Protein 3EZS (pdb70)

InterPro domains:
  IPR004839 Aminotransferase, class I/classII, large domain [PF00155] (24-338)
  IPR015421 Pyridoxal phosphate-dependent transferase, major domain [G3DSA:3.40.640.10] (36-276)
  IPR015422 Pyridoxal phosphate-dependent transferase, small domain [G3DSA:3.90.1150.10] (11-360)
  IPR015424 Pyridoxal phosphate-dependent transferase [SSF53383] (25-370)
  IPR050881 LL-diaminopimelate aminotransferase [PTHR42832] (3-371)

Radius of gyration: 27.5 Å; Cα contacts (8 Å, |Δi|>4): 1611; chains: 2; bounding box: 57×62×86 Å

Structure (mmCIF, N/CA/C/O backbone):
data_3EZS
#
_entry.id   3EZS
#
_cell.length_a   92.648
_cell.length_b   106.249
_cell.length_c   80.201
_cell.angle_alpha   90.000
_cell.angle_beta   90.000
_cell.angle_gamma   90.000
#
_symmetry.space_group_name_H-M   'P 21 21 2'
#
loop_
_entity.id
_entity.type
_entity.pdbx_description
1 polymer 'aminotransferase AspB'
2 non-polymer 'PHOSPHATE ION'
3 non-polymer 1,2-ETHANEDIOL
4 water water
#
loop_
_atom_site.group_PDB
_atom_site.id
_atom_site.type_symbol
_atom_site.label_atom_id
_atom_site.label_alt_id
_atom_site.label_comp_id
_atom_site.label_asym_id
_atom_site.label_entity_id
_atom_site.label_seq_id
_atom_site.pdbx_PDB_ins_code
_atom_site.Cartn_x
_atom_site.Cartn_y
_atom_site.Cartn_z
_atom_site.occupancy
_atom_site.B_iso_or_equiv
_atom_site.auth_seq_id
_atom_site.auth_comp_id
_atom_site.auth_asym_id
_atom_site.auth_atom_id
_atom_site.pdbx_PDB_model_num
ATOM 1 N N . GLY A 1 1 ? 52.668 19.764 48.406 1.00 67.13 0 GLY A N 1
ATOM 2 C CA . GLY A 1 1 ? 51.472 20.634 48.504 1.00 66.73 0 GLY A CA 1
ATOM 3 C C . GLY A 1 1 ? 50.687 20.724 47.207 1.00 66.60 0 GLY A C 1
ATOM 4 O O . GLY A 1 1 ? 51.119 20.228 46.163 1.00 67.81 0 GLY A O 1
ATOM 18 N N . THR A 1 3 ? 48.679 23.065 44.237 1.00 67.22 2 THR A N 1
ATOM 19 C CA . THR A 1 3 ? 48.944 24.317 43.514 1.00 67.70 2 THR A CA 1
ATOM 20 C C . THR A 1 3 ? 47.689 25.174 43.570 1.00 67.51 2 THR A C 1
ATOM 21 O O . THR A 1 3 ? 46.587 24.658 43.409 1.00 67.63 2 THR A O 1
ATOM 25 N N . PHE A 1 4 ? 47.855 26.472 43.810 1.00 66.61 3 PHE A N 1
ATOM 26 C CA . PHE A 1 4 ? 46.720 27.393 43.887 1.00 65.90 3 PHE A CA 1
ATOM 27 C C . PHE A 1 4 ? 46.740 28.357 42.708 1.00 64.78 3 PHE A C 1
ATOM 28 O O . PHE A 1 4 ? 47.370 29.412 42.766 1.00 65.22 3 PHE A O 1
ATOM 36 N N . GLU A 1 5 ? 46.050 27.980 41.638 1.00 63.02 4 GLU A N 1
ATOM 37 C CA . GLU A 1 5 ? 45.982 28.798 40.437 1.00 62.50 4 GLU A CA 1
ATOM 38 C C . GLU A 1 5 ? 45.058 29.987 40.725 1.00 60.06 4 GLU A C 1
ATOM 39 O O . GLU A 1 5 ? 44.123 29.854 41.514 1.00 57.98 4 GLU A O 1
ATOM 45 N N . PRO A 1 6 ? 45.313 31.150 40.095 1.00 57.38 5 PRO A N 1
ATOM 46 C CA . PRO A 1 6 ? 44.423 32.281 40.328 1.00 55.52 5 PRO A CA 1
ATOM 47 C C . PRO A 1 6 ? 43.025 32.030 39.770 1.00 53.92 5 PRO A C 1
ATOM 48 O O . PRO A 1 6 ? 42.863 31.294 38.788 1.00 53.96 5 PRO A O 1
ATOM 52 N N . TYR A 1 7 ? 42.031 32.644 40.391 1.00 52.30 6 TYR A N 1
ATOM 53 C CA A TYR A 1 7 ? 40.655 32.457 39.945 0.50 51.93 6 TYR A CA 1
ATOM 54 C CA B TYR A 1 7 ? 40.642 32.487 39.984 0.50 52.02 6 TYR A CA 1
ATOM 55 C C . TYR A 1 7 ? 40.346 33.391 38.779 1.00 51.39 6 TYR A C 1
ATOM 56 O O . TYR A 1 7 ? 41.055 34.380 38.561 1.00 49.70 6 TYR A O 1
ATOM 73 N N . PRO A 1 8 ? 39.302 33.061 37.988 1.00 49.95 7 PRO A N 1
ATOM 74 C CA . PRO A 1 8 ? 38.965 33.926 36.864 1.00 48.87 7 PRO A CA 1
ATOM 75 C C . PRO A 1 8 ? 38.837 35.410 37.210 1.00 48.42 7 PRO A C 1
ATOM 76 O O . PRO A 1 8 ? 39.342 36.249 36.467 1.00 48.34 7 PRO A O 1
ATOM 80 N N . PHE A 1 9 ? 38.199 35.742 38.329 1.00 49.71 8 PHE A N 1
ATOM 81 C CA . PHE A 1 9 ? 38.047 37.164 38.704 1.00 50.93 8 PHE A CA 1
ATOM 82 C C . PHE A 1 9 ? 39.385 37.856 38.986 1.00 49.17 8 PHE A C 1
ATOM 83 O O . PHE A 1 9 ? 39.510 39.057 38.751 1.00 49.36 8 PHE A O 1
ATOM 91 N N . GLU A 1 10 ? 40.387 37.108 39.462 1.00 49.07 9 GLU A N 1
ATOM 92 C CA . GLU A 1 10 ? 41.735 37.675 39.707 1.00 48.77 9 GLU A CA 1
ATOM 93 C C . GLU A 1 10 ? 42.456 37.944 38.396 1.00 46.17 9 GLU A C 1
ATOM 94 O O . GLU A 1 10 ? 43.178 38.945 38.253 1.00 43.23 9 GLU A O 1
ATOM 100 N N . ARG A 1 11 ? 42.283 37.040 37.438 1.00 44.26 10 ARG A N 1
ATOM 101 C CA . ARG A 1 11 ? 42.887 37.224 36.131 1.00 45.78 10 ARG A CA 1
ATOM 102 C C . ARG A 1 11 ? 42.268 38.462 35.446 1.00 44.08 10 ARG A C 1
ATOM 103 O O . ARG A 1 11 ? 42.964 39.212 34.761 1.00 43.46 10 ARG A O 1
ATOM 111 N N . LEU A 1 12 ? 40.969 38.669 35.661 1.00 43.69 11 LEU A N 1
ATOM 112 C CA . LEU A 1 12 ? 40.232 39.793 35.097 1.00 43.77 11 LEU A CA 1
ATOM 113 C C . LEU A 1 12 ? 40.651 41.100 35.772 1.00 45.93 11 LEU A C 1
ATOM 114 O O . LEU A 1 12 ? 40.907 42.113 35.107 1.00 44.97 11 LEU A O 1
ATOM 119 N N . ARG A 1 13 ? 40.723 41.077 37.097 1.00 47.79 12 ARG A N 1
ATOM 120 C CA . ARG A 1 13 ? 41.196 42.236 37.854 1.00 50.81 12 ARG A CA 1
ATOM 121 C C . ARG A 1 13 ? 42.578 42.637 37.353 1.00 48.17 12 ARG A C 1
ATOM 122 O O . ARG A 1 13 ? 42.828 43.828 37.125 1.00 50.83 12 ARG A O 1
ATOM 130 N N . ALA A 1 14 ? 43.457 41.656 37.143 1.00 44.90 13 ALA A N 1
ATOM 131 C CA . ALA A 1 14 ? 44.822 41.916 36.651 1.00 44.44 13 ALA A CA 1
ATOM 132 C C . ALA A 1 14 ? 44.825 42.522 35.261 1.00 43.38 13 ALA A C 1
ATOM 133 O O . ALA A 1 14 ? 45.597 43.436 34.989 1.00 43.20 13 ALA A O 1
ATOM 135 N N . LEU A 1 15 ? 43.971 41.998 34.380 1.00 43.58 14 LEU A N 1
ATOM 136 C CA . LEU A 1 15 ? 43.854 42.504 33.009 1.00 41.93 14 LEU A CA 1
ATOM 137 C C . LEU A 1 15 ? 43.422 43.988 32.941 1.00 42.10 14 LEU A C 1
ATOM 138 O O . LEU A 1 15 ? 43.921 44.751 32.120 1.00 42.17 14 LEU A O 1
ATOM 143 N N . LEU A 1 16 ? 42.492 44.377 33.801 1.00 42.76 15 LEU A N 1
ATOM 144 C CA . LEU A 1 16 ? 41.925 45.728 33.782 1.00 44.86 15 LEU A CA 1
ATOM 145 C C . LEU A 1 16 ? 42.565 46.742 34.750 1.00 46.07 15 LEU A C 1
ATOM 146 O O . LEU A 1 16 ? 42.214 47.918 34.718 1.00 46.08 15 LEU A O 1
ATOM 151 N N . LYS A 1 17 ? 43.511 46.285 35.571 1.00 48.98 16 LYS A N 1
ATOM 152 C CA . LYS A 1 17 ? 44.180 47.098 36.606 1.00 50.34 16 LYS A CA 1
ATOM 153 C C . LYS A 1 17 ? 44.776 48.420 36.108 1.00 49.10 16 LYS A C 1
ATOM 154 O O . LYS A 1 17 ? 44.666 49.437 36.773 1.00 47.77 16 LYS A O 1
ATOM 158 N N . GLU A 1 18 ? 45.371 48.416 34.924 1.00 49.55 17 GLU A N 1
ATOM 159 C CA . GLU A 1 18 ? 45.964 49.630 34.380 1.00 51.57 17 GLU A CA 1
ATOM 160 C C . GLU A 1 18 ? 44.971 50.540 33.635 1.00 50.40 17 GLU A C 1
ATOM 161 O O . GLU A 1 18 ? 45.396 51.547 33.052 1.00 47.87 17 GLU A O 1
ATOM 167 N N . ILE A 1 19 ? 43.669 50.208 33.656 1.00 49.10 18 ILE A N 1
ATOM 168 C CA . ILE A 1 19 ? 42.658 50.984 32.931 1.00 47.60 18 ILE A CA 1
ATOM 169 C C . ILE A 1 19 ? 41.700 51.777 33.834 1.00 46.51 18 ILE A C 1
ATOM 170 O O . ILE A 1 19 ? 41.194 51.263 34.836 1.00 45.74 18 ILE A O 1
ATOM 175 N N . THR A 1 20 ? 41.463 53.032 33.444 1.00 45.37 19 THR A N 1
ATOM 176 C CA . THR A 1 20 ? 40.522 53.928 34.097 1.00 44.38 19 THR A CA 1
ATOM 177 C C . THR A 1 20 ? 39.379 54.120 33.082 1.00 43.24 19 THR A C 1
ATOM 178 O O . THR A 1 20 ? 39.592 54.702 32.030 1.00 43.11 19 THR A O 1
ATOM 182 N N . PRO A 1 21 ? 38.174 53.597 33.365 1.00 41.53 20 PRO A N 1
ATOM 183 C CA . PRO A 1 21 ? 37.079 53.717 32.390 1.00 41.77 20 PRO A CA 1
ATOM 184 C C . PRO A 1 21 ? 36.659 55.148 32.112 1.00 40.50 20 PRO A C 1
ATOM 185 O O . PRO A 1 21 ? 36.562 55.949 33.043 1.00 38.33 20 PRO A O 1
ATOM 189 N N . LYS A 1 22 ? 36.416 55.458 30.844 1.00 39.79 21 LYS A N 1
ATOM 190 C CA . LYS A 1 22 ? 35.992 56.801 30.453 1.00 40.81 21 LYS A CA 1
ATOM 191 C C . LYS A 1 22 ? 34.489 56.987 30.719 1.00 40.24 21 LYS A C 1
ATOM 192 O O . LYS A 1 22 ? 34.025 58.115 30.793 1.00 40.12 21 LYS A O 1
ATOM 198 N N . LYS A 1 23 ? 33.765 55.873 30.859 1.00 38.34 22 LYS A N 1
ATOM 199 C CA . LYS A 1 23 ? 32.325 55.846 31.155 1.00 40.05 22 LYS A CA 1
ATOM 200 C C . LYS A 1 23 ? 32.015 54.819 32.238 1.00 40.11 22 LYS A C 1
ATOM 201 O O . LYS A 1 23 ? 32.834 53.945 32.526 1.00 39.99 22 LYS A O 1
ATOM 207 N N . ARG A 1 24 ? 30.843 54.964 32.856 1.00 39.84 23 ARG A N 1
ATOM 208 C CA . ARG A 1 24 ? 30.304 53.985 33.817 1.00 39.54 23 ARG A CA 1
ATOM 209 C C . ARG A 1 24 ? 29.405 53.009 33.034 1.00 39.02 23 ARG A C 1
ATOM 210 O O . ARG A 1 24 ? 28.551 53.454 32.272 1.00 35.92 23 ARG A O 1
ATOM 218 N N . GLY A 1 25 ? 29.598 51.704 33.223 1.00 38.87 24 GLY A N 1
ATOM 219 C CA . GLY A 1 25 ? 28.794 50.675 32.575 1.00 40.64 24 GLY A CA 1
ATOM 220 C C . GLY A 1 25 ? 28.576 49.456 33.456 1.00 42.53 24 GLY A C 1
ATOM 221 O O . GLY A 1 25 ? 29.153 49.363 34.532 1.00 42.71 24 GLY A O 1
ATOM 222 N N . LEU A 1 26 ? 27.749 48.515 32.989 1.00 44.09 25 LEU A N 1
ATOM 223 C CA . LEU A 1 26 ? 27.399 47.305 33.759 1.00 43.81 25 LEU A CA 1
ATOM 224 C C . LEU A 1 26 ? 28.473 46.246 33.886 1.00 42.67 25 LEU A C 1
ATOM 225 O O . LEU A 1 26 ? 29.269 46.029 32.987 1.00 41.47 25 LEU A O 1
ATOM 230 N N . ASP A 1 27 ? 28.435 45.547 35.009 1.00 41.14 26 ASP A N 1
ATOM 231 C CA . ASP A 1 27 ? 29.342 44.465 35.268 1.00 41.19 26 ASP A CA 1
ATOM 232 C C . ASP A 1 27 ? 28.684 43.198 34.788 1.00 40.56 26 ASP A C 1
ATOM 233 O O . ASP A 1 27 ? 27.776 42.705 35.446 1.00 40.93 26 ASP A O 1
ATOM 238 N N . LEU A 1 28 ? 29.110 42.697 33.627 1.00 39.56 27 LEU A N 1
ATOM 239 C CA . LEU A 1 28 ? 28.567 41.465 33.064 1.00 39.96 27 LEU A CA 1
ATOM 240 C C . LEU A 1 28 ? 29.578 40.311 33.198 1.00 42.74 27 LEU A C 1
ATOM 241 O O . LEU A 1 28 ? 29.480 39.303 32.484 1.00 42.30 27 LEU A O 1
ATOM 246 N N . GLY A 1 29 ? 30.531 40.452 34.124 1.00 45.95 28 GLY A N 1
ATOM 247 C CA . GLY A 1 29 ? 31.557 39.435 34.372 1.00 49.34 28 GLY A CA 1
ATOM 248 C C . GLY A 1 29 ? 31.061 38.338 35.293 1.00 52.33 28 GLY A C 1
ATOM 249 O O . GLY A 1 29 ? 30.891 37.220 34.860 1.00 53.14 28 GLY A O 1
ATOM 250 N N . ILE A 1 30 ? 30.780 38.673 36.550 1.00 57.49 29 ILE A N 1
ATOM 251 C CA . ILE A 1 30 ? 30.345 37.689 37.569 1.00 60.20 29 ILE A CA 1
ATOM 252 C C . ILE A 1 30 ? 28.930 37.063 37.388 1.00 62.11 29 ILE A C 1
ATOM 253 O O . ILE A 1 30 ? 27.921 37.779 37.379 1.00 63.33 29 ILE A O 1
ATOM 258 N N . GLY A 1 31 ? 28.862 35.723 37.308 1.00 62.04 30 GLY A N 1
ATOM 259 C CA . GLY A 1 31 ? 27.595 35.007 37.129 1.00 61.72 30 GLY A CA 1
ATOM 260 C C . GLY A 1 31 ? 26.792 34.807 38.412 1.00 62.82 30 GLY A C 1
ATOM 261 O O . GLY A 1 31 ? 26.486 33.669 38.773 1.00 61.23 30 GLY A O 1
ATOM 262 N N . GLU A 1 32 ? 26.422 35.910 39.075 1.00 62.87 31 GLU A N 1
ATOM 263 C CA . GLU A 1 32 ? 25.686 35.870 40.350 1.00 65.30 31 GLU A CA 1
ATOM 264 C C . GLU A 1 32 ? 24.503 36.870 40.353 1.00 64.63 31 GLU A C 1
ATOM 265 O O . GLU A 1 32 ? 24.710 38.090 40.429 1.00 62.74 31 GLU A O 1
ATOM 271 N N . PRO A 1 33 ? 23.261 36.345 40.294 1.00 65.03 32 PRO A N 1
ATOM 272 C CA . PRO A 1 33 ? 21.955 37.052 40.235 1.00 66.05 32 PRO A CA 1
ATOM 273 C C . PRO A 1 33 ? 21.849 38.304 41.107 1.00 64.95 32 PRO A C 1
ATOM 274 O O . PRO A 1 33 ? 22.322 38.323 42.243 1.00 64.86 32 PRO A O 1
ATOM 276 N N . GLN A 1 34 ? 21.223 39.338 40.563 1.00 64.19 33 GLN A N 1
ATOM 277 C CA . GLN A 1 34 ? 21.111 40.631 41.244 1.00 63.31 33 GLN A CA 1
ATOM 278 C C . GLN A 1 34 ? 19.664 40.949 41.654 1.00 61.40 33 GLN A C 1
ATOM 279 O O . GLN A 1 34 ? 19.151 42.028 41.342 1.00 63.68 33 GLN A O 1
ATOM 285 N N . PHE A 1 35 ? 19.018 40.010 42.344 1.00 55.85 34 PHE A N 1
ATOM 286 C CA . PHE A 1 35 ? 17.621 40.159 42.739 1.00 51.73 34 PHE A CA 1
ATOM 287 C C . PHE A 1 35 ? 17.474 39.893 44.224 1.00 49.08 34 PHE A C 1
ATOM 288 O O . PHE A 1 35 ? 18.312 39.242 44.829 1.00 49.13 34 PHE A O 1
ATOM 296 N N . GLU A 1 36 ? 16.401 40.401 44.803 1.00 46.50 35 GLU A N 1
ATOM 297 C CA . GLU A 1 36 ? 16.125 40.199 46.210 1.00 45.44 35 GLU A CA 1
ATOM 298 C C . GLU A 1 36 ? 15.622 38.784 46.438 1.00 44.12 35 GLU A C 1
ATOM 299 O O . GLU A 1 36 ? 15.044 38.151 45.548 1.00 44.85 35 GLU A O 1
ATOM 305 N N . THR A 1 37 ? 15.889 38.260 47.621 1.00 43.86 36 THR A N 1
ATOM 306 C CA . THR A 1 37 ? 15.388 36.940 47.983 1.00 41.86 36 THR A CA 1
ATOM 307 C C . THR A 1 37 ? 13.886 37.086 48.269 1.00 39.83 36 THR A C 1
ATOM 308 O O . THR A 1 37 ? 13.490 38.032 48.948 1.00 39.59 36 THR A O 1
ATOM 312 N N . PRO A 1 38 ? 13.044 36.204 47.704 1.00 39.64 37 PRO A N 1
ATOM 313 C CA . PRO A 1 38 ? 11.603 36.322 47.952 1.00 40.74 37 PRO A CA 1
ATOM 314 C C . PRO A 1 38 ? 11.237 36.395 49.429 1.00 42.01 37 PRO A C 1
ATOM 315 O O . PRO A 1 38 ? 11.786 35.648 50.249 1.00 41.76 37 PRO A O 1
ATOM 319 N N . LYS A 1 39 ? 10.315 37.300 49.747 1.00 43.23 38 LYS A N 1
ATOM 320 C CA . LYS A 1 39 ? 9.867 37.537 51.122 1.00 43.80 38 LYS A CA 1
ATOM 321 C C . LYS A 1 39 ? 9.484 36.274 51.893 1.00 42.88 38 LYS A C 1
ATOM 322 O O . LYS A 1 39 ? 9.884 36.128 53.062 1.00 41.33 38 LYS A O 1
ATOM 328 N N . PHE A 1 40 ? 8.719 35.372 51.265 1.00 40.73 39 PHE A N 1
ATOM 329 C CA . PHE A 1 40 ? 8.257 34.168 51.977 1.00 40.76 39 PHE A CA 1
ATOM 330 C C . PHE A 1 40 ? 9.418 33.286 52.476 1.00 40.63 39 PHE A C 1
ATOM 331 O O . PHE A 1 40 ? 9.296 32.624 53.507 1.00 39.36 39 PHE A O 1
ATOM 339 N N . ILE A 1 41 ? 10.522 33.288 51.731 1.00 40.22 40 ILE A N 1
ATOM 340 C CA . ILE A 1 41 ? 11.737 32.548 52.088 1.00 39.09 40 ILE A CA 1
ATOM 341 C C . ILE A 1 41 ? 12.376 33.209 53.317 1.00 40.09 40 ILE A C 1
ATOM 342 O O . ILE A 1 41 ? 12.718 32.535 54.285 1.00 39.98 40 ILE A O 1
ATOM 347 N N . GLN A 1 42 ? 12.486 34.536 53.283 1.00 39.27 41 GLN A N 1
ATOM 348 C CA . GLN A 1 42 ? 13.010 35.297 54.394 1.00 37.73 41 GLN A CA 1
ATOM 349 C C . GLN A 1 42 ? 12.154 35.132 55.645 1.00 37.52 41 GLN A C 1
ATOM 350 O O . GLN A 1 42 ? 12.699 35.006 56.726 1.00 36.40 41 GLN A O 1
ATOM 356 N N . ASP A 1 43 ? 10.824 35.163 55.497 1.00 37.17 42 ASP A N 1
ATOM 357 C CA . ASP A 1 43 ? 9.903 34.970 56.615 1.00 37.95 42 ASP A CA 1
ATOM 358 C C . ASP A 1 43 ? 10.012 33.568 57.237 1.00 38.91 42 ASP A C 1
ATOM 359 O O . ASP A 1 43 ? 9.849 33.406 58.449 1.00 38.82 42 ASP A O 1
ATOM 364 N N . ALA A 1 44 ? 10.265 32.555 56.415 1.00 38.11 43 ALA A N 1
ATOM 365 C CA . ALA A 1 44 ? 10.454 31.189 56.921 1.00 38.62 43 ALA A CA 1
ATOM 366 C C . ALA A 1 44 ? 11.678 31.169 57.845 1.00 39.61 43 ALA A C 1
ATOM 367 O O . ALA A 1 44 ? 11.644 30.570 58.910 1.00 38.47 43 ALA A O 1
ATOM 369 N N . LEU A 1 45 ? 12.756 31.849 57.432 1.00 41.26 44 LEU A N 1
ATOM 370 C CA . LEU A 1 45 ? 13.969 31.949 58.249 1.00 39.27 44 LEU A CA 1
ATOM 371 C C . LEU A 1 45 ? 13.662 32.660 59.561 1.00 38.84 44 LEU A C 1
ATOM 372 O O . LEU A 1 45 ? 14.007 32.151 60.625 1.00 38.59 44 LEU A O 1
ATOM 377 N N . LYS A 1 46 ? 12.997 33.816 59.479 1.00 40.16 45 LYS A N 1
ATOM 378 C CA . LYS A 1 46 ? 12.651 34.597 60.670 1.00 41.27 45 LYS A CA 1
ATOM 379 C C . LYS A 1 46 ? 11.833 33.805 61.644 1.00 39.88 45 LYS A C 1
ATOM 380 O O . LYS A 1 46 ? 12.094 33.856 62.839 1.00 41.40 45 LYS A O 1
ATOM 386 N N . ASN A 1 47 ? 10.866 33.047 61.142 1.00 39.57 46 ASN A N 1
ATOM 387 C CA . ASN A 1 47 ? 9.946 32.316 62.021 1.00 40.89 46 ASN A CA 1
ATOM 388 C C . ASN A 1 47 ? 10.493 31.053 62.682 1.00 40.55 46 ASN A C 1
ATOM 389 O O . ASN A 1 47 ? 9.798 30.467 63.516 1.00 38.77 46 ASN A O 1
ATOM 394 N N . HIS A 1 48 ? 11.731 30.654 62.358 1.00 40.03 47 HIS A N 1
ATOM 395 C CA . HIS A 1 48 ? 12.327 29.450 62.953 1.00 40.44 47 HIS A CA 1
ATOM 396 C C . HIS A 1 48 ? 13.670 29.654 63.680 1.00 38.20 47 HIS A C 1
ATOM 397 O O . HIS A 1 48 ? 14.382 28.697 63.950 1.00 36.20 47 HIS A O 1
ATOM 404 N N . THR A 1 49 ? 13.972 30.890 64.072 1.00 37.29 48 THR A N 1
ATOM 405 C CA . THR A 1 49 ? 15.257 31.204 64.722 1.00 35.69 48 THR A CA 1
ATOM 406 C C . THR A 1 49 ? 15.480 30.470 66.042 1.00 37.34 48 THR A C 1
ATOM 407 O O . THR A 1 49 ? 16.624 30.255 66.442 1.00 38.05 48 THR A O 1
ATOM 411 N N . HIS A 1 50 ? 14.391 30.098 66.711 1.00 37.22 49 HIS A N 1
ATOM 412 C CA . HIS A 1 50 ? 14.436 29.329 67.953 1.00 38.23 49 HIS A CA 1
ATOM 413 C C . HIS A 1 50 ? 15.215 28.011 67.830 1.00 35.62 49 HIS A C 1
ATOM 414 O O . HIS A 1 50 ? 15.757 27.529 68.816 1.00 33.51 49 HIS A O 1
ATOM 421 N N . SER A 1 51 ? 15.294 27.437 66.633 1.00 35.05 50 SER A N 1
ATOM 422 C CA . SER A 1 51 ? 16.024 26.160 66.443 1.00 35.30 50 SER A CA 1
ATOM 423 C C . SER A 1 51 ? 17.574 26.278 66.394 1.00 34.94 50 SER A C 1
ATOM 424 O O . SER A 1 51 ? 18.261 25.288 66.088 1.00 32.73 50 SER A O 1
ATOM 427 N N . LEU A 1 52 ? 18.106 27.475 66.666 1.00 34.38 51 LEU A N 1
ATOM 428 C CA . LEU A 1 52 ? 19.555 27.726 66.674 1.00 34.03 51 LEU A CA 1
ATOM 429 C C . LEU A 1 52 ? 20.294 26.943 67.751 1.00 32.95 51 LEU A C 1
ATOM 430 O O . LEU A 1 52 ? 21.505 26.727 67.641 1.00 33.54 51 LEU A O 1
ATOM 435 N N . ASN A 1 53 ? 19.568 26.511 68.772 1.00 32.58 52 ASN A N 1
ATOM 436 C CA . ASN A 1 53 ? 20.147 25.715 69.849 1.00 33.65 52 ASN A CA 1
ATOM 437 C C . ASN A 1 53 ? 20.254 24.221 69.543 1.00 33.70 52 ASN A C 1
ATOM 438 O O . ASN A 1 53 ? 20.737 23.472 70.366 1.00 34.73 52 ASN A O 1
ATOM 443 N N . ILE A 1 54 ? 19.822 23.797 68.359 1.00 36.52 53 ILE A N 1
ATOM 444 C CA . ILE A 1 54 ? 19.854 22.387 67.965 1.00 35.85 53 ILE A CA 1
ATOM 445 C C . ILE A 1 54 ? 21.055 22.140 67.041 1.00 37.14 53 ILE A C 1
ATOM 446 O O . ILE A 1 54 ? 21.264 22.875 66.074 1.00 36.19 53 ILE A O 1
ATOM 451 N N . TYR A 1 55 ? 21.840 21.112 67.349 1.00 38.44 54 TYR A N 1
ATOM 452 C CA . TYR A 1 55 ? 23.001 20.769 66.539 1.00 41.23 54 TYR A CA 1
ATOM 453 C C . TYR A 1 55 ? 22.460 20.137 65.248 1.00 40.37 54 TYR A C 1
ATOM 454 O O . TYR A 1 55 ? 21.828 19.085 65.292 1.00 41.94 54 TYR A O 1
ATOM 463 N N . PRO A 1 56 ? 22.684 20.775 64.099 1.00 40.16 55 PRO A N 1
ATOM 464 C CA . PRO A 1 56 ? 22.087 20.183 62.882 1.00 42.30 55 PRO A CA 1
ATOM 465 C C . PRO A 1 56 ? 22.687 18.840 62.432 1.00 43.16 55 PRO A C 1
ATOM 466 O O . PRO A 1 56 ? 23.871 18.590 62.642 1.00 42.07 55 PRO A O 1
ATOM 470 N N . LYS A 1 57 ? 21.857 18.011 61.793 1.00 43.98 56 LYS A N 1
ATOM 471 C CA . LYS A 1 57 ? 22.249 16.674 61.328 1.00 44.12 56 LYS A CA 1
ATOM 472 C C . LYS A 1 57 ? 23.022 16.762 60.005 1.00 41.75 56 LYS A C 1
ATOM 473 O O . LYS A 1 57 ? 22.674 17.571 59.132 1.00 38.92 56 LYS A O 1
ATOM 478 N N . SER A 1 58 ? 24.020 15.897 59.817 1.00 39.73 57 SER A N 1
ATOM 479 C CA . SER A 1 58 ? 24.792 15.907 58.571 1.00 42.54 57 SER A CA 1
ATOM 480 C C . SER A 1 58 ? 23.927 15.555 57.352 1.00 42.43 57 SER A C 1
ATOM 481 O O . SER A 1 58 ? 24.202 16.020 56.243 1.00 42.19 57 SER A O 1
ATOM 484 N N . ALA A 1 59 ? 22.879 14.752 57.582 1.00 42.41 58 ALA A N 1
ATOM 485 C CA . ALA A 1 59 ? 21.923 14.348 56.547 1.00 40.74 58 ALA A CA 1
ATOM 486 C C . ALA A 1 59 ? 20.863 15.416 56.261 1.00 40.85 58 ALA A C 1
ATOM 487 O O . ALA A 1 59 ? 20.076 15.263 55.320 1.00 41.05 58 ALA A O 1
ATOM 489 N N . PHE A 1 60 ? 20.837 16.482 57.066 1.00 41.51 59 PHE A N 1
ATOM 490 C CA . PHE A 1 60 ? 19.818 17.530 56.987 1.00 39.49 59 PHE A CA 1
ATOM 491 C C . PHE A 1 60 ? 18.470 16.927 57.401 1.00 39.54 59 PHE A C 1
ATOM 492 O O . PHE A 1 60 ? 18.319 15.718 57.479 1.00 38.37 59 PHE A O 1
ATOM 500 N N . GLU A 1 61 ? 17.496 17.784 57.658 1.00 39.57 60 GLU A N 1
ATOM 501 C CA . GLU A 1 61 ? 16.192 17.351 58.117 1.00 39.88 60 GLU A CA 1
ATOM 502 C C . GLU A 1 61 ? 15.430 16.557 57.069 1.00 40.18 60 GLU A C 1
ATOM 503 O O . GLU A 1 61 ? 15.495 16.860 55.885 1.00 38.48 60 GLU A O 1
ATOM 509 N N . GLU A 1 62 ? 14.698 15.547 57.533 1.00 41.28 61 GLU A N 1
ATOM 510 C CA . GLU A 1 62 ? 13.860 14.719 56.674 1.00 44.35 61 GLU A CA 1
ATOM 511 C C . GLU A 1 62 ? 12.895 15.537 55.841 1.00 41.48 61 GLU A C 1
ATOM 512 O O . GLU A 1 62 ? 12.624 15.187 54.700 1.00 40.22 61 GLU A O 1
ATOM 518 N N . SER A 1 63 ? 12.370 16.616 56.429 1.00 40.55 62 SER A N 1
ATOM 519 C CA . SER A 1 63 ? 11.417 17.468 55.744 1.00 40.23 62 SER A CA 1
ATOM 520 C C . SER A 1 63 ? 12.067 18.161 54.550 1.00 38.17 62 SER A C 1
ATOM 521 O O . SER A 1 63 ? 11.446 18.324 53.534 1.00 39.96 62 SER A O 1
ATOM 524 N N . LEU A 1 64 ? 13.320 18.554 54.674 1.00 40.41 63 LEU A N 1
ATOM 525 C CA . LEU A 1 64 ? 14.049 19.173 53.553 1.00 40.31 63 LEU A CA 1
ATOM 526 C C . LEU A 1 64 ? 14.301 18.157 52.425 1.00 38.57 63 LEU A C 1
ATOM 527 O O . LEU A 1 64 ? 14.068 18.465 51.268 1.00 37.35 63 LEU A O 1
ATOM 532 N N . ARG A 1 65 ? 14.743 16.947 52.774 1.00 39.07 64 ARG A N 1
ATOM 533 C CA A ARG A 1 65 ? 14.991 15.899 51.767 0.50 39.37 64 ARG A CA 1
ATOM 534 C CA B ARG A 1 65 ? 14.992 15.870 51.790 0.50 38.97 64 ARG A CA 1
ATOM 535 C C . ARG A 1 65 ? 13.719 15.599 50.975 1.00 38.52 64 ARG A C 1
ATOM 536 O O . ARG A 1 65 ? 13.758 15.499 49.733 1.00 36.65 64 ARG A O 1
ATOM 551 N N . ALA A 1 66 ? 12.596 15.468 51.687 1.00 36.87 65 ALA A N 1
ATOM 552 C CA . ALA A 1 66 ? 11.289 15.239 51.055 1.00 36.68 65 ALA A CA 1
ATOM 553 C C . ALA A 1 66 ? 10.899 16.398 50.127 1.00 36.86 65 ALA A C 1
ATOM 554 O O . ALA A 1 66 ? 10.410 16.163 49.033 1.00 37.85 65 ALA A O 1
ATOM 556 N N . ALA A 1 67 ? 11.117 17.644 50.555 1.00 38.86 66 ALA A N 1
ATOM 557 C CA . ALA A 1 67 ? 10.831 18.808 49.695 1.00 39.47 66 ALA A CA 1
ATOM 558 C C . ALA A 1 67 ? 11.704 18.771 48.443 1.00 40.80 66 ALA A C 1
ATOM 559 O O . ALA A 1 67 ? 11.251 19.135 47.349 1.00 43.28 66 ALA A O 1
ATOM 561 N N . GLN A 1 68 ? 12.958 18.342 48.590 1.00 40.25 67 GLN A N 1
ATOM 562 C CA . GLN A 1 68 ? 13.855 18.261 47.439 1.00 39.28 67 GLN A CA 1
ATOM 563 C C . GLN A 1 68 ? 13.418 17.151 46.474 1.00 40.33 67 GLN A C 1
ATOM 564 O O . GLN A 1 68 ? 13.480 17.313 45.245 1.00 37.44 67 GLN A O 1
ATOM 570 N N . ARG A 1 69 ? 12.986 16.017 47.031 1.00 40.80 68 ARG A N 1
ATOM 571 C CA . ARG A 1 69 ? 12.471 14.933 46.208 1.00 40.26 68 ARG A CA 1
ATOM 572 C C . ARG A 1 69 ? 11.195 15.383 45.477 1.00 39.33 68 ARG A C 1
ATOM 573 O O . ARG A 1 69 ? 11.014 15.082 44.298 1.00 39.49 68 ARG A O 1
ATOM 581 N N . GLY A 1 70 ? 10.317 16.096 46.175 1.00 37.73 69 GLY A N 1
ATOM 582 C CA . GLY A 1 70 ? 9.077 16.600 45.567 1.00 38.87 69 GLY A CA 1
ATOM 583 C C . GLY A 1 70 ? 9.378 17.486 44.367 1.00 39.46 69 GLY A C 1
ATOM 584 O O . GLY A 1 70 ? 8.739 17.369 43.319 1.00 38.75 69 GLY A O 1
ATOM 585 N N . PHE A 1 71 ? 10.369 18.360 44.534 1.00 39.26 70 PHE A N 1
ATOM 586 C CA . PHE A 1 71 ? 10.866 19.198 43.440 1.00 40.14 70 PHE A CA 1
ATOM 587 C C . PHE A 1 71 ? 11.279 18.359 42.224 1.00 39.93 70 PHE A C 1
ATOM 588 O O . PHE A 1 71 ? 10.875 18.652 41.089 1.00 41.32 70 PHE A O 1
ATOM 596 N N . PHE A 1 72 ? 12.068 17.314 42.458 1.00 41.21 71 PHE A N 1
ATOM 597 C CA . PHE A 1 72 ? 12.562 16.465 41.367 1.00 41.59 71 PHE A CA 1
ATOM 598 C C . PHE A 1 72 ? 11.405 15.774 40.628 1.00 42.36 71 PHE A C 1
ATOM 599 O O . PHE A 1 72 ? 11.431 15.655 39.396 1.00 40.04 71 PHE A O 1
ATOM 607 N N . LYS A 1 73 ? 10.388 15.358 41.381 1.00 40.89 72 LYS A N 1
ATOM 608 C CA . LYS A 1 73 ? 9.193 14.754 40.810 1.00 41.68 72 LYS A CA 1
ATOM 609 C C . LYS A 1 73 ? 8.421 15.731 39.934 1.00 40.89 72 LYS A C 1
ATOM 610 O O . LYS A 1 73 ? 8.147 15.427 38.790 1.00 43.26 72 LYS A O 1
ATOM 614 N N . ARG A 1 74 ? 8.076 16.899 40.459 1.00 39.77 73 ARG A N 1
ATOM 615 C CA . ARG A 1 74 ? 7.363 17.894 39.676 1.00 40.13 73 ARG A CA 1
ATOM 616 C C . ARG A 1 74 ? 8.134 18.330 38.447 1.00 39.96 73 ARG A C 1
ATOM 617 O O . ARG A 1 74 ? 7.561 18.483 37.369 1.00 37.81 73 ARG A O 1
ATOM 625 N N . ARG A 1 75 ? 9.442 18.506 38.609 1.00 40.66 74 ARG A N 1
ATOM 626 C CA . ARG A 1 75 ? 10.274 19.045 37.543 1.00 41.33 74 ARG A CA 1
ATOM 627 C C . ARG A 1 75 ? 10.698 18.042 36.485 1.00 41.24 74 ARG A C 1
ATOM 628 O O . ARG A 1 75 ? 10.691 18.379 35.307 1.00 39.50 74 ARG A O 1
ATOM 636 N N . PHE A 1 76 ? 11.083 16.840 36.897 1.00 41.51 75 PHE A N 1
ATOM 637 C CA . PHE A 1 76 ? 11.576 15.829 35.954 1.00 42.01 75 PHE A CA 1
ATOM 638 C C . PHE A 1 76 ? 10.693 14.601 35.791 1.00 40.95 75 PHE A C 1
ATOM 639 O O . PHE A 1 76 ? 11.059 13.689 35.046 1.00 40.14 75 PHE A O 1
ATOM 647 N N . LYS A 1 77 ? 9.553 14.574 36.482 1.00 41.42 76 LYS A N 1
ATOM 648 C CA . LYS A 1 77 ? 8.597 13.444 36.431 1.00 41.21 76 LYS A CA 1
ATOM 649 C C . LYS A 1 77 ? 9.198 12.116 36.890 1.00 41.44 76 LYS A C 1
ATOM 650 O O . LYS A 1 77 ? 8.804 11.047 36.424 1.00 41.29 76 LYS A O 1
ATOM 654 N N . ILE A 1 78 ? 10.169 12.190 37.789 1.00 41.31 77 ILE A N 1
ATOM 655 C CA . ILE A 1 78 ? 10.829 11.014 38.333 1.00 39.84 77 ILE A CA 1
ATOM 656 C C . ILE A 1 78 ? 10.587 11.032 39.836 1.00 40.55 77 ILE A C 1
ATOM 657 O O . ILE A 1 78 ? 10.721 12.074 40.474 1.00 40.84 77 ILE A O 1
ATOM 662 N N . GLU A 1 79 ? 10.226 9.882 40.398 1.00 41.42 78 GLU A N 1
ATOM 663 C CA . GLU A 1 79 ? 9.990 9.774 41.826 1.00 41.92 78 GLU A CA 1
ATOM 664 C C . GLU A 1 79 ? 11.190 9.107 42.432 1.00 41.86 78 GLU A C 1
ATOM 665 O O . GLU A 1 79 ? 11.338 7.892 42.370 1.00 43.92 78 GLU A O 1
ATOM 671 N N . LEU A 1 80 ? 12.072 9.915 42.993 1.00 41.70 79 LEU A N 1
ATOM 672 C CA . LEU A 1 80 ? 13.263 9.409 43.622 1.00 40.23 79 LEU A CA 1
ATOM 673 C C . LEU A 1 80 ? 12.920 8.722 44.927 1.00 42.12 79 LEU A C 1
ATOM 674 O O . LEU A 1 80 ? 12.081 9.197 45.698 1.00 42.26 79 LEU A O 1
ATOM 679 N N . LYS A 1 81 ? 13.578 7.584 45.155 1.00 41.90 80 LYS A N 1
ATOM 680 C CA A LYS A 1 81 ? 13.432 6.824 46.377 0.50 41.40 80 LYS A CA 1
ATOM 681 C CA B LYS A 1 81 ? 13.395 6.857 46.388 0.50 41.46 80 LYS A CA 1
ATOM 682 C C . LYS A 1 81 ? 14.227 7.540 47.477 1.00 41.96 80 LYS A C 1
ATOM 683 O O . LYS A 1 81 ? 15.082 8.378 47.187 1.00 40.40 80 LYS A O 1
ATOM 694 N N . GLU A 1 82 ? 13.940 7.212 48.727 1.00 42.27 81 GLU A N 1
ATOM 695 C CA . GLU A 1 82 ? 14.584 7.863 49.855 1.00 43.65 81 GLU A CA 1
ATOM 696 C C . GLU A 1 82 ? 16.101 7.768 49.919 1.00 41.51 81 GLU A C 1
ATOM 697 O O . GLU A 1 82 ? 16.734 8.685 50.410 1.00 40.39 81 GLU A O 1
ATOM 703 N N . ASN A 1 83 ? 16.674 6.669 49.439 1.00 39.25 82 ASN A N 1
ATOM 704 C CA . ASN A 1 83 ? 18.131 6.509 49.427 1.00 40.25 82 ASN A CA 1
ATOM 705 C C . ASN A 1 83 ? 18.760 6.967 48.089 1.00 41.16 82 ASN A C 1
ATOM 706 O O . ASN A 1 83 ? 19.956 6.747 47.846 1.00 42.39 82 ASN A O 1
ATOM 711 N N . GLU A 1 84 ? 17.967 7.633 47.246 1.00 40.31 83 GLU A N 1
ATOM 712 C CA . GLU A 1 84 ? 18.435 8.132 45.946 1.00 41.38 83 GLU A CA 1
ATOM 713 C C . GLU A 1 84 ? 18.655 9.654 45.893 1.00 41.31 83 GLU A C 1
ATOM 714 O O . GLU A 1 84 ? 18.870 10.218 44.820 1.00 40.93 83 GLU A O 1
ATOM 720 N N . LEU A 1 85 ? 18.619 10.313 47.044 1.00 40.97 84 LEU A N 1
ATOM 721 C CA . LEU A 1 85 ? 18.866 11.757 47.101 1.00 40.09 84 LEU A CA 1
ATOM 722 C C . LEU A 1 85 ? 19.505 12.104 48.429 1.00 39.75 84 LEU A C 1
ATOM 723 O O . LEU A 1 85 ? 19.042 11.653 49.478 1.00 41.24 84 LEU A O 1
ATOM 728 N N . ILE A 1 86 ? 20.611 12.837 48.369 1.00 40.50 85 ILE A N 1
ATOM 729 C CA . ILE A 1 86 ? 21.299 13.328 49.562 1.00 40.48 85 ILE A CA 1
ATOM 730 C C . ILE A 1 86 ? 21.276 14.857 49.535 1.00 40.58 85 ILE A C 1
ATOM 731 O O . ILE A 1 86 ? 21.565 15.446 48.499 1.00 40.38 85 ILE A O 1
ATOM 736 N N . SER A 1 87 ? 20.908 15.477 50.664 1.00 40.49 86 SER A N 1
ATOM 737 C CA A SER A 1 87 ? 20.871 16.940 50.819 0.50 39.11 86 SER A CA 1
ATOM 738 C CA B SER A 1 87 ? 20.874 16.935 50.759 0.50 38.89 86 SER A CA 1
ATOM 739 C C . SER A 1 87 ? 22.289 17.439 51.062 1.00 39.32 86 SER A C 1
ATOM 740 O O . SER A 1 87 ? 23.027 16.840 51.871 1.00 39.84 86 SER A O 1
ATOM 745 N N . THR A 1 88 ? 22.672 18.531 50.397 1.00 39.44 87 THR A N 1
ATOM 746 C CA . THR A 1 88 ? 24.028 19.080 50.515 1.00 38.68 87 THR A CA 1
ATOM 747 C C . THR A 1 88 ? 24.041 20.603 50.761 1.00 39.62 87 THR A C 1
ATOM 748 O O . THR A 1 88 ? 23.022 21.277 50.629 1.00 36.56 87 THR A O 1
ATOM 752 N N . LEU A 1 89 ? 25.216 21.121 51.110 1.00 39.17 88 LEU A N 1
ATOM 753 C CA . LEU A 1 89 ? 25.395 22.524 51.437 1.00 41.28 88 LEU A CA 1
ATOM 754 C C . LEU A 1 89 ? 25.738 23.298 50.164 1.00 42.71 88 LEU A C 1
ATOM 755 O O . LEU A 1 89 ? 26.815 23.865 50.040 1.00 44.96 88 LEU A O 1
ATOM 760 N N . GLY A 1 90 ? 24.792 23.351 49.232 1.00 42.38 89 GLY A N 1
ATOM 761 C CA . GLY A 1 90 ? 25.036 23.939 47.919 1.00 43.88 89 GLY A CA 1
ATOM 762 C C . GLY A 1 90 ? 25.668 22.876 47.032 1.00 43.99 89 GLY A C 1
ATOM 763 O O . GLY A 1 90 ? 25.791 21.721 47.436 1.00 46.67 89 GLY A O 1
ATOM 764 N N . SER A 1 91 ? 26.055 23.246 45.821 1.00 43.05 90 SER A N 1
ATOM 765 C CA . SER A 1 91 ? 26.687 22.294 44.903 1.00 43.03 90 SER A CA 1
ATOM 766 C C . SER A 1 91 ? 28.228 22.336 44.925 1.00 41.46 90 SER A C 1
ATOM 767 O O . SER A 1 91 ? 28.891 21.348 44.595 1.00 40.42 90 SER A O 1
ATOM 770 N N . ARG A 1 92 ? 28.793 23.472 45.308 1.00 40.93 91 ARG A N 1
ATOM 771 C CA . ARG A 1 92 ? 30.239 23.652 45.234 1.00 43.11 91 ARG A CA 1
ATOM 772 C C . ARG A 1 92 ? 31.016 22.573 45.985 1.00 40.82 91 ARG A C 1
ATOM 773 O O . ARG A 1 92 ? 31.952 21.977 45.465 1.00 42.38 91 ARG A O 1
ATOM 781 N N . GLU A 1 93 ? 30.639 22.362 47.227 1.00 39.85 92 GLU A N 1
ATOM 782 C CA . GLU A 1 93 ? 31.308 21.370 48.055 1.00 40.14 92 GLU A CA 1
ATOM 783 C C . GLU A 1 93 ? 31.159 19.944 47.532 1.00 40.00 92 GLU A C 1
ATOM 784 O O . GLU A 1 93 ? 32.108 19.175 47.579 1.00 38.91 92 GLU A O 1
ATOM 790 N N . VAL A 1 94 ? 29.974 19.616 47.009 1.00 41.68 93 VAL A N 1
ATOM 791 C CA . VAL A 1 94 ? 29.705 18.282 46.490 1.00 41.50 93 VAL A CA 1
ATOM 792 C C . VAL A 1 94 ? 30.593 18.037 45.278 1.00 41.88 93 VAL A C 1
ATOM 793 O O . VAL A 1 94 ? 31.186 16.963 45.170 1.00 42.72 93 VAL A O 1
ATOM 797 N N . LEU A 1 95 ? 30.667 19.019 44.372 1.00 40.53 94 LEU A N 1
ATOM 798 C CA . LEU A 1 95 ? 31.503 18.923 43.154 1.00 41.50 94 LEU A CA 1
ATOM 799 C C . LEU A 1 95 ? 32.981 18.791 43.507 1.00 41.90 94 LEU A C 1
ATOM 800 O O . LEU A 1 95 ? 33.763 18.151 42.791 1.00 42.57 94 LEU A O 1
ATOM 805 N N . PHE A 1 96 ? 33.370 19.378 44.633 1.00 42.63 95 PHE A N 1
ATOM 806 C CA . PHE A 1 96 ? 34.748 19.308 45.047 1.00 40.66 95 PHE A CA 1
ATOM 807 C C . PHE A 1 96 ? 35.095 17.999 45.743 1.00 41.47 95 PHE A C 1
ATOM 808 O O . PHE A 1 96 ? 36.146 17.416 45.470 1.00 42.67 95 PHE A O 1
ATOM 816 N N . ASN A 1 97 ? 34.239 17.545 46.656 1.00 42.07 96 ASN A N 1
ATOM 817 C CA . ASN A 1 97 ? 34.584 16.357 47.456 1.00 40.93 96 ASN A CA 1
ATOM 818 C C . ASN A 1 97 ? 34.047 15.034 46.975 1.00 39.62 96 ASN A C 1
ATOM 819 O O . ASN A 1 97 ? 34.572 13.997 47.378 1.00 41.72 96 ASN A O 1
ATOM 824 N N . PHE A 1 98 ? 33.030 15.019 46.131 1.00 40.06 97 PHE A N 1
ATOM 825 C CA . PHE A 1 98 ? 32.498 13.722 45.698 1.00 42.20 97 PHE A CA 1
ATOM 826 C C . PHE A 1 98 ? 33.573 12.891 44.971 1.00 41.91 97 PHE A C 1
ATOM 827 O O . PHE A 1 98 ? 33.714 11.704 45.235 1.00 39.59 97 PHE A O 1
ATOM 835 N N . PRO A 1 99 ? 34.332 13.514 44.053 1.00 41.84 98 PRO A N 1
ATOM 836 C CA . PRO A 1 99 ? 35.383 12.709 43.397 1.00 41.88 98 PRO A CA 1
ATOM 837 C C . PRO A 1 99 ? 36.420 12.100 44.362 1.00 42.78 98 PRO A C 1
ATOM 838 O O . PRO A 1 99 ? 36.841 10.971 44.134 1.00 42.60 98 PRO A O 1
ATOM 842 N N . SER A 1 100 ? 36.827 12.821 45.418 1.00 42.53 99 SER A N 1
ATOM 843 C CA . SER A 1 100 ? 37.772 12.247 46.387 1.00 44.49 99 SER A CA 1
ATOM 844 C C . SER A 1 100 ? 37.106 11.094 47.145 1.00 44.06 99 SER A C 1
ATOM 845 O O . SER A 1 100 ? 37.769 10.146 47.549 1.00 45.13 99 SER A O 1
ATOM 848 N N . PHE A 1 101 ? 35.800 11.178 47.352 1.00 42.57 100 PHE A N 1
ATOM 849 C CA . PHE A 1 101 ? 35.086 10.072 47.954 1.00 42.78 100 PHE A CA 1
ATOM 850 C C . PHE A 1 101 ? 35.073 8.844 47.024 1.00 42.51 100 PHE A C 1
ATOM 851 O O . PHE A 1 101 ? 35.554 7.789 47.412 1.00 40.57 100 PHE A O 1
ATOM 859 N N . VAL A 1 102 ? 34.549 8.998 45.803 1.00 43.65 101 VAL A N 1
ATOM 860 C CA . VAL A 1 102 ? 34.399 7.860 44.883 1.00 44.75 101 VAL A CA 1
ATOM 861 C C . VAL A 1 102 ? 35.696 7.269 44.389 1.00 43.44 101 VAL A C 1
ATOM 862 O O . VAL A 1 102 ? 35.771 6.059 44.200 1.00 45.05 101 VAL A O 1
ATOM 866 N N . LEU A 1 103 ? 36.715 8.104 44.212 1.00 41.43 102 LEU A N 1
ATOM 867 C CA . LEU A 1 103 ? 38.009 7.629 43.712 1.00 41.17 102 LEU A CA 1
ATOM 868 C C . LEU A 1 103 ? 39.023 7.437 44.839 1.00 40.81 102 LEU A C 1
ATOM 869 O O . LEU A 1 103 ? 40.201 7.266 44.583 1.00 39.63 102 LEU A O 1
ATOM 874 N N . PHE A 1 104 ? 38.537 7.384 46.077 1.00 42.94 103 PHE A N 1
ATOM 875 C CA . PHE A 1 104 ? 39.391 7.354 47.260 1.00 45.48 103 PHE A CA 1
ATOM 876 C C . PHE A 1 104 ? 40.530 6.349 47.247 1.00 47.90 103 PHE A C 1
ATOM 877 O O . PHE A 1 104 ? 41.657 6.677 47.654 1.00 50.11 103 PHE A O 1
ATOM 885 N N . ASP A 1 105 ? 40.241 5.125 46.820 1.00 48.37 104 ASP A N 1
ATOM 886 C CA . ASP A 1 105 ? 41.272 4.088 46.803 1.00 49.30 104 ASP A CA 1
ATOM 887 C C . ASP A 1 105 ? 41.849 3.786 45.411 1.00 47.54 104 ASP A C 1
ATOM 888 O O . ASP A 1 105 ? 42.554 2.788 45.239 1.00 45.89 104 ASP A O 1
ATOM 893 N N . TYR A 1 106 ? 41.584 4.649 44.424 1.00 44.94 105 TYR A N 1
ATOM 894 C CA . TYR A 1 106 ? 42.074 4.392 43.075 1.00 43.39 105 TYR A CA 1
ATOM 895 C C . TYR A 1 106 ? 43.510 4.802 42.917 1.00 45.12 105 TYR A C 1
ATOM 896 O O . TYR A 1 106 ? 43.924 5.845 43.418 1.00 45.33 105 TYR A O 1
ATOM 905 N N . GLN A 1 107 ? 44.254 3.971 42.194 1.00 46.60 106 GLN A N 1
ATOM 906 C CA . GLN A 1 107 ? 45.621 4.258 41.842 1.00 48.27 106 GLN A CA 1
ATOM 907 C C . GLN A 1 107 ? 45.567 5.018 40.520 1.00 48.04 106 GLN A C 1
ATOM 908 O O . GLN A 1 107 ? 44.905 4.578 39.575 1.00 46.38 106 GLN A O 1
ATOM 911 N N . ASN A 1 108 ? 46.244 6.162 40.467 1.00 48.73 107 ASN A N 1
ATOM 912 C CA . ASN A 1 108 ? 46.320 6.969 39.252 1.00 48.92 107 ASN A CA 1
ATOM 913 C C . ASN A 1 108 ? 44.946 7.218 38.614 1.00 47.80 107 ASN A C 1
ATOM 914 O O . ASN A 1 108 ? 44.700 6.819 37.471 1.00 49.16 107 ASN A O 1
ATOM 919 N N . PRO A 1 109 ? 44.032 7.862 39.359 1.00 44.88 108 PRO A N 1
ATOM 920 C CA . PRO A 1 109 ? 42.700 8.068 38.820 1.00 42.41 108 PRO A CA 1
ATOM 921 C C . PRO A 1 109 ? 42.685 9.093 37.693 1.00 41.00 108 PRO A C 1
ATOM 922 O O . PRO A 1 109 ? 43.558 9.949 37.637 1.00 40.09 108 PRO A O 1
ATOM 926 N N . THR A 1 110 ? 41.714 8.961 36.791 1.00 41.30 109 THR A N 1
ATOM 927 C CA . THR A 1 110 ? 41.560 9.851 35.642 1.00 40.89 109 THR A CA 1
ATOM 928 C C . THR A 1 110 ? 40.153 10.424 35.597 1.00 39.87 109 THR A C 1
ATOM 929 O O . THR A 1 110 ? 39.179 9.672 35.591 1.00 40.71 109 THR A O 1
ATOM 933 N N . ILE A 1 111 ? 40.048 11.752 35.567 1.00 38.23 110 ILE A N 1
ATOM 934 C CA . ILE A 1 111 ? 38.769 12.421 35.537 1.00 38.84 110 ILE A CA 1
ATOM 935 C C . ILE A 1 111 ? 38.625 13.166 34.207 1.00 40.39 110 ILE A C 1
ATOM 936 O O . ILE A 1 111 ? 39.598 13.734 33.704 1.00 38.83 110 ILE A O 1
ATOM 941 N N . ALA A 1 112 ? 37.425 13.135 33.626 1.00 40.59 111 ALA A N 1
ATOM 942 C CA . ALA A 1 112 ? 37.158 13.863 32.377 1.00 41.09 111 ALA A CA 1
ATOM 943 C C . ALA A 1 112 ? 36.151 14.959 32.651 1.00 38.37 111 ALA A C 1
ATOM 944 O O . ALA A 1 112 ? 35.220 14.768 33.425 1.00 39.64 111 ALA A O 1
ATOM 946 N N . TYR A 1 113 ? 36.377 16.124 32.059 1.00 39.65 112 TYR A N 1
ATOM 947 C CA . TYR A 1 113 ? 35.426 17.239 32.152 1.00 40.08 112 TYR A CA 1
ATOM 948 C C . TYR A 1 113 ? 35.612 18.162 30.949 1.00 39.73 112 TYR A C 1
ATOM 949 O O . TYR A 1 113 ? 36.666 18.135 30.312 1.00 38.64 112 TYR A O 1
ATOM 958 N N . PRO A 1 114 ? 34.594 18.990 30.630 1.00 41.86 113 PRO A N 1
ATOM 959 C CA . PRO A 1 114 ? 34.758 19.837 29.441 1.00 41.75 113 PRO A CA 1
ATOM 960 C C . PRO A 1 114 ? 35.749 20.998 29.615 1.00 42.56 113 PRO A C 1
ATOM 961 O O . PRO A 1 114 ? 36.215 21.275 30.730 1.00 43.00 113 PRO A O 1
ATOM 965 N N . ASN A 1 115 ? 36.076 21.634 28.492 1.00 41.30 114 ASN A N 1
ATOM 966 C CA . ASN A 1 115 ? 36.982 22.784 28.444 1.00 41.26 114 ASN A CA 1
ATOM 967 C C . ASN A 1 115 ? 36.355 23.774 27.440 1.00 40.42 114 ASN A C 1
ATOM 968 O O . ASN A 1 115 ? 36.226 23.462 26.262 1.00 42.73 114 ASN A O 1
ATOM 973 N N . PRO A 1 116 ? 35.976 24.976 27.888 1.00 39.61 115 PRO A N 1
ATOM 974 C CA . PRO A 1 116 ? 36.118 25.604 29.206 1.00 39.58 115 PRO A CA 1
ATOM 975 C C . PRO A 1 116 ? 35.220 25.025 30.292 1.00 40.42 115 PRO A C 1
ATOM 976 O O . PRO A 1 116 ? 34.300 24.247 29.991 1.00 37.83 115 PRO A O 1
ATOM 980 N N . PHE A 1 117 ? 35.511 25.396 31.543 1.00 39.61 116 PHE A N 1
ATOM 981 C CA . PHE A 1 117 ? 34.830 24.849 32.699 1.00 41.50 116 PHE A CA 1
ATOM 982 C C . PHE A 1 117 ? 34.834 25.726 33.953 1.00 41.79 116 PHE A C 1
ATOM 983 O O . PHE A 1 117 ? 35.673 26.594 34.110 1.00 42.06 116 PHE A O 1
ATOM 991 N N . TYR A 1 118 ? 33.862 25.458 34.824 1.00 42.62 117 TYR A N 1
ATOM 992 C CA . TYR A 1 118 ? 33.765 26.018 36.171 1.00 43.16 117 TYR A CA 1
ATOM 993 C C . TYR A 1 118 ? 34.959 25.400 36.865 1.00 43.22 117 TYR A C 1
ATOM 994 O O . TYR A 1 118 ? 35.061 24.180 36.954 1.00 42.91 117 TYR A O 1
ATOM 1003 N N . GLN A 1 119 ? 35.855 26.258 37.349 1.00 43.19 118 GLN A N 1
ATOM 1004 C CA . GLN A 1 119 ? 37.159 25.857 37.863 1.00 45.87 118 GLN A CA 1
ATOM 1005 C C . GLN A 1 119 ? 37.187 24.850 39.014 1.00 45.89 118 GLN A C 1
ATOM 1006 O O . GLN A 1 119 ? 38.230 24.238 39.256 1.00 45.12 118 GLN A O 1
ATOM 1012 N N . ILE A 1 120 ? 36.077 24.675 39.728 1.00 44.69 119 ILE A N 1
ATOM 1013 C CA . ILE A 1 120 ? 36.052 23.708 40.819 1.00 44.33 119 ILE A CA 1
ATOM 1014 C C . ILE A 1 120 ? 36.302 22.272 40.308 1.00 43.03 119 ILE A C 1
ATOM 1015 O O . ILE A 1 120 ? 36.875 21.464 41.034 1.00 41.91 119 ILE A O 1
ATOM 1020 N N . TYR A 1 121 ? 35.945 21.962 39.053 1.00 42.87 120 TYR A N 1
ATOM 1021 C CA . TYR A 1 121 ? 36.190 20.602 38.534 1.00 41.92 120 TYR A CA 1
ATOM 1022 C C . TYR A 1 121 ? 37.684 20.287 38.543 1.00 43.50 120 TYR A C 1
ATOM 1023 O O . TYR A 1 121 ? 38.074 19.155 38.833 1.00 44.50 120 TYR A O 1
ATOM 1032 N N . GLU A 1 122 ? 38.518 21.281 38.237 1.00 42.36 121 GLU A N 1
ATOM 1033 C CA . GLU A 1 122 ? 39.973 21.082 38.225 1.00 42.16 121 GLU A CA 1
ATOM 1034 C C . GLU A 1 122 ? 40.550 20.973 39.635 1.00 41.55 121 GLU A C 1
ATOM 1035 O O . GLU A 1 122 ? 41.505 20.210 39.876 1.00 40.17 121 GLU A O 1
ATOM 1041 N N . GLY A 1 123 ? 40.003 21.774 40.545 1.00 40.84 122 GLY A N 1
ATOM 1042 C CA . GLY A 1 123 ? 40.392 21.719 41.943 1.00 41.48 122 GLY A CA 1
ATOM 1043 C C . GLY A 1 123 ? 40.122 20.326 42.511 1.00 40.52 122 GLY A C 1
ATOM 1044 O O . GLY A 1 123 ? 40.951 19.765 43.230 1.00 39.12 122 GLY A O 1
ATOM 1045 N N . ALA A 1 124 ? 38.953 19.789 42.181 1.00 38.32 123 ALA A N 1
ATOM 1046 C CA . ALA A 1 124 ? 38.541 18.469 42.599 1.00 38.12 123 ALA A CA 1
ATOM 1047 C C . ALA A 1 124 ? 39.542 17.407 42.149 1.00 41.17 123 ALA A C 1
ATOM 1048 O O . ALA A 1 124 ? 39.939 16.545 42.943 1.00 43.17 123 ALA A O 1
ATOM 1050 N N . ALA A 1 125 ? 39.949 17.476 40.875 1.00 41.72 124 ALA A N 1
ATOM 1051 C CA . ALA A 1 125 ? 40.932 16.549 40.303 1.00 41.11 124 ALA A CA 1
ATOM 1052 C C . ALA A 1 125 ? 42.293 16.691 40.965 1.00 40.68 124 ALA A C 1
ATOM 1053 O O . ALA A 1 125 ? 43.002 15.709 41.173 1.00 41.16 124 ALA A O 1
ATOM 1055 N N . LYS A 1 126 ? 42.689 17.921 41.260 1.00 41.88 125 LYS A N 1
ATOM 1056 C CA . LYS A 1 126 ? 43.971 18.149 41.929 1.00 43.89 125 LYS A CA 1
ATOM 1057 C C . LYS A 1 126 ? 43.964 17.559 43.338 1.00 44.06 125 LYS A C 1
ATOM 1058 O O . LYS A 1 126 ? 44.926 16.931 43.751 1.00 42.14 125 LYS A O 1
ATOM 1064 N N . PHE A 1 127 ? 42.861 17.753 44.061 1.00 44.87 126 PHE A N 1
ATOM 1065 C CA . PHE A 1 127 ? 42.750 17.260 45.436 1.00 47.34 126 PHE A CA 1
ATOM 1066 C C . PHE A 1 127 ? 42.893 15.738 45.568 1.00 48.37 126 PHE A C 1
ATOM 1067 O O . PHE A 1 127 ? 43.467 15.260 46.551 1.00 48.61 126 PHE A O 1
ATOM 1075 N N . ILE A 1 128 ? 42.394 14.986 44.582 1.00 47.31 127 ILE A N 1
ATOM 1076 C CA . ILE A 1 128 ? 42.522 13.517 44.588 1.00 45.75 127 ILE A CA 1
ATOM 1077 C C . ILE A 1 128 ? 43.698 13.076 43.674 1.00 45.69 127 ILE A C 1
ATOM 1078 O O . ILE A 1 128 ? 43.849 11.906 43.363 1.00 47.37 127 ILE A O 1
ATOM 1083 N N . LYS A 1 129 ? 44.541 14.024 43.269 1.00 46.24 128 LYS A N 1
ATOM 1084 C CA . LYS A 1 129 ? 45.725 13.753 42.443 1.00 46.17 128 LYS A CA 1
ATOM 1085 C C . LYS A 1 129 ? 45.403 12.947 41.189 1.00 45.65 128 LYS A C 1
ATOM 1086 O O . LYS A 1 129 ? 46.082 11.983 40.859 1.00 47.01 128 LYS A O 1
ATOM 1092 N N . ALA A 1 130 ? 44.361 13.371 40.487 1.00 44.44 129 ALA A N 1
ATOM 1093 C CA . ALA A 1 130 ? 43.904 12.708 39.286 1.00 43.50 129 ALA A CA 1
ATOM 1094 C C . ALA A 1 130 ? 44.420 13.387 38.028 1.00 43.29 129 ALA A C 1
ATOM 1095 O O . ALA A 1 130 ? 44.690 14.598 38.011 1.00 43.48 129 ALA A O 1
ATOM 1097 N N . LYS A 1 131 ? 44.534 12.583 36.978 1.00 42.99 130 LYS A N 1
ATOM 1098 C CA . LYS A 1 131 ? 44.850 13.050 35.641 1.00 44.16 130 LYS A CA 1
ATOM 1099 C C . LYS A 1 131 ? 43.535 13.611 35.064 1.00 43.95 130 LYS A C 1
ATOM 1100 O O . LYS A 1 131 ? 42.477 12.994 35.210 1.00 42.75 130 LYS A O 1
ATOM 1106 N N . SER A 1 132 ? 43.605 14.791 34.445 1.00 43.11 131 SER A N 1
ATOM 1107 C CA . SER A 1 132 ? 42.443 15.431 33.842 1.00 41.40 131 SER A CA 1
ATOM 1108 C C . SER A 1 132 ? 42.459 15.209 32.330 1.00 40.56 131 SER A C 1
ATOM 1109 O O . SER A 1 132 ? 43.480 15.402 31.700 1.00 39.72 131 SER A O 1
ATOM 1112 N N . LEU A 1 133 ? 41.328 14.785 31.773 1.00 40.33 132 LEU A N 1
ATOM 1113 C CA . LEU A 1 133 ? 41.141 14.638 30.335 1.00 38.93 132 LEU A CA 1
ATOM 1114 C C . LEU A 1 133 ? 40.139 15.708 29.968 1.00 39.11 132 LEU A C 1
ATOM 1115 O O . LEU A 1 133 ? 38.971 15.628 30.349 1.00 41.17 132 LEU A O 1
ATOM 1120 N N . LEU A 1 134 ? 40.592 16.724 29.242 1.00 39.65 133 LEU A N 1
ATOM 1121 C CA . LEU A 1 134 ? 39.759 17.877 28.919 1.00 38.63 133 LEU A CA 1
ATOM 1122 C C . LEU A 1 134 ? 39.028 17.683 27.596 1.00 40.06 133 LEU A C 1
ATOM 1123 O O . LEU A 1 134 ? 39.645 17.340 26.595 1.00 41.54 133 LEU A O 1
ATOM 1136 N N . PRO A 1 136 ? 37.302 19.506 24.827 1.00 39.89 135 PRO A N 1
ATOM 1137 C CA . PRO A 1 136 ? 37.029 20.872 24.404 1.00 39.44 135 PRO A CA 1
ATOM 1138 C C . PRO A 1 136 ? 35.623 21.079 23.828 1.00 39.19 135 PRO A C 1
ATOM 1139 O O . PRO A 1 136 ? 35.066 20.170 23.207 1.00 36.07 135 PRO A O 1
ATOM 1143 N N . LEU A 1 137 ? 35.069 22.265 24.093 1.00 38.73 136 LEU A N 1
ATOM 1144 C CA . LEU A 1 137 ? 33.789 22.697 23.558 1.00 39.35 136 LEU A CA 1
ATOM 1145 C C . LEU A 1 137 ? 34.099 23.861 22.609 1.00 40.65 136 LEU A C 1
ATOM 1146 O O . LEU A 1 137 ? 34.438 24.963 23.058 1.00 38.12 136 LEU A O 1
ATOM 1151 N N . THR A 1 138 ? 34.028 23.607 21.300 1.00 40.70 137 THR A N 1
ATOM 1152 C CA . THR A 1 138 ? 34.324 24.637 20.299 1.00 38.99 137 THR A CA 1
ATOM 1153 C C . THR A 1 138 ? 33.242 24.601 19.217 1.00 39.34 137 THR A C 1
ATOM 1154 O O . THR A 1 138 ? 32.482 23.651 19.139 1.00 37.78 137 THR A O 1
ATOM 1158 N N . LYS A 1 139 ? 33.202 25.641 18.387 1.00 39.34 138 LYS A N 1
ATOM 1159 C CA . LYS A 1 139 ? 32.206 25.758 17.316 1.00 40.32 138 LYS A CA 1
ATOM 1160 C C . LYS A 1 139 ? 32.320 24.681 16.227 1.00 40.49 138 LYS A C 1
ATOM 1161 O O . LYS A 1 139 ? 31.341 24.401 15.540 1.00 41.05 138 LYS A O 1
ATOM 1167 N N . GLU A 1 140 ? 33.510 24.100 16.077 1.00 39.96 139 GLU A N 1
ATOM 1168 C CA . GLU A 1 140 ? 33.781 23.087 15.055 1.00 40.64 139 GLU A CA 1
ATOM 1169 C C . GLU A 1 140 ? 32.838 21.875 15.115 1.00 39.13 139 GLU A C 1
ATOM 1170 O O . GLU A 1 140 ? 32.605 21.253 14.102 1.00 35.49 139 GLU A O 1
ATOM 1176 N N . ASN A 1 141 ? 32.309 21.528 16.289 1.00 38.66 140 ASN A N 1
ATOM 1177 C CA . ASN A 1 141 ? 31.317 20.463 16.349 1.00 40.54 140 ASN A CA 1
ATOM 1178 C C . ASN A 1 141 ? 30.092 20.872 17.175 1.00 39.16 140 ASN A C 1
ATOM 1179 O O . ASN A 1 141 ? 29.481 20.027 17.835 1.00 37.98 140 ASN A O 1
ATOM 1184 N N . ASP A 1 142 ? 29.746 22.158 17.109 1.00 39.06 141 ASP A N 1
ATOM 1185 C CA A ASP A 1 142 ? 28.623 22.718 17.841 0.50 39.23 141 ASP A CA 1
ATOM 1186 C CA B ASP A 1 142 ? 28.587 22.702 17.837 0.50 39.93 141 ASP A CA 1
ATOM 1187 C C . ASP A 1 142 ? 28.749 22.435 19.333 1.00 40.24 141 ASP A C 1
ATOM 1188 O O . ASP A 1 142 ? 27.837 21.902 19.966 1.00 40.64 141 ASP A O 1
ATOM 1197 N N . PHE A 1 143 ? 29.913 22.817 19.871 1.00 39.15 142 PHE A N 1
ATOM 1198 C CA . PHE A 1 143 ? 30.262 22.698 21.294 1.00 39.63 142 PHE A CA 1
ATOM 1199 C C . PHE A 1 143 ? 29.851 21.366 21.931 1.00 40.12 142 PHE A C 1
ATOM 1200 O O . PHE A 1 143 ? 29.220 21.329 22.986 1.00 40.57 142 PHE A O 1
ATOM 1208 N N . THR A 1 144 ? 30.253 20.271 21.286 1.00 39.42 143 THR A N 1
ATOM 1209 C CA . THR A 1 144 ? 29.927 18.936 21.751 1.00 38.60 143 THR A CA 1
ATOM 1210 C C . THR A 1 144 ? 31.157 18.223 22.359 1.00 39.73 143 THR A C 1
ATOM 1211 O O . THR A 1 144 ? 32.185 18.067 21.700 1.00 37.73 143 THR A O 1
ATOM 1215 N N . PRO A 1 145 ? 31.040 17.767 23.612 1.00 40.75 144 PRO A N 1
ATOM 1216 C CA . PRO A 1 145 ? 32.156 17.065 24.196 1.00 40.88 144 PRO A CA 1
ATOM 1217 C C . PRO A 1 145 ? 32.190 15.603 23.763 1.00 40.67 144 PRO A C 1
ATOM 1218 O O . PRO A 1 145 ? 31.125 14.991 23.594 1.00 41.32 144 PRO A O 1
ATOM 1222 N N . SER A 1 146 ? 33.392 15.056 23.578 1.00 38.72 145 SER A N 1
ATOM 1223 C CA . SER A 1 146 ? 33.528 13.619 23.314 1.00 40.66 145 SER A CA 1
ATOM 1224 C C . SER A 1 146 ? 34.862 13.064 23.806 1.00 39.14 145 SER A C 1
ATOM 1225 O O . SER A 1 146 ? 35.771 13.800 24.145 1.00 39.23 145 SER A O 1
ATOM 1228 N N . LEU A 1 147 ? 34.926 11.746 23.889 1.00 40.85 146 LEU A N 1
ATOM 1229 C CA . LEU A 1 147 ? 36.140 11.025 24.241 1.00 40.82 146 LEU A CA 1
ATOM 1230 C C . LEU A 1 147 ? 36.338 9.984 23.174 1.00 40.47 146 LEU A C 1
ATOM 1231 O O . LEU A 1 147 ? 35.366 9.516 22.586 1.00 40.20 146 LEU A O 1
ATOM 1236 N N . ASN A 1 148 ? 37.586 9.618 22.902 1.00 41.74 147 ASN A N 1
ATOM 1237 C CA . ASN A 1 148 ? 37.852 8.571 21.918 1.00 41.35 147 ASN A CA 1
ATOM 1238 C C . ASN A 1 148 ? 37.781 7.223 22.637 1.00 42.91 147 ASN A C 1
ATOM 1239 O O . ASN A 1 148 ? 37.588 7.175 23.874 1.00 42.07 147 ASN A O 1
ATOM 1244 N N . GLU A 1 149 ? 37.982 6.140 21.884 1.00 43.35 148 GLU A N 1
ATOM 1245 C CA . GLU A 1 149 ? 37.860 4.786 22.431 1.00 43.75 148 GLU A CA 1
ATOM 1246 C C . GLU A 1 149 ? 38.836 4.461 23.570 1.00 44.28 148 GLU A C 1
ATOM 1247 O O . GLU A 1 149 ? 38.417 3.888 24.596 1.00 45.20 148 GLU A O 1
ATOM 1253 N N . LYS A 1 150 ? 40.108 4.830 23.410 1.00 43.03 149 LYS A N 1
ATOM 1254 C CA . LYS A 1 150 ? 41.110 4.570 24.451 1.00 42.94 149 LYS A CA 1
ATOM 1255 C C . LYS A 1 150 ? 40.771 5.358 25.730 1.00 43.25 149 LYS A C 1
ATOM 1256 O O . LYS A 1 150 ? 40.814 4.807 26.835 1.00 42.98 149 LYS A O 1
ATOM 1260 N N . GLU A 1 151 ? 40.424 6.635 25.561 1.00 42.79 150 GLU A N 1
ATOM 1261 C CA . GLU A 1 151 ? 40.026 7.491 26.671 1.00 42.06 150 GLU A CA 1
ATOM 1262 C C . GLU A 1 151 ? 38.824 6.929 27.417 1.00 41.22 150 GLU A C 1
ATOM 1263 O O . GLU A 1 151 ? 38.830 6.905 28.651 1.00 39.89 150 GLU A O 1
ATOM 1269 N N . LEU A 1 152 ? 37.806 6.460 26.684 1.00 41.68 151 LEU A N 1
ATOM 1270 C CA . LEU A 1 152 ? 36.626 5.850 27.324 1.00 42.04 151 LEU A CA 1
ATOM 1271 C C . LEU A 1 152 ? 36.998 4.660 28.227 1.00 43.14 151 LEU A C 1
ATOM 1272 O O . LEU A 1 152 ? 36.379 4.458 29.276 1.00 42.98 151 LEU A O 1
ATOM 1277 N N . GLN A 1 153 ? 38.010 3.893 27.820 1.00 43.72 152 GLN A N 1
ATOM 1278 C CA . GLN A 1 153 ? 38.489 2.739 28.587 1.00 45.91 152 GLN A CA 1
ATOM 1279 C C . GLN A 1 153 ? 39.405 3.115 29.766 1.00 45.24 152 GLN A C 1
ATOM 1280 O O . GLN A 1 153 ? 39.582 2.307 30.688 1.00 44.24 152 GLN A O 1
ATOM 1286 N N . GLU A 1 154 ? 39.985 4.321 29.725 1.00 42.99 153 GLU A N 1
ATOM 1287 C CA . GLU A 1 154 ? 40.897 4.794 30.775 1.00 42.74 153 GLU A CA 1
ATOM 1288 C C . GLU A 1 154 ? 40.238 5.614 31.877 1.00 41.77 153 GLU A C 1
ATOM 1289 O O . GLU A 1 154 ? 40.679 5.567 33.026 1.00 42.14 153 GLU A O 1
ATOM 1291 N N . VAL A 1 155 ? 39.174 6.338 31.534 1.00 41.11 154 VAL A N 1
ATOM 1292 C CA . VAL A 1 155 ? 38.531 7.261 32.455 1.00 39.34 154 VAL A CA 1
ATOM 1293 C C . VAL A 1 155 ? 37.772 6.531 33.573 1.00 39.21 154 VAL A C 1
ATOM 1294 O O . VAL A 1 155 ? 37.254 5.437 33.382 1.00 39.22 154 VAL A O 1
ATOM 1298 N N . ASP A 1 156 ? 37.747 7.163 34.740 1.00 39.18 155 ASP A N 1
ATOM 1299 C CA . ASP A 1 156 ? 37.087 6.651 35.943 1.00 39.45 155 ASP A CA 1
ATOM 1300 C C . ASP A 1 156 ? 35.843 7.450 36.336 1.00 38.40 155 ASP A C 1
ATOM 1301 O O . ASP A 1 156 ? 34.922 6.919 36.945 1.00 37.71 155 ASP A O 1
ATOM 1306 N N . LEU A 1 157 ? 35.845 8.732 36.015 1.00 38.30 156 LEU A N 1
ATOM 1307 C CA . LEU A 1 157 ? 34.779 9.630 36.384 1.00 38.13 156 LEU A CA 1
ATOM 1308 C C . LEU A 1 157 ? 34.674 10.668 35.287 1.00 37.34 156 LEU A C 1
ATOM 1309 O O . LEU A 1 157 ? 35.685 11.213 34.860 1.00 35.84 156 LEU A O 1
ATOM 1314 N N . VAL A 1 158 ? 33.457 10.902 34.806 1.00 37.33 157 VAL A N 1
ATOM 1315 C CA . VAL A 1 158 ? 33.200 11.927 33.799 1.00 37.79 157 VAL A CA 1
ATOM 1316 C C . VAL A 1 158 ? 32.196 12.924 34.386 1.00 38.48 157 VAL A C 1
ATOM 1317 O O . VAL A 1 158 ? 31.141 12.530 34.914 1.00 38.04 157 VAL A O 1
ATOM 1321 N N . ILE A 1 159 ? 32.549 14.201 34.304 1.00 38.18 158 ILE A N 1
ATOM 1322 C CA . ILE A 1 159 ? 31.701 15.290 34.781 1.00 38.77 158 ILE A CA 1
ATOM 1323 C C . ILE A 1 159 ? 31.222 16.102 33.596 1.00 38.65 158 ILE A C 1
ATOM 1324 O O . ILE A 1 159 ? 32.028 16.657 32.856 1.00 37.91 158 ILE A O 1
ATOM 1329 N N . LEU A 1 160 ? 29.908 16.127 33.389 1.00 40.87 159 LEU A N 1
ATOM 1330 C CA . LEU A 1 160 ? 29.291 16.957 32.371 1.00 40.90 159 LEU A CA 1
ATOM 1331 C C . LEU A 1 160 ? 28.655 18.137 33.104 1.00 41.76 159 LEU A C 1
ATOM 1332 O O . LEU A 1 160 ? 28.451 18.088 34.334 1.00 42.00 159 LEU A O 1
ATOM 1337 N N . ASN A 1 161 ? 28.358 19.191 32.348 1.00 39.29 160 ASN A N 1
ATOM 1338 C CA . ASN A 1 161 ? 27.712 20.378 32.884 1.00 40.19 160 ASN A CA 1
ATOM 1339 C C . ASN A 1 161 ? 26.710 20.839 31.830 1.00 40.72 160 ASN A C 1
ATOM 1340 O O . ASN A 1 161 ? 27.070 21.585 30.913 1.00 40.15 160 ASN A O 1
ATOM 1345 N N . SER A 1 162 ? 25.457 20.397 31.972 1.00 39.34 161 SER A N 1
ATOM 1346 C CA . SER A 1 162 ? 24.412 20.694 30.998 1.00 38.01 161 SER A CA 1
ATOM 1347 C C . SER A 1 162 ? 23.088 21.088 31.660 1.00 39.42 161 SER A C 1
ATOM 1348 O O . SER A 1 162 ? 22.478 20.257 32.335 1.00 39.57 161 SER A O 1
ATOM 1351 N N . PRO A 1 163 ? 22.612 22.342 31.442 1.00 39.92 162 PRO A N 1
ATOM 1352 C CA . PRO A 1 163 ? 23.215 23.431 30.646 1.00 39.27 162 PRO A CA 1
ATOM 1353 C C . PRO A 1 163 ? 24.592 23.849 31.143 1.00 38.93 162 PRO A C 1
ATOM 1354 O O . PRO A 1 163 ? 24.887 23.779 32.350 1.00 38.41 162 PRO A O 1
ATOM 1358 N N . ASN A 1 164 ? 25.422 24.274 30.195 1.00 39.17 163 ASN A N 1
ATOM 1359 C CA . ASN A 1 164 ? 26.815 24.579 30.443 1.00 38.67 163 ASN A CA 1
ATOM 1360 C C . ASN A 1 164 ? 27.182 26.027 30.773 1.00 39.64 163 ASN A C 1
ATOM 1361 O O . ASN A 1 164 ? 26.703 26.981 30.133 1.00 38.60 163 ASN A O 1
ATOM 1366 N N . ASN A 1 165 ? 28.048 26.158 31.776 1.00 37.35 164 ASN A N 1
ATOM 1367 C CA . ASN A 1 165 ? 28.739 27.401 32.083 1.00 40.23 164 ASN A CA 1
ATOM 1368 C C . ASN A 1 165 ? 30.129 27.128 31.489 1.00 40.26 164 ASN A C 1
ATOM 1369 O O . ASN A 1 165 ? 30.799 26.200 31.925 1.00 43.34 164 ASN A O 1
ATOM 1374 N N . PRO A 1 166 ? 30.608 27.967 30.553 1.00 40.30 165 PRO A N 1
ATOM 1375 C CA . PRO A 1 166 ? 30.116 29.231 29.995 1.00 38.47 165 PRO A CA 1
ATOM 1376 C C . PRO A 1 166 ? 29.405 29.272 28.622 1.00 39.58 165 PRO A C 1
ATOM 1377 O O . PRO A 1 166 ? 29.010 30.368 28.188 1.00 39.39 165 PRO A O 1
ATOM 1381 N N . THR A 1 167 ? 29.256 28.143 27.938 1.00 38.55 166 THR A N 1
ATOM 1382 C CA . THR A 1 167 ? 28.734 28.161 26.565 1.00 38.68 166 THR A CA 1
ATOM 1383 C C . THR A 1 167 ? 27.221 28.108 26.420 1.00 40.12 166 THR A C 1
ATOM 1384 O O . THR A 1 167 ? 26.693 28.428 25.357 1.00 37.90 166 THR A O 1
ATOM 1388 N N . GLY A 1 168 ? 26.524 27.658 27.464 1.00 39.88 167 GLY A N 1
ATOM 1389 C CA . GLY A 1 168 ? 25.090 27.458 27.392 1.00 38.60 167 GLY A CA 1
ATOM 1390 C C . GLY A 1 168 ? 24.691 26.147 26.719 1.00 39.74 167 GLY A C 1
ATOM 1391 O O . GLY A 1 168 ? 23.509 25.786 26.726 1.00 40.63 167 GLY A O 1
ATOM 1392 N N . ARG A 1 169 ? 25.653 25.429 26.133 1.00 39.83 168 ARG A N 1
ATOM 1393 C CA . ARG A 1 169 ? 25.370 24.175 25.442 1.00 39.57 168 ARG A CA 1
ATOM 1394 C C . ARG A 1 169 ? 24.663 23.196 26.350 1.00 39.60 168 ARG A C 1
ATOM 1395 O O . ARG A 1 169 ? 25.127 22.932 27.466 1.00 37.93 168 ARG A O 1
ATOM 1403 N N . THR A 1 170 ? 23.548 22.662 25.845 1.00 38.62 169 THR A N 1
ATOM 1404 C CA . THR A 1 170 ? 22.696 21.740 26.585 1.00 38.83 169 THR A CA 1
ATOM 1405 C C . THR A 1 170 ? 22.546 20.439 25.791 1.00 38.62 169 THR A C 1
ATOM 1406 O O . THR A 1 170 ? 22.181 20.447 24.625 1.00 40.09 169 THR A O 1
ATOM 1410 N N . LEU A 1 171 ? 22.844 19.330 26.437 1.00 38.44 170 LEU A N 1
ATOM 1411 C CA . LEU A 1 171 ? 22.763 18.021 25.814 1.00 39.17 170 LEU A CA 1
ATOM 1412 C C . LEU A 1 171 ? 21.317 17.545 25.764 1.00 39.42 170 LEU A C 1
ATOM 1413 O O . LEU A 1 171 ? 20.564 17.695 26.734 1.00 39.43 170 LEU A O 1
ATOM 1418 N N . SER A 1 172 ? 20.938 16.973 24.630 1.00 38.74 171 SER A N 1
ATOM 1419 C CA . SER A 1 172 ? 19.601 16.458 24.430 1.00 39.76 171 SER A CA 1
ATOM 1420 C C . SER A 1 172 ? 19.420 15.147 25.190 1.00 41.06 171 SER A C 1
ATOM 1421 O O . SER A 1 172 ? 20.376 14.553 25.682 1.00 40.31 171 SER A O 1
ATOM 1424 N N . LEU A 1 173 ? 18.178 14.687 25.257 1.00 43.17 172 LEU A N 1
ATOM 1425 C CA . LEU A 1 173 ? 17.860 13.430 25.907 1.00 44.28 172 LEU A CA 1
ATOM 1426 C C . LEU A 1 173 ? 18.665 12.319 25.237 1.00 43.86 172 LEU A C 1
ATOM 1427 O O . LEU A 1 173 ? 19.273 11.481 25.909 1.00 44.47 172 LEU A O 1
ATOM 1432 N N . GLU A 1 174 ? 18.721 12.356 23.910 1.00 42.37 173 GLU A N 1
ATOM 1433 C CA . GLU A 1 174 ? 19.417 11.333 23.134 1.00 43.26 173 GLU A CA 1
ATOM 1434 C C . GLU A 1 174 ? 20.922 11.342 23.388 1.00 42.52 173 GLU A C 1
ATOM 1435 O O . GLU A 1 174 ? 21.552 10.292 23.455 1.00 43.95 173 GLU A O 1
ATOM 1441 N N . GLU A 1 175 ? 21.492 12.532 23.513 1.00 41.86 174 GLU A N 1
ATOM 1442 C CA . GLU A 1 175 ? 22.916 12.688 23.817 1.00 41.44 174 GLU A CA 1
ATOM 1443 C C . GLU A 1 175 ? 23.220 12.131 25.194 1.00 41.07 174 GLU A C 1
ATOM 1444 O O . GLU A 1 175 ? 24.209 11.424 25.365 1.00 43.02 174 GLU A O 1
ATOM 1450 N N . LEU A 1 176 ? 22.369 12.449 26.168 1.00 41.31 175 LEU A N 1
ATOM 1451 C CA . LEU A 1 176 ? 22.545 11.964 27.546 1.00 40.84 175 LEU A CA 1
ATOM 1452 C C . LEU A 1 176 ? 22.425 10.445 27.606 1.00 39.39 175 LEU A C 1
ATOM 1453 O O . LEU A 1 176 ? 23.138 9.795 28.364 1.00 40.60 175 LEU A O 1
ATOM 1458 N N . ILE A 1 177 ? 21.533 9.887 26.799 1.00 39.30 176 ILE A N 1
ATOM 1459 C CA . ILE A 1 177 ? 21.328 8.424 26.734 1.00 39.64 176 ILE A CA 1
ATOM 1460 C C . ILE A 1 177 ? 22.609 7.721 26.287 1.00 40.96 176 ILE A C 1
ATOM 1461 O O . ILE A 1 177 ? 23.000 6.709 26.882 1.00 40.79 176 ILE A O 1
ATOM 1466 N N . SER A 1 178 ? 23.275 8.284 25.269 1.00 42.11 177 SER A N 1
ATOM 1467 C CA . SER A 1 178 ? 24.549 7.741 24.781 1.00 42.73 177 SER A CA 1
ATOM 1468 C C . SER A 1 178 ? 25.597 7.711 25.879 1.00 40.82 177 SER A C 1
ATOM 1469 O O . SER A 1 178 ? 26.312 6.724 26.018 1.00 41.14 177 SER A O 1
ATOM 1472 N N . TRP A 1 179 ? 25.676 8.788 26.653 1.00 41.19 178 TRP A N 1
ATOM 1473 C CA . TRP A 1 179 ? 26.625 8.857 27.762 1.00 39.82 178 TRP A CA 1
ATOM 1474 C C . TRP A 1 179 ? 26.311 7.818 28.827 1.00 39.74 178 TRP A C 1
ATOM 1475 O O . TRP A 1 179 ? 27.222 7.187 29.341 1.00 40.50 178 TRP A O 1
ATOM 1486 N N . VAL A 1 180 ? 25.037 7.629 29.152 1.00 38.90 179 VAL A N 1
ATOM 1487 C CA . VAL A 1 180 ? 24.667 6.632 30.150 1.00 39.43 179 VAL A CA 1
ATOM 1488 C C . VAL A 1 180 ? 25.130 5.247 29.687 1.00 39.15 179 VAL A C 1
ATOM 1489 O O . VAL A 1 180 ? 25.740 4.497 30.452 1.00 38.46 179 VAL A O 1
ATOM 1493 N N . LYS A 1 181 ? 24.859 4.922 28.428 1.00 39.82 180 LYS A N 1
ATOM 1494 C CA . LYS A 1 181 ? 25.274 3.634 27.867 1.00 41.04 180 LYS A CA 1
ATOM 1495 C C . LYS A 1 181 ? 26.799 3.445 27.875 1.00 39.74 180 LYS A C 1
ATOM 1496 O O . LYS A 1 181 ? 27.293 2.341 28.128 1.00 38.17 180 LYS A O 1
ATOM 1502 N N . LEU A 1 182 ? 27.547 4.504 27.579 1.00 39.12 181 LEU A N 1
ATOM 1503 C CA . LEU A 1 182 ? 29.009 4.429 27.658 1.00 39.02 181 LEU A CA 1
ATOM 1504 C C . LEU A 1 182 ? 29.476 4.188 29.107 1.00 40.15 181 LEU A C 1
ATOM 1505 O O . LEU A 1 182 ? 30.338 3.349 29.350 1.00 40.62 181 LEU A O 1
ATOM 1510 N N . ALA A 1 183 ? 28.876 4.898 30.060 1.00 40.68 182 ALA A N 1
ATOM 1511 C CA . ALA A 1 183 ? 29.189 4.734 31.477 1.00 40.18 182 ALA A CA 1
ATOM 1512 C C . ALA A 1 183 ? 28.968 3.283 31.920 1.00 40.02 182 ALA A C 1
ATOM 1513 O O . ALA A 1 183 ? 29.769 2.726 32.671 1.00 37.41 182 ALA A O 1
ATOM 1515 N N . LEU A 1 184 ? 27.873 2.679 31.471 1.00 41.12 183 LEU A N 1
ATOM 1516 C CA . LEU A 1 184 ? 27.576 1.292 31.844 1.00 42.66 183 LEU A CA 1
ATOM 1517 C C . LEU A 1 184 ? 28.457 0.311 31.089 1.00 41.08 183 LEU A C 1
ATOM 1518 O O . LEU A 1 184 ? 28.870 -0.685 31.655 1.00 42.95 183 LEU A O 1
ATOM 1523 N N . LYS A 1 185 ? 28.757 0.608 29.823 1.00 41.03 184 LYS A N 1
ATOM 1524 C CA . LYS A 1 185 ? 29.602 -0.254 29.000 1.00 40.95 184 LYS A CA 1
ATOM 1525 C C . LYS A 1 185 ? 31.040 -0.294 29.507 1.00 40.54 184 LYS A C 1
ATOM 1526 O O . LYS A 1 185 ? 31.633 -1.366 29.615 1.00 38.01 184 LYS A O 1
ATOM 1532 N N . HIS A 1 186 ? 31.607 0.878 29.781 1.00 39.75 185 HIS A N 1
ATOM 1533 C CA . HIS A 1 186 ? 32.995 0.957 30.220 1.00 41.09 185 HIS A CA 1
ATOM 1534 C C . HIS A 1 186 ? 33.160 0.948 31.740 1.00 41.77 185 HIS A C 1
ATOM 1535 O O . HIS A 1 186 ? 34.278 0.906 32.240 1.00 43.19 185 HIS A O 1
ATOM 1542 N N . ASP A 1 187 ? 32.045 0.972 32.461 1.00 41.64 186 ASP A N 1
ATOM 1543 C CA . ASP A 1 187 ? 32.047 1.003 33.925 1.00 41.91 186 ASP A CA 1
ATOM 1544 C C . ASP A 1 187 ? 32.826 2.196 34.521 1.00 41.62 186 ASP A C 1
ATOM 1545 O O . ASP A 1 187 ? 33.811 2.013 35.247 1.00 43.66 186 ASP A O 1
ATOM 1550 N N . PHE A 1 188 ? 32.413 3.413 34.162 1.00 40.10 187 PHE A N 1
ATOM 1551 C CA . PHE A 1 188 ? 32.932 4.629 34.812 1.00 39.27 187 PHE A CA 1
ATOM 1552 C C . PHE A 1 188 ? 31.755 5.387 35.443 1.00 38.65 187 PHE A C 1
ATOM 1553 O O . PHE A 1 188 ? 30.594 5.132 35.113 1.00 37.79 187 PHE A O 1
ATOM 1561 N N . ILE A 1 189 ? 32.072 6.274 36.383 1.00 39.31 188 ILE A N 1
ATOM 1562 C CA . ILE A 1 189 ? 31.086 7.079 37.076 1.00 38.74 188 ILE A CA 1
ATOM 1563 C C . ILE A 1 189 ? 30.816 8.337 36.250 1.00 38.30 188 ILE A C 1
ATOM 1564 O O . ILE A 1 189 ? 31.745 8.991 35.793 1.00 36.40 188 ILE A O 1
ATOM 1569 N N . LEU A 1 190 ? 29.535 8.655 36.069 1.00 37.59 189 LEU A N 1
ATOM 1570 C CA . LEU A 1 190 ? 29.096 9.783 35.262 1.00 38.25 189 LEU A CA 1
ATOM 1571 C C . LEU A 1 190 ? 28.239 10.746 36.075 1.00 39.07 189 LEU A C 1
ATOM 1572 O O . LEU A 1 190 ? 27.233 10.343 36.630 1.00 38.92 189 LEU A O 1
ATOM 1577 N N . ILE A 1 191 ? 28.629 12.016 36.109 1.00 39.44 190 ILE A N 1
ATOM 1578 C CA . ILE A 1 191 ? 27.901 13.050 36.848 1.00 40.92 190 ILE A CA 1
ATOM 1579 C C . ILE A 1 191 ? 27.517 14.204 35.930 1.0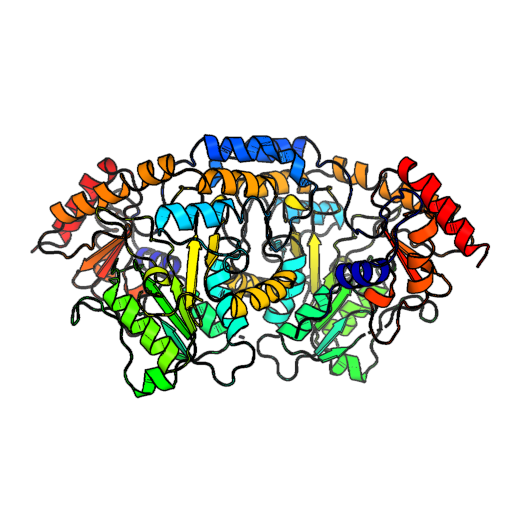0 41.33 190 ILE A C 1
ATOM 1580 O O . ILE A 1 191 ? 28.283 14.571 35.053 1.00 40.84 190 ILE A O 1
ATOM 1585 N N . ASN A 1 192 ? 26.334 14.775 36.127 1.00 42.00 191 ASN A N 1
ATOM 1586 C CA . ASN A 1 192 ? 25.993 16.008 35.453 1.00 40.38 191 ASN A CA 1
ATOM 1587 C C . ASN A 1 192 ? 25.766 17.099 36.511 1.00 40.84 191 ASN A C 1
ATOM 1588 O O . ASN A 1 192 ? 24.992 16.922 37.455 1.00 41.55 191 ASN A O 1
ATOM 1593 N N . ASP A 1 193 ? 26.510 18.190 36.378 1.00 40.27 192 ASP A N 1
ATOM 1594 C CA . ASP A 1 193 ? 26.331 19.385 37.186 1.00 38.85 192 ASP A CA 1
ATOM 1595 C C . ASP A 1 193 ? 25.103 20.044 36.565 1.00 38.86 192 ASP A C 1
ATOM 1596 O O . ASP A 1 193 ? 25.193 20.681 35.510 1.00 37.80 192 ASP A O 1
ATOM 1601 N N . GLU A 1 194 ? 23.948 19.860 37.206 1.00 39.27 193 GLU A N 1
ATOM 1602 C CA . GLU A 1 194 ? 22.675 20.371 36.690 1.00 39.99 193 GLU A CA 1
ATOM 1603 C C . GLU A 1 194 ? 22.201 21.660 37.358 1.00 40.27 193 GLU A C 1
ATOM 1604 O O . GLU A 1 194 ? 20.993 21.903 37.475 1.00 40.17 193 GLU A O 1
ATOM 1610 N N . CYS A 1 195 ? 23.156 22.496 37.753 1.00 42.47 194 CYS A N 1
ATOM 1611 C CA A CYS A 1 195 ? 22.805 23.740 38.445 0.50 42.40 194 CYS A CA 1
ATOM 1612 C CA B CYS A 1 195 ? 22.926 23.793 38.404 0.50 43.09 194 CYS A CA 1
ATOM 1613 C C . CYS A 1 195 ? 22.105 24.809 37.586 1.00 42.58 194 CYS A C 1
ATOM 1614 O O . CYS A 1 195 ? 21.514 25.746 38.142 1.00 41.53 194 CYS A O 1
ATOM 1619 N N . TYR A 1 196 ? 22.096 24.654 36.258 1.00 41.75 195 TYR A N 1
ATOM 1620 C CA . TYR A 1 196 ? 21.373 25.583 35.373 1.00 41.63 195 TYR A CA 1
ATOM 1621 C C . TYR A 1 196 ? 20.085 24.984 34.814 1.00 42.11 195 TYR A C 1
ATOM 1622 O O . TYR A 1 196 ? 19.477 25.555 33.917 1.00 42.90 195 TYR A O 1
ATOM 1631 N N . SER A 1 197 ? 19.619 23.876 35.381 1.00 41.29 196 SER A N 1
ATOM 1632 C CA . SER A 1 197 ? 18.445 23.210 34.828 1.00 42.58 196 SER A CA 1
ATOM 1633 C C . SER A 1 197 ? 17.150 24.017 34.956 1.00 41.73 196 SER A C 1
ATOM 1634 O O . SER A 1 197 ? 16.198 23.740 34.249 1.00 41.59 196 SER A O 1
ATOM 1637 N N . GLU A 1 198 ? 17.121 25.021 35.834 1.00 40.90 197 GLU A N 1
ATOM 1638 C CA . GLU A 1 198 ? 15.947 25.872 35.992 1.00 42.15 197 GLU A CA 1
ATOM 1639 C C . GLU A 1 198 ? 16.109 27.227 35.307 1.00 42.09 197 GLU A C 1
ATOM 1640 O O . GLU A 1 198 ? 15.231 28.080 35.423 1.00 41.80 197 GLU A O 1
ATOM 1646 N N . ILE A 1 199 ? 17.228 27.422 34.605 1.00 41.78 198 ILE A N 1
ATOM 1647 C CA . ILE A 1 199 ? 17.513 28.660 33.900 1.00 40.35 198 ILE A CA 1
ATOM 1648 C C . ILE A 1 199 ? 17.391 28.307 32.434 1.00 41.68 198 ILE A C 1
ATOM 1649 O O . ILE A 1 199 ? 18.306 27.770 31.841 1.00 43.45 198 ILE A O 1
ATOM 1654 N N . TYR A 1 200 ? 16.229 28.571 31.857 1.00 42.28 199 TYR A N 1
ATOM 1655 C CA . TYR A 1 200 ? 15.977 28.231 30.473 1.00 41.61 199 TYR A CA 1
ATOM 1656 C C . TYR A 1 200 ? 14.895 29.151 29.920 1.00 43.93 199 TYR A C 1
ATOM 1657 O O . TYR A 1 200 ? 14.099 29.728 30.664 1.00 42.49 199 TYR A O 1
ATOM 1666 N N . GLU A 1 201 ? 14.866 29.256 28.599 1.00 44.69 200 GLU A N 1
ATOM 1667 C CA . GLU A 1 201 ? 14.025 30.219 27.913 1.00 45.17 200 GLU A CA 1
ATOM 1668 C C . GLU A 1 201 ? 12.703 29.673 27.421 1.00 46.97 200 GLU A C 1
ATOM 1669 O O . GLU A 1 201 ? 11.677 30.317 27.585 1.00 46.26 200 GLU A O 1
ATOM 1675 N N . ASN A 1 202 ? 12.738 28.513 26.770 1.00 49.22 201 ASN A N 1
ATOM 1676 C CA . ASN A 1 202 ? 11.533 27.915 26.198 1.00 49.67 201 ASN A CA 1
ATOM 1677 C C . ASN A 1 202 ? 11.274 26.536 26.825 1.00 49.47 201 ASN A C 1
ATOM 1678 O O . ASN A 1 202 ? 10.616 26.416 27.858 1.00 48.86 201 ASN A O 1
ATOM 1683 N N . THR A 1 203 ? 11.856 25.508 26.222 1.00 48.68 202 THR A N 1
ATOM 1684 C CA . THR A 1 203 ? 11.645 24.150 26.643 1.00 49.14 202 THR A CA 1
ATOM 1685 C C . THR A 1 203 ? 12.634 23.798 27.772 1.00 46.11 202 THR A C 1
ATOM 1686 O O . THR A 1 203 ? 13.823 24.154 27.703 1.00 44.56 202 THR A O 1
ATOM 1690 N N . PRO A 1 204 ? 12.145 23.141 28.837 1.00 43.86 203 PRO A N 1
ATOM 1691 C CA . PRO A 1 204 ? 13.070 22.847 29.920 1.00 44.36 203 PRO A CA 1
ATOM 1692 C C . PRO A 1 204 ? 14.121 21.812 29.521 1.00 43.44 203 PRO A C 1
ATOM 1693 O O . PRO A 1 204 ? 13.807 20.894 28.793 1.00 45.38 203 PRO A O 1
ATOM 1697 N N . PRO A 1 205 ? 15.370 21.974 29.972 1.00 42.62 204 PRO A N 1
ATOM 1698 C CA . PRO A 1 205 ? 16.389 20.979 29.623 1.00 41.59 204 PRO A CA 1
ATOM 1699 C C . PRO A 1 205 ? 16.186 19.638 30.354 1.00 42.70 204 PRO A C 1
ATOM 1700 O O . PRO A 1 205 ? 15.655 19.598 31.462 1.00 39.68 204 PRO A O 1
ATOM 1704 N N . PRO A 1 206 ? 16.608 18.531 29.738 1.00 42.77 205 PRO A N 1
ATOM 1705 C CA . PRO A 1 206 ? 16.411 17.265 30.418 1.00 41.12 205 PRO A CA 1
ATOM 1706 C C . PRO A 1 206 ? 17.478 16.943 31.465 1.00 41.54 205 PRO A C 1
ATOM 1707 O O . PRO A 1 206 ? 18.641 17.367 31.338 1.00 40.23 205 PRO A O 1
ATOM 1711 N N . SER A 1 207 ? 17.077 16.230 32.517 1.00 41.00 206 SER A N 1
ATOM 1712 C CA . SER A 1 207 ? 18.045 15.730 33.500 1.00 40.42 206 SER A CA 1
ATOM 1713 C C . SER A 1 207 ? 18.664 14.445 32.965 1.00 40.37 206 SER A C 1
ATOM 1714 O O . SER A 1 207 ? 18.036 13.705 32.230 1.00 39.16 206 SER A O 1
ATOM 1717 N N . LEU A 1 208 ? 19.901 14.190 33.355 1.00 42.11 207 LEU A N 1
ATOM 1718 C CA . LEU A 1 208 ? 20.595 12.950 33.015 1.00 41.56 207 LEU A CA 1
ATOM 1719 C C . LEU A 1 208 ? 19.871 11.717 33.611 1.00 41.35 207 LEU A C 1
ATOM 1720 O O . LEU A 1 208 ? 20.012 10.595 33.097 1.00 42.58 207 LEU A O 1
ATOM 1725 N N . LEU A 1 209 ? 19.121 11.900 34.704 1.00 41.52 208 LEU A N 1
ATOM 1726 C CA . LEU A 1 209 ? 18.357 10.771 35.284 1.00 40.95 208 LEU A CA 1
ATOM 1727 C C . LEU A 1 209 ? 17.161 10.389 34.402 1.00 39.74 208 LEU A C 1
ATOM 1728 O O . LEU A 1 209 ? 16.683 9.228 34.444 1.00 38.54 208 LEU A O 1
ATOM 1733 N N . GLU A 1 210 ? 16.682 11.327 33.589 1.00 39.52 209 GLU A N 1
ATOM 1734 C CA . GLU A 1 210 ? 15.618 10.999 32.617 1.00 40.83 209 GLU A CA 1
ATOM 1735 C C . GLU A 1 210 ? 16.176 10.065 31.527 1.00 41.03 209 GLU A C 1
ATOM 1736 O O . GLU A 1 210 ? 15.481 9.180 31.031 1.00 40.97 209 GLU A O 1
ATOM 1742 N N . ALA A 1 211 ? 17.429 10.294 31.145 1.00 40.64 210 ALA A N 1
ATOM 1743 C CA . ALA A 1 211 ? 18.105 9.453 30.163 1.00 41.31 210 ALA A CA 1
ATOM 1744 C C . ALA A 1 211 ? 18.241 8.036 30.714 1.00 40.64 210 ALA A C 1
ATOM 1745 O O . ALA A 1 211 ? 18.109 7.045 29.992 1.00 40.74 210 ALA A O 1
ATOM 1747 N N . CYS A 1 212 ? 18.510 7.960 32.011 1.00 40.02 211 CYS A N 1
ATOM 1748 C CA . CYS A 1 212 ? 18.635 6.702 32.704 1.00 39.39 211 CYS A CA 1
ATOM 1749 C C . CYS A 1 212 ? 17.369 5.872 32.604 1.00 40.08 211 CYS A C 1
ATOM 1750 O O . CYS A 1 212 ? 17.437 4.674 32.352 1.00 40.58 211 CYS A O 1
ATOM 1761 N N . LEU A 1 214 ? 15.112 6.014 30.313 1.00 43.19 213 LEU A N 1
ATOM 1762 C CA . LEU A 1 214 ? 14.935 5.596 28.915 1.00 45.20 213 LEU A CA 1
ATOM 1763 C C . LEU A 1 214 ? 16.039 4.693 28.367 1.00 45.18 213 LEU A C 1
ATOM 1764 O O . LEU A 1 214 ? 15.898 4.183 27.260 1.00 48.26 213 LEU A O 1
ATOM 1769 N N . ALA A 1 215 ? 17.125 4.506 29.116 1.00 44.17 214 ALA A N 1
ATOM 1770 C CA . ALA A 1 215 ? 18.244 3.659 28.687 1.00 42.95 214 ALA A CA 1
ATOM 1771 C C . ALA A 1 215 ? 18.274 2.346 29.449 1.00 44.70 214 ALA A C 1
ATOM 1772 O O . ALA A 1 215 ? 19.303 1.674 29.441 1.00 48.19 214 ALA A O 1
ATOM 1774 N N . GLY A 1 216 ? 17.170 1.981 30.108 1.00 43.07 215 GLY A N 1
ATOM 1775 C CA . GLY A 1 216 ? 17.108 0.756 30.907 1.00 42.42 215 GLY A CA 1
ATOM 1776 C C . GLY A 1 216 ? 17.946 0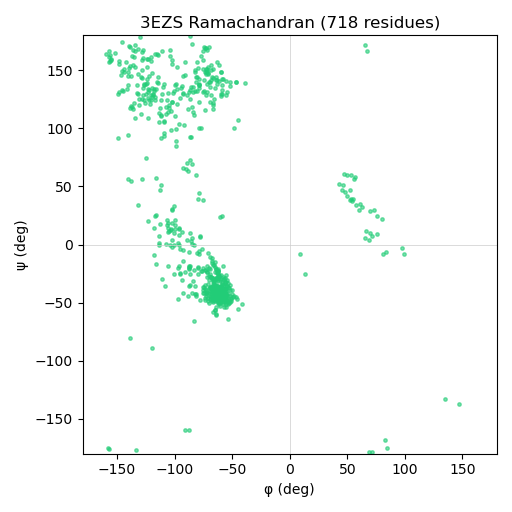.777 32.191 1.00 43.50 215 GLY A C 1
ATOM 1777 O O . GLY A 1 216 ? 18.381 -0.273 32.665 1.00 43.42 215 GLY A O 1
ATOM 1778 N N . ASN A 1 217 ? 18.151 1.963 32.764 1.00 42.14 216 ASN A N 1
ATOM 1779 C CA . ASN A 1 217 ? 18.979 2.134 33.957 1.00 42.00 216 ASN A CA 1
ATOM 1780 C C . ASN A 1 217 ? 18.218 2.909 35.038 1.00 42.19 216 ASN A C 1
ATOM 1781 O O . ASN A 1 217 ? 18.680 3.9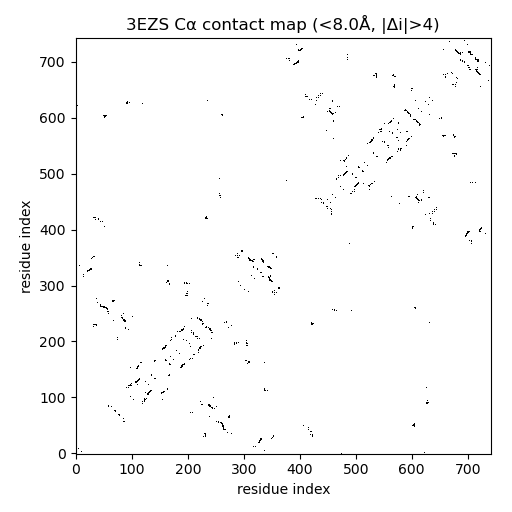16 35.577 1.00 42.71 216 ASN A O 1
ATOM 1786 N N . GLU A 1 218 ? 17.061 2.360 35.376 1.00 42.51 217 GLU A N 1
ATOM 1787 C CA . GLU A 1 218 ? 16.118 2.919 36.329 1.00 43.33 217 GLU A CA 1
ATOM 1788 C C . GLU A 1 218 ? 16.647 2.976 37.774 1.00 42.06 217 GLU A C 1
ATOM 1789 O O . GLU A 1 218 ? 16.111 3.711 38.604 1.00 45.27 217 GLU A O 1
ATOM 1792 N N . ALA A 1 219 ? 17.698 2.217 38.071 1.00 41.49 218 ALA A N 1
ATOM 1793 C CA . ALA A 1 219 ? 18.364 2.251 39.392 1.00 42.41 218 ALA A CA 1
ATOM 1794 C C . ALA A 1 219 ? 19.451 3.331 39.456 1.00 41.40 218 ALA A C 1
ATOM 1795 O O . ALA A 1 219 ? 20.023 3.583 40.531 1.00 40.91 218 ALA A O 1
ATOM 1797 N N . PHE A 1 220 ? 19.724 3.962 38.309 1.00 40.28 219 PHE A N 1
ATOM 1798 C CA . PHE A 1 220 ? 20.710 5.036 38.192 1.00 39.69 219 PHE A CA 1
ATOM 1799 C C . PHE A 1 220 ? 22.134 4.583 38.519 1.00 39.87 219 PHE A C 1
ATOM 1800 O O . PHE A 1 220 ? 22.925 5.362 39.049 1.00 38.77 219 PHE A O 1
ATOM 1808 N N . LYS A 1 221 ? 22.437 3.321 38.215 1.00 40.13 220 LYS A N 1
ATOM 1809 C CA . LYS A 1 221 ? 23.771 2.751 38.406 1.00 41.97 220 LYS A CA 1
ATOM 1810 C C . LYS A 1 221 ? 24.829 3.598 37.696 1.00 41.82 220 LYS A C 1
ATOM 1811 O O . LYS A 1 221 ? 24.648 3.951 36.516 1.00 42.81 220 LYS A O 1
ATOM 1817 N N . ASN A 1 222 ? 25.907 3.913 38.429 1.00 39.39 221 ASN A N 1
ATOM 1818 C CA . ASN A 1 222 ? 27.033 4.725 37.964 1.00 40.76 221 ASN A CA 1
ATOM 1819 C C . ASN A 1 222 ? 26.710 6.204 37.644 1.00 40.41 221 ASN A C 1
ATOM 1820 O O . ASN A 1 222 ? 27.593 6.938 37.176 1.00 38.62 221 ASN A O 1
ATOM 1825 N N . VAL A 1 223 ? 25.487 6.646 37.918 1.00 38.91 222 VAL A N 1
ATOM 1826 C CA . VAL A 1 223 ? 25.051 7.986 37.490 1.00 38.67 222 VAL A CA 1
ATOM 1827 C C . VAL A 1 223 ? 24.486 8.836 38.631 1.00 38.84 222 VAL A C 1
ATOM 1828 O O . VAL A 1 223 ? 23.716 8.350 39.481 1.00 35.54 222 VAL A O 1
ATOM 1832 N N . LEU A 1 224 ? 24.873 10.114 38.615 1.00 39.59 223 LEU A N 1
ATOM 1833 C CA . LEU A 1 224 ? 24.501 11.098 39.624 1.00 41.29 223 LEU A CA 1
ATOM 1834 C C . LEU A 1 224 ? 24.337 12.491 38.997 1.00 39.60 223 LEU A C 1
ATOM 1835 O O . LEU A 1 224 ? 24.970 12.814 38.003 1.00 39.22 223 LEU A O 1
ATOM 1840 N N . VAL A 1 225 ? 23.454 13.288 39.581 1.00 39.86 224 VAL A N 1
ATOM 1841 C CA . VAL A 1 225 ? 23.180 14.647 39.133 1.00 36.86 224 VAL A CA 1
ATOM 1842 C C . VAL A 1 225 ? 23.292 15.518 40.375 1.00 38.54 224 VAL A C 1
ATOM 1843 O O . VAL A 1 225 ? 22.933 15.095 41.465 1.00 42.72 224 VAL A O 1
ATOM 1847 N N . ILE A 1 226 ? 23.796 16.727 40.204 1.00 39.96 225 ILE A N 1
ATOM 1848 C CA . ILE A 1 226 ? 24.024 17.665 41.297 1.00 39.15 225 ILE A CA 1
ATOM 1849 C C . ILE A 1 226 ? 23.187 18.927 41.055 1.00 38.19 225 ILE A C 1
ATOM 1850 O O . ILE A 1 226 ? 23.250 19.516 39.989 1.00 39.47 225 ILE A O 1
ATOM 1855 N N . HIS A 1 227 ? 22.395 19.320 42.046 1.00 39.61 226 HIS A N 1
ATOM 1856 C CA . HIS A 1 227 ? 21.509 20.484 41.933 1.00 40.43 226 HIS A CA 1
ATOM 1857 C C . HIS A 1 227 ? 21.795 21.497 43.022 1.00 39.73 226 HIS A C 1
ATOM 1858 O O . HIS A 1 227 ? 22.416 21.169 44.035 1.00 40.15 226 HIS A O 1
ATOM 1865 N N . SER A 1 228 ? 21.366 22.735 42.778 1.00 39.49 227 SER A N 1
ATOM 1866 C CA . SER A 1 228 ? 21.527 23.845 43.712 1.00 40.73 227 SER A CA 1
ATOM 1867 C C . SER A 1 228 ? 20.318 24.758 43.644 1.00 41.34 227 SER A C 1
ATOM 1868 O O . SER A 1 228 ? 19.721 24.893 42.603 1.00 42.22 227 SER A O 1
ATOM 1871 N N . LEU A 1 229 ? 20.015 25.423 44.751 1.00 41.97 228 LEU A N 1
ATOM 1872 C CA . LEU A 1 229 ? 18.899 26.366 44.842 1.00 44.03 228 LEU A CA 1
ATOM 1873 C C . LEU A 1 229 ? 19.306 27.828 44.546 1.00 42.43 228 LEU A C 1
ATOM 1874 O O . LEU A 1 229 ? 18.459 28.699 44.354 1.00 41.98 228 LEU A O 1
ATOM 1879 N N . SER A 1 230 ? 20.603 28.083 44.536 1.00 40.84 229 SER A N 1
ATOM 1880 C CA . SER A 1 230 ? 21.145 29.434 44.454 1.00 42.20 229 SER A CA 1
ATOM 1881 C C . SER A 1 230 ? 20.613 30.307 43.345 1.00 43.88 229 SER A C 1
ATOM 1882 O O . SER A 1 230 ? 20.254 31.453 43.599 1.00 46.02 229 SER A O 1
ATOM 1885 N N . LYS A 1 231 ? 20.587 29.778 42.123 1.00 45.76 230 LYS A N 1
ATOM 1886 C CA . LYS A 1 231 ? 20.148 30.565 40.947 1.00 47.37 230 LYS A CA 1
ATOM 1887 C C . LYS A 1 231 ? 18.650 30.541 40.784 1.00 46.78 230 LYS A C 1
ATOM 1888 O O . LYS A 1 231 ? 18.018 31.574 40.526 1.00 47.88 230 LYS A O 1
ATOM 1894 N N . ARG A 1 232 ? 18.089 29.360 40.985 1.00 45.74 231 ARG A N 1
ATOM 1895 C CA . ARG A 1 232 ? 16.655 29.139 40.905 1.00 44.85 231 ARG A CA 1
ATOM 1896 C C . ARG A 1 232 ? 15.839 30.099 41.761 1.00 43.40 231 ARG A C 1
ATOM 1897 O O . ARG A 1 232 ? 14.805 30.606 41.302 1.00 43.79 231 ARG A O 1
ATOM 1905 N N . SER A 1 233 ? 16.282 30.334 43.001 1.00 40.97 232 SER A N 1
ATOM 1906 C CA . SER A 1 233 ? 15.490 31.122 43.951 1.00 40.40 232 SER A CA 1
ATOM 1907 C C . SER A 1 233 ? 16.124 32.413 44.430 1.00 40.25 232 SER A C 1
ATOM 1908 O O . SER A 1 233 ? 15.637 33.008 45.378 1.00 42.05 232 SER A O 1
ATOM 1911 N N . SER A 1 234 ? 17.175 32.878 43.764 1.00 42.04 233 SER A N 1
ATOM 1912 C CA . SER A 1 234 ? 17.910 34.090 44.196 1.00 42.24 233 SER A CA 1
ATOM 1913 C C . SER A 1 234 ? 18.168 34.073 45.712 1.00 41.35 233 SER A C 1
ATOM 1914 O O . SER A 1 234 ? 17.945 35.077 46.426 1.00 39.31 233 SER A O 1
ATOM 1917 N N . ALA A 1 235 ? 18.634 32.915 46.175 1.00 40.46 234 ALA A N 1
ATOM 1918 C CA . ALA A 1 235 ? 18.919 32.663 47.578 1.00 40.60 234 ALA A CA 1
ATOM 1919 C C . ALA A 1 235 ? 20.222 31.886 47.754 1.00 40.54 234 ALA A C 1
ATOM 1920 O O . ALA A 1 235 ? 20.198 30.835 48.396 1.00 41.42 234 ALA A O 1
ATOM 1922 N N . PRO A 1 236 ? 21.354 32.386 47.198 1.00 40.35 235 PRO A N 1
ATOM 1923 C CA . PRO A 1 236 ? 22.645 31.706 47.355 1.00 40.68 235 PRO A CA 1
ATOM 1924 C C . PRO A 1 236 ? 23.081 31.604 48.810 1.00 39.93 235 PRO A C 1
ATOM 1925 O O . PRO A 1 236 ? 23.758 30.654 49.158 1.00 40.08 235 PRO A O 1
ATOM 1929 N N . GLY A 1 237 ? 22.650 32.535 49.660 1.00 38.06 236 GLY A N 1
ATOM 1930 C CA . GLY A 1 237 ? 22.990 32.480 51.085 1.00 38.49 236 GLY A CA 1
ATOM 1931 C C . GLY A 1 237 ? 22.470 31.268 51.853 1.00 39.66 236 GLY A C 1
ATOM 1932 O O . GLY A 1 237 ? 22.995 30.941 52.916 1.00 39.50 236 GLY A O 1
ATOM 1933 N N . LEU A 1 238 ? 21.430 30.611 51.341 1.00 40.15 237 LEU A N 1
ATOM 1934 C CA . LEU A 1 238 ? 20.865 29.441 51.999 1.00 41.54 237 LEU A CA 1
ATOM 1935 C C . LEU A 1 238 ? 21.805 28.224 51.951 1.00 41.91 237 LEU A C 1
ATOM 1936 O O . LEU A 1 238 ? 21.732 27.371 52.835 1.00 44.71 237 LEU A O 1
ATOM 1941 N N . ARG A 1 239 ? 22.689 28.172 50.947 1.00 40.18 238 ARG A N 1
ATOM 1942 C CA . ARG A 1 239 ? 23.639 27.078 50.757 1.00 39.14 238 ARG A CA 1
ATOM 1943 C C . ARG A 1 239 ? 22.882 25.755 50.750 1.00 37.93 238 ARG A C 1
ATOM 1944 O O . ARG A 1 239 ? 23.109 24.893 51.592 1.00 40.23 238 ARG A O 1
ATOM 1952 N N . SER A 1 240 ? 21.962 25.617 49.806 1.00 39.34 239 SER A N 1
ATOM 1953 C CA . SER A 1 240 ? 21.164 24.412 49.671 1.00 40.10 239 SER A CA 1
ATOM 1954 C C . SER A 1 240 ? 21.267 23.808 48.272 1.00 39.74 239 SER A C 1
ATOM 1955 O O . SER A 1 240 ? 21.075 24.478 47.261 1.00 39.82 239 SER A O 1
ATOM 1958 N N . GLY A 1 241 ? 21.550 22.519 48.252 1.00 38.63 240 GLY A N 1
ATOM 1959 C CA . GLY A 1 241 ? 21.661 21.751 47.030 1.00 38.13 240 GLY A CA 1
ATOM 1960 C C . GLY A 1 241 ? 21.423 20.302 47.380 1.00 37.34 240 GLY A C 1
ATOM 1961 O O . GLY A 1 241 ? 21.060 19.977 48.521 1.00 37.51 240 GLY A O 1
ATOM 1962 N N . PHE A 1 242 ? 21.581 19.448 46.378 1.00 38.21 241 PHE A N 1
ATOM 1963 C CA . PHE A 1 242 ? 21.464 18.020 46.556 1.00 37.80 241 PHE A CA 1
ATOM 1964 C C . PHE A 1 242 ? 22.205 17.269 45.461 1.00 38.11 241 PHE A C 1
ATOM 1965 O O . PHE A 1 242 ? 22.647 17.848 44.456 1.00 37.96 241 PHE A O 1
ATOM 1973 N N . ILE A 1 243 ? 22.375 15.984 45.715 1.00 38.11 242 ILE A N 1
ATOM 1974 C CA . ILE A 1 243 ? 22.954 15.038 44.777 1.00 37.28 242 ILE A CA 1
ATOM 1975 C C . ILE A 1 243 ? 21.993 13.846 44.766 1.00 39.02 242 ILE A C 1
ATOM 1976 O O . ILE A 1 243 ? 21.603 13.346 45.826 1.00 39.09 242 ILE A O 1
ATOM 1981 N N . ALA A 1 244 ? 21.595 13.429 43.561 1.00 38.44 243 ALA A N 1
ATOM 1982 C CA . ALA A 1 244 ? 20.648 12.349 43.369 1.00 38.43 243 ALA A CA 1
ATOM 1983 C C . ALA A 1 244 ? 21.146 11.344 42.327 1.00 39.60 243 ALA A C 1
ATOM 1984 O O . ALA A 1 244 ? 21.843 11.714 41.368 1.00 39.35 243 ALA A O 1
ATOM 1986 N N . GLY A 1 245 ? 20.804 10.073 42.527 1.00 41.15 244 GLY A N 1
ATOM 1987 C CA . GLY A 1 245 ? 21.209 9.019 41.595 1.00 42.28 244 GLY A CA 1
ATOM 1988 C C . GLY A 1 245 ? 21.472 7.686 42.269 1.00 40.47 244 GLY A C 1
ATOM 1989 O O . GLY A 1 245 ? 20.715 7.285 43.149 1.00 40.42 244 GLY A O 1
ATOM 1990 N N . ASP A 1 246 ? 22.556 7.036 41.845 1.00 40.50 245 ASP A N 1
ATOM 1991 C CA . ASP A 1 246 ? 23.005 5.698 42.317 1.00 42.22 245 ASP A CA 1
ATOM 1992 C C . ASP A 1 246 ? 22.940 5.558 43.836 1.00 43.43 245 ASP A C 1
ATOM 1993 O O . ASP A 1 246 ? 23.779 6.113 44.547 1.00 43.38 245 ASP A O 1
ATOM 1998 N N . SER A 1 247 ? 21.962 4.785 44.314 1.00 42.68 246 SER A N 1
ATOM 1999 C CA . SER A 1 247 ? 21.730 4.638 45.736 1.00 42.46 246 SER A CA 1
ATOM 2000 C C . SER A 1 247 ? 22.811 3.870 46.448 1.00 43.61 246 SER A C 1
ATOM 2001 O O . SER A 1 247 ? 22.912 3.987 47.653 1.00 42.30 246 SER A O 1
ATOM 2004 N N . ARG A 1 248 ? 23.593 3.066 45.723 1.00 45.34 247 ARG A N 1
ATOM 2005 C CA . ARG A 1 248 ? 24.677 2.289 46.337 1.00 47.62 247 ARG A CA 1
ATOM 2006 C C . ARG A 1 248 ? 25.832 3.224 46.687 1.00 44.84 247 ARG A C 1
ATOM 2007 O O . ARG A 1 248 ? 26.393 3.146 47.777 1.00 43.61 247 ARG A O 1
ATOM 2015 N N . LEU A 1 249 ? 26.192 4.085 45.740 1.00 43.30 248 LEU A N 1
ATOM 2016 C CA . LEU A 1 249 ? 27.214 5.102 45.964 1.00 42.67 248 LEU A CA 1
ATOM 2017 C C . LEU A 1 249 ? 26.752 6.144 46.988 1.00 41.82 248 LEU A C 1
ATOM 2018 O O . LEU A 1 249 ? 27.532 6.545 47.843 1.00 45.02 248 LEU A O 1
ATOM 2023 N N . LEU A 1 250 ? 25.492 6.574 46.916 1.00 41.68 249 LEU A N 1
ATOM 2024 C CA . LEU A 1 250 ? 24.970 7.585 47.871 1.00 42.08 249 LEU A CA 1
ATOM 2025 C C . LEU A 1 250 ? 24.888 7.103 49.324 1.00 42.01 249 LEU A C 1
ATOM 2026 O O . LEU A 1 250 ? 25.028 7.897 50.243 1.00 41.73 249 LEU A O 1
ATOM 2031 N N . GLU A 1 251 ? 24.668 5.807 49.533 1.00 43.00 250 GLU A N 1
ATOM 2032 C CA . GLU A 1 251 ? 24.556 5.273 50.885 1.00 44.87 250 GLU A CA 1
ATOM 2033 C C . GLU A 1 251 ? 25.957 5.289 51.556 1.00 44.81 250 GLU A C 1
ATOM 2034 O O . GLU A 1 251 ? 26.094 5.527 52.767 1.00 43.50 250 GLU A O 1
ATOM 2040 N N . LYS A 1 252 ? 26.990 5.061 50.751 1.00 43.65 251 LYS A N 1
ATOM 2041 C CA . LYS A 1 252 ? 28.363 5.134 51.225 1.00 45.25 251 LYS A CA 1
ATOM 2042 C C . LYS A 1 252 ? 28.791 6.614 51.405 1.00 44.42 251 LYS A C 1
ATOM 2043 O O . LYS A 1 252 ? 29.481 6.949 52.381 1.00 40.98 251 LYS A O 1
ATOM 2047 N N . TYR A 1 253 ? 28.367 7.484 50.474 1.00 44.40 252 TYR A N 1
ATOM 2048 C CA . TYR A 1 253 ? 28.685 8.915 50.538 1.00 42.68 252 TYR A CA 1
ATOM 2049 C C . TYR A 1 253 ? 28.104 9.539 51.795 1.00 41.99 252 TYR A C 1
ATOM 2050 O O . TYR A 1 253 ? 28.717 10.412 52.385 1.00 42.67 252 TYR A O 1
ATOM 2059 N N . LYS A 1 254 ? 26.915 9.083 52.182 1.00 43.19 253 LYS A N 1
ATOM 2060 C CA . LYS A 1 254 ? 26.240 9.497 53.408 1.00 43.11 253 LYS A CA 1
ATOM 2061 C C . LYS A 1 254 ? 27.113 9.255 54.636 1.00 42.93 253 LYS A C 1
ATOM 2062 O O . LYS A 1 254 ? 27.208 10.129 55.506 1.00 42.75 253 LYS A O 1
ATOM 2068 N N . ALA A 1 255 ? 27.726 8.070 54.714 1.00 41.35 254 ALA A N 1
ATOM 2069 C CA . ALA A 1 255 ? 28.641 7.720 55.820 1.00 41.80 254 ALA A CA 1
ATOM 2070 C C . ALA A 1 255 ? 29.895 8.604 55.795 1.00 42.76 254 ALA A C 1
ATOM 2071 O O . ALA A 1 255 ? 30.385 9.022 56.838 1.00 45.36 254 ALA A O 1
ATOM 2073 N N . PHE A 1 256 ? 30.415 8.884 54.605 1.00 42.44 255 PHE A N 1
ATOM 2074 C CA . PHE A 1 256 ? 31.578 9.757 54.474 1.00 43.16 255 PHE A CA 1
ATOM 2075 C C . PHE A 1 256 ? 31.220 11.179 54.950 1.00 41.61 255 PHE A C 1
ATOM 2076 O O . PHE A 1 256 ? 31.960 11.799 55.683 1.00 39.69 255 PHE A O 1
ATOM 2084 N N . ARG A 1 257 ? 30.043 11.655 54.568 1.00 42.59 256 ARG A N 1
ATOM 2085 C CA . ARG A 1 257 ? 29.593 12.997 54.927 1.00 41.65 256 ARG A CA 1
ATOM 2086 C C . ARG A 1 257 ? 29.386 13.232 56.428 1.00 41.99 256 ARG A C 1
ATOM 2087 O O . ARG A 1 257 ? 29.378 14.383 56.882 1.00 41.86 256 ARG A O 1
ATOM 2095 N N . ALA A 1 258 ? 29.213 12.152 57.189 1.00 41.09 257 ALA A N 1
ATOM 2096 C CA . ALA A 1 258 ? 29.069 12.242 58.645 1.00 41.04 257 ALA A CA 1
ATOM 2097 C C . ALA A 1 258 ? 30.263 12.957 59.264 1.00 41.61 257 ALA A C 1
ATOM 2098 O O . ALA A 1 258 ? 30.102 13.660 60.239 1.00 40.71 257 ALA A O 1
ATOM 2100 N N . TYR A 1 259 ? 31.446 12.781 58.663 1.00 45.12 258 TYR A N 1
ATOM 2101 C CA . TYR A 1 259 ? 32.711 13.351 59.139 1.00 46.60 258 TYR A CA 1
ATOM 2102 C C . TYR A 1 259 ? 33.066 14.775 58.679 1.00 45.93 258 TYR A C 1
ATOM 2103 O O . TYR A 1 259 ? 33.921 15.426 59.287 1.00 46.52 258 TYR A O 1
ATOM 2112 N N . LEU A 1 260 ? 32.432 15.245 57.613 1.00 43.42 259 LEU A N 1
ATOM 2113 C CA . LEU A 1 260 ? 32.840 16.485 56.966 1.00 41.94 259 LEU A CA 1
ATOM 2114 C C . LEU A 1 260 ? 32.400 17.808 57.591 1.00 41.78 259 LEU A C 1
ATOM 2115 O O . LEU A 1 260 ? 33.059 18.817 57.361 1.00 41.97 259 LEU A O 1
ATOM 2120 N N . GLY A 1 261 ? 31.300 17.819 58.343 1.00 40.05 260 GLY A N 1
ATOM 2121 C CA . GLY A 1 261 ? 30.826 19.042 58.991 1.00 40.62 260 GLY A CA 1
ATOM 2122 C C . GLY A 1 261 ? 30.204 20.083 58.071 1.00 40.08 260 GLY A C 1
ATOM 2123 O O . GLY A 1 261 ? 30.289 21.298 58.345 1.00 40.40 260 GLY A O 1
ATOM 2124 N N . TYR A 1 262 ? 29.597 19.623 56.977 1.00 39.49 261 TYR A N 1
ATOM 2125 C CA . TYR A 1 262 ? 28.872 20.506 56.058 1.00 41.21 261 TYR A CA 1
ATOM 2126 C C . TYR A 1 262 ? 27.405 20.613 56.508 1.00 42.99 261 TYR A C 1
ATOM 2127 O O . TYR A 1 262 ? 26.498 20.112 55.831 1.00 44.94 261 TYR A O 1
ATOM 2136 N N . THR A 1 263 ? 27.174 21.288 57.633 1.00 41.94 262 THR A N 1
ATOM 2137 C CA . THR A 1 263 ? 25.828 21.401 58.196 1.00 40.95 262 THR A CA 1
ATOM 2138 C C . THR A 1 263 ? 25.348 22.853 58.235 1.00 41.82 262 THR A C 1
ATOM 2139 O O . THR A 1 263 ? 26.129 23.801 58.103 1.00 40.27 262 THR A O 1
ATOM 2143 N N . SER A 1 264 ? 24.040 22.999 58.415 1.00 42.62 263 SER A N 1
ATOM 2144 C CA . SER A 1 264 ? 23.370 24.286 58.362 1.00 41.49 263 SER A CA 1
ATOM 2145 C C . SER A 1 264 ? 22.285 24.375 59.444 1.00 39.68 263 SER A C 1
ATOM 2146 O O . SER A 1 264 ? 21.677 23.373 59.795 1.00 36.95 263 SER A O 1
ATOM 2149 N N . ALA A 1 265 ? 22.048 25.579 59.958 1.00 38.79 264 ALA A N 1
ATOM 2150 C CA . ALA A 1 265 ? 21.000 25.822 60.947 1.00 37.15 264 ALA A CA 1
ATOM 2151 C C . ALA A 1 265 ? 19.635 25.276 60.505 1.00 37.02 264 ALA A C 1
ATOM 2152 O O . ALA A 1 265 ? 19.252 25.410 59.345 1.00 36.40 264 ALA A O 1
ATOM 2154 N N . ASN A 1 266 ? 18.887 24.685 61.432 1.00 36.67 265 ASN A N 1
ATOM 2155 C CA . ASN A 1 266 ? 17.559 24.163 61.094 1.00 37.38 265 ASN A CA 1
ATOM 2156 C C . ASN A 1 266 ? 16.643 25.261 60.539 1.00 37.00 265 ASN A C 1
ATOM 2157 O O . ASN A 1 266 ? 15.747 24.999 59.725 1.00 39.45 265 ASN A O 1
ATOM 2162 N N . ALA A 1 267 ? 16.876 26.491 60.977 1.00 35.89 266 ALA A N 1
ATOM 2163 C CA . ALA A 1 267 ? 16.123 27.639 60.506 1.00 34.57 266 ALA A CA 1
ATOM 2164 C C . ALA A 1 267 ? 16.443 27.903 59.042 1.00 36.39 266 ALA A C 1
ATOM 2165 O O . ALA A 1 267 ? 15.548 28.270 58.267 1.00 38.94 266 ALA A O 1
ATOM 2167 N N . ILE A 1 268 ? 17.719 27.738 58.659 1.00 35.95 267 ILE A N 1
ATOM 2168 C CA . ILE A 1 268 ? 18.121 27.897 57.263 1.00 35.60 267 ILE A CA 1
ATOM 2169 C C . ILE A 1 268 ? 17.493 26.793 56.408 1.00 36.50 267 ILE A C 1
ATOM 2170 O O . ILE A 1 268 ? 17.036 27.043 55.281 1.00 37.71 267 ILE A O 1
ATOM 2175 N N . GLN A 1 269 ? 17.470 25.577 56.952 1.00 35.93 268 GLN A N 1
ATOM 2176 C CA . GLN A 1 269 ? 16.865 24.433 56.284 1.00 34.67 268 GLN A CA 1
ATOM 2177 C C . GLN A 1 269 ? 15.350 24.611 56.108 1.00 36.59 268 GLN A C 1
ATOM 2178 O O . GLN A 1 269 ? 14.807 24.163 55.103 1.00 34.58 268 GLN A O 1
ATOM 2184 N N . LYS A 1 270 ? 14.658 25.239 57.070 1.00 38.70 269 LYS A N 1
ATOM 2185 C CA . LYS A 1 270 ? 13.208 25.515 56.893 1.00 39.70 269 LYS A CA 1
ATOM 2186 C C . LYS A 1 270 ? 12.970 26.468 55.734 1.00 40.01 269 LYS A C 1
ATOM 2187 O O . LYS A 1 270 ? 12.039 26.261 54.946 1.00 39.06 269 LYS A O 1
ATOM 2193 N N . ALA A 1 271 ? 13.773 27.539 55.663 1.00 38.78 270 ALA A N 1
ATOM 2194 C CA . ALA A 1 271 ? 13.675 28.499 54.548 1.00 38.78 270 ALA A CA 1
ATOM 2195 C C . ALA A 1 271 ? 14.021 27.816 53.202 1.00 38.34 270 ALA A C 1
ATOM 2196 O O . ALA A 1 271 ? 13.391 28.093 52.162 1.00 37.31 270 ALA A O 1
ATOM 2198 N N . SER A 1 272 ? 15.009 26.924 53.223 1.00 39.24 271 SER A N 1
ATOM 2199 C CA . SER A 1 272 ? 15.360 26.141 52.026 1.00 39.51 271 SER A CA 1
ATOM 2200 C C . SER A 1 272 ? 14.185 25.274 51.634 1.00 38.47 271 SER A C 1
ATOM 2201 O O . SER A 1 272 ? 13.858 25.171 50.463 1.00 40.05 271 SER A O 1
ATOM 2204 N N . GLU A 1 273 ? 13.549 24.658 52.623 1.00 38.95 272 GLU A N 1
ATOM 2205 C CA . GLU A 1 273 ? 12.392 23.791 52.372 1.00 39.89 272 GLU A CA 1
ATOM 2206 C C . GLU A 1 273 ? 11.236 24.574 51.738 1.00 39.57 272 GLU A C 1
ATOM 2207 O O . GLU A 1 273 ? 10.600 24.092 50.808 1.00 39.64 272 GLU A O 1
ATOM 2213 N N . ALA A 1 274 ? 10.961 25.770 52.260 1.00 37.03 273 ALA A N 1
ATOM 2214 C CA . ALA A 1 274 ? 9.905 26.609 51.712 1.00 37.66 273 ALA A CA 1
ATOM 2215 C C . ALA A 1 274 ? 10.220 26.930 50.246 1.00 39.17 273 ALA A C 1
ATOM 2216 O O . ALA A 1 274 ? 9.331 26.880 49.405 1.00 43.15 273 ALA A O 1
ATOM 2218 N N . ALA A 1 275 ? 11.489 27.214 49.940 1.00 39.46 274 ALA A N 1
ATOM 2219 C CA . ALA A 1 275 ? 11.933 27.505 48.565 1.00 38.53 274 ALA A CA 1
ATOM 2220 C C . ALA A 1 275 ? 11.726 26.319 47.633 1.00 38.49 274 ALA A C 1
ATOM 2221 O O . ALA A 1 275 ? 11.166 26.473 46.546 1.00 37.01 274 ALA A O 1
ATOM 2223 N N . TRP A 1 276 ? 12.140 25.127 48.065 1.00 40.93 275 TRP A N 1
ATOM 2224 C CA . TRP A 1 276 ? 12.014 23.938 47.208 1.00 40.52 275 TRP A CA 1
ATOM 2225 C C . TRP A 1 276 ? 10.574 23.504 46.967 1.00 39.95 275 TRP A C 1
ATOM 2226 O O . TRP A 1 276 ? 10.306 22.873 45.965 1.00 40.46 275 TRP A O 1
ATOM 2237 N N . LEU A 1 277 ? 9.675 23.798 47.905 1.00 40.02 276 LEU A N 1
ATOM 2238 C CA . LEU A 1 277 ? 8.267 23.451 47.782 1.00 39.76 276 LEU A CA 1
ATOM 2239 C C . LEU A 1 277 ? 7.492 24.321 46.769 1.00 40.69 276 LEU A C 1
ATOM 2240 O O . LEU A 1 277 ? 6.439 23.912 46.284 1.00 38.52 276 LEU A O 1
ATOM 2245 N N . ASP A 1 278 ? 8.007 25.514 46.471 1.00 41.38 277 ASP A N 1
ATOM 2246 C CA . ASP A 1 278 ? 7.312 26.469 45.606 1.00 41.54 277 ASP A CA 1
ATOM 2247 C C . ASP A 1 278 ? 7.959 26.643 44.238 1.00 43.68 277 ASP A C 1
ATOM 2248 O O . ASP A 1 278 ? 9.204 26.726 44.131 1.00 43.04 277 ASP A O 1
ATOM 2253 N N . ASP A 1 279 ? 7.113 26.709 43.205 1.00 42.81 278 ASP A N 1
ATOM 2254 C CA . ASP A 1 279 ? 7.559 26.908 41.820 1.00 43.06 278 ASP A CA 1
ATOM 2255 C C . ASP A 1 279 ? 7.304 28.316 41.274 1.00 42.82 278 ASP A C 1
ATOM 2256 O O . ASP A 1 279 ? 7.937 28.728 40.314 1.00 44.97 278 ASP A O 1
ATOM 2261 N N . ARG A 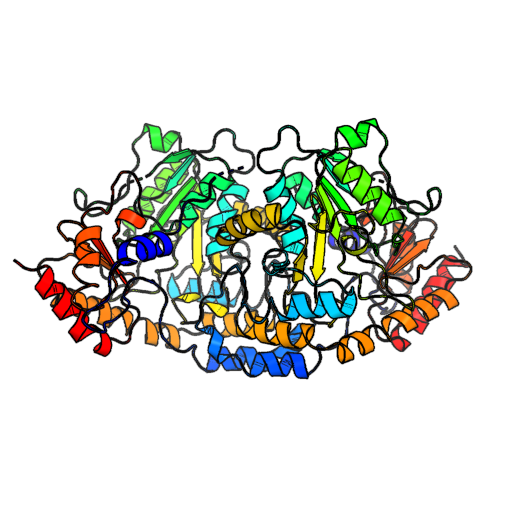1 280 ? 6.412 29.053 41.907 1.00 41.85 279 ARG A N 1
ATOM 2262 C CA . ARG A 1 280 ? 6.021 30.373 41.452 1.00 43.54 279 ARG A CA 1
ATOM 2263 C C . ARG A 1 280 ? 7.151 31.341 41.405 1.00 42.43 279 ARG A C 1
ATOM 2264 O O . ARG A 1 280 ? 7.374 31.963 40.369 1.00 41.76 279 ARG A O 1
ATOM 2272 N N . HIS A 1 281 ? 7.864 31.473 42.517 1.00 40.61 280 HIS A N 1
ATOM 2273 C CA . HIS A 1 281 ? 8.983 32.405 42.563 1.00 41.26 280 HIS A CA 1
ATOM 2274 C C . HIS A 1 281 ? 10.089 32.020 41.555 1.00 40.42 280 HIS A C 1
ATOM 2275 O O . HIS A 1 281 ? 10.704 32.893 40.970 1.00 39.39 280 HIS A O 1
ATOM 2282 N N . ALA A 1 282 ? 10.326 30.722 41.343 1.00 41.03 281 ALA A N 1
ATOM 2283 C CA . ALA A 1 282 ? 11.355 30.262 40.403 1.00 39.79 281 ALA A CA 1
ATOM 2284 C C . ALA A 1 282 ? 11.007 30.717 39.002 1.00 41.31 281 ALA A C 1
ATOM 2285 O O . ALA A 1 282 ? 11.864 31.220 38.249 1.00 42.42 281 ALA A O 1
ATOM 2287 N N . GLU A 1 283 ? 9.745 30.537 38.649 1.00 41.87 282 GLU A N 1
ATOM 2288 C CA . GLU A 1 283 ? 9.240 30.950 37.355 1.00 42.85 282 GLU A CA 1
ATOM 2289 C C . GLU A 1 283 ? 9.412 32.470 37.151 1.00 42.88 282 GLU A C 1
ATOM 2290 O O . GLU A 1 283 ? 9.773 32.926 36.058 1.00 43.15 282 GLU A O 1
ATOM 2296 N N . PHE A 1 284 ? 9.148 33.251 38.194 1.00 41.76 283 PHE A N 1
ATOM 2297 C CA . PHE A 1 284 ? 9.298 34.713 38.125 1.00 41.69 283 PHE A CA 1
ATOM 2298 C C . PHE A 1 284 ? 10.727 35.088 37.698 1.00 42.88 283 PHE A C 1
ATOM 2299 O O . PHE A 1 284 ? 10.922 35.941 36.824 1.00 40.47 283 PHE A O 1
ATOM 2307 N N . PHE A 1 285 ? 11.722 34.435 38.294 1.00 41.57 284 PHE A N 1
ATOM 2308 C CA . PHE A 1 285 ? 13.109 34.714 37.927 1.00 41.41 284 PHE A CA 1
ATOM 2309 C C . PHE A 1 285 ? 13.467 34.144 36.553 1.00 40.92 284 PHE A C 1
ATOM 2310 O O . PHE A 1 285 ? 14.132 34.816 35.762 1.00 41.37 284 PHE A O 1
ATOM 2318 N N . ARG A 1 286 ? 13.009 32.929 36.259 1.00 42.09 285 ARG A N 1
ATOM 2319 C CA . ARG A 1 286 ? 13.290 32.284 34.967 1.00 41.88 285 ARG A CA 1
ATOM 2320 C C . ARG A 1 286 ? 12.813 33.156 33.815 1.00 41.01 285 ARG A C 1
ATOM 2321 O O . ARG A 1 286 ? 13.475 33.264 32.792 1.00 40.18 285 ARG A O 1
ATOM 2329 N N . ASN A 1 287 ? 11.645 33.752 33.980 1.00 40.42 286 ASN A N 1
ATOM 2330 C CA A ASN A 1 287 ? 11.114 34.600 32.947 0.50 41.00 286 ASN A CA 1
ATOM 2331 C CA B ASN A 1 287 ? 11.082 34.657 32.977 0.50 41.76 286 ASN A CA 1
ATOM 2332 C C . ASN A 1 287 ? 12.033 35.784 32.630 1.00 40.15 286 ASN A C 1
ATOM 2333 O O . ASN A 1 287 ? 12.147 36.160 31.486 1.00 39.99 286 ASN A O 1
ATOM 2342 N N . ILE A 1 288 ? 12.688 36.340 33.646 1.00 40.12 287 ILE A N 1
ATOM 2343 C CA . ILE A 1 288 ? 13.621 37.445 33.443 1.00 40.23 287 ILE A CA 1
ATOM 2344 C C . ILE A 1 288 ? 14.822 36.943 32.643 1.00 39.35 287 ILE A C 1
ATOM 2345 O O . ILE A 1 288 ? 15.229 37.573 31.674 1.00 36.34 287 ILE A O 1
ATOM 2350 N N . TYR A 1 289 ? 15.374 35.802 33.036 1.00 39.77 288 TYR A N 1
ATOM 2351 C CA . TYR A 1 289 ? 16.500 35.238 32.297 1.00 41.51 288 TYR A CA 1
ATOM 2352 C C . TYR A 1 289 ? 16.084 34.804 30.887 1.00 41.36 288 TYR A C 1
ATOM 2353 O O . TYR A 1 289 ? 16.887 34.885 29.968 1.00 41.28 288 TYR A O 1
ATOM 2362 N N . ALA A 1 290 ? 14.836 34.353 30.728 1.00 40.69 289 ALA A N 1
ATOM 2363 C CA . ALA A 1 290 ? 14.295 33.975 29.422 1.00 40.01 289 ALA A CA 1
ATOM 2364 C C . ALA A 1 290 ? 14.316 35.179 28.513 1.00 40.19 289 ALA A C 1
ATOM 2365 O O . ALA A 1 290 ? 14.808 35.091 27.387 1.00 41.05 289 ALA A O 1
ATOM 2367 N N . ASN A 1 291 ? 13.790 36.296 29.016 1.00 39.85 290 ASN A N 1
ATOM 2368 C CA . ASN A 1 291 ? 13.766 37.564 28.268 1.00 40.22 290 ASN A CA 1
ATOM 2369 C C . ASN A 1 291 ? 15.135 38.178 28.021 1.00 39.87 290 ASN A C 1
ATOM 2370 O O . ASN A 1 291 ? 15.317 38.881 27.018 1.00 40.39 290 ASN A O 1
ATOM 2375 N N . ASN A 1 292 ? 16.093 37.928 28.916 1.00 38.81 291 ASN A N 1
ATOM 2376 C CA . ASN A 1 292 ? 17.472 38.403 28.704 1.00 38.13 291 ASN A CA 1
ATOM 2377 C C . ASN A 1 292 ? 18.092 37.715 27.489 1.00 37.91 291 ASN A C 1
ATOM 2378 O O . ASN A 1 292 ? 18.654 38.386 26.624 1.00 35.29 291 ASN A O 1
ATOM 2383 N N . LEU A 1 293 ? 17.962 36.385 27.414 1.00 35.95 292 LEU A N 1
ATOM 2384 C CA . LEU A 1 293 ? 18.486 35.616 26.276 1.00 37.01 292 LEU A CA 1
ATOM 2385 C C . LEU A 1 293 ? 17.827 36.028 24.957 1.00 37.55 292 LEU A C 1
ATOM 2386 O O . LEU A 1 293 ? 18.505 36.125 23.936 1.00 38.16 292 LEU A O 1
ATOM 2391 N N . LYS A 1 294 ? 16.509 36.251 24.979 1.00 37.45 293 LYS A N 1
ATOM 2392 C CA . LYS A 1 294 ? 15.780 36.709 23.791 1.00 40.39 293 LYS A CA 1
ATOM 2393 C C . LYS A 1 294 ? 16.282 38.046 23.303 1.00 38.07 293 LYS A C 1
ATOM 2394 O O . LYS A 1 294 ? 16.460 38.243 22.098 1.00 40.16 293 LYS A O 1
ATOM 2400 N N . LEU A 1 295 ? 16.476 38.971 24.236 1.00 37.41 294 LEU A N 1
ATOM 2401 C CA . LEU A 1 295 ? 16.963 40.313 23.911 1.00 38.18 294 LEU A CA 1
ATOM 2402 C C . LEU A 1 295 ? 18.358 40.237 23.279 1.00 38.77 294 LEU A C 1
ATOM 2403 O O . LEU A 1 295 ? 18.600 40.830 22.224 1.00 37.83 294 LEU A O 1
ATOM 2408 N N . ALA A 1 296 ? 19.250 39.492 23.935 1.00 38.23 295 ALA A N 1
ATOM 2409 C CA . ALA A 1 296 ? 20.619 39.284 23.473 1.00 38.82 295 ALA A CA 1
ATOM 2410 C C . ALA A 1 296 ? 20.634 38.720 22.062 1.00 40.41 295 ALA A C 1
ATOM 2411 O O . ALA A 1 296 ? 21.441 39.148 21.223 1.00 38.34 295 ALA A O 1
ATOM 2413 N N . ARG A 1 297 ? 19.726 37.773 21.799 1.00 41.16 296 ARG A N 1
ATOM 2414 C CA . ARG A 1 297 ? 19.639 37.135 20.488 1.00 41.36 296 ARG A CA 1
ATOM 2415 C C . ARG A 1 297 ? 19.179 38.115 19.396 1.00 40.91 296 ARG A C 1
ATOM 2416 O O . ARG A 1 297 ? 19.641 38.046 18.254 1.00 41.62 296 ARG A O 1
ATOM 2424 N N . LYS A 1 298 ? 18.284 39.025 19.740 1.00 40.15 297 LYS A N 1
ATOM 2425 C CA . LYS A 1 298 ? 17.885 40.048 18.785 1.00 41.04 297 LYS A CA 1
ATOM 2426 C C . LYS A 1 298 ? 19.048 40.996 18.487 1.00 41.37 297 LYS A C 1
ATOM 2427 O O . LYS A 1 298 ? 19.235 41.412 17.353 1.00 40.11 297 LYS A O 1
ATOM 2433 N N . ILE A 1 299 ? 19.825 41.328 19.514 1.00 42.99 298 ILE A N 1
ATOM 2434 C CA . ILE A 1 299 ? 20.918 42.305 19.399 1.00 41.64 298 ILE A CA 1
ATOM 2435 C C . ILE A 1 299 ? 22.199 41.775 18.741 1.00 41.08 298 ILE A C 1
ATOM 2436 O O . ILE A 1 299 ? 22.732 42.429 17.853 1.00 43.14 298 ILE A O 1
ATOM 2441 N N . PHE A 1 300 ? 22.686 40.609 19.158 1.00 40.00 299 PHE A N 1
ATOM 2442 C CA . PHE A 1 300 ? 23.927 40.073 18.631 1.00 42.20 299 PHE A CA 1
ATOM 2443 C C . PHE A 1 300 ? 23.652 39.277 17.350 1.00 46.49 299 PHE A C 1
ATOM 2444 O O . PHE A 1 300 ? 23.377 38.075 17.379 1.00 46.27 299 PHE A O 1
ATOM 2452 N N . LYS A 1 301 ? 23.754 39.976 16.224 1.00 49.37 300 LYS A N 1
ATOM 2453 C CA . LYS A 1 301 ? 23.439 39.415 14.915 1.00 49.85 300 LYS A CA 1
ATOM 2454 C C . LYS A 1 301 ? 24.357 38.271 14.540 1.00 50.32 300 LYS A C 1
ATOM 2455 O O . LYS A 1 301 ? 25.549 38.278 14.874 1.00 50.61 300 LYS A O 1
ATOM 2458 N N . ASN A 1 302 ? 23.767 37.264 13.895 1.00 52.50 301 ASN A N 1
ATOM 2459 C CA . ASN A 1 302 ? 24.482 36.068 13.439 1.00 55.19 301 ASN A CA 1
ATOM 2460 C C . ASN A 1 302 ? 25.378 35.464 14.523 1.00 55.00 301 ASN A C 1
ATOM 2461 O O . ASN A 1 302 ? 26.547 35.134 14.268 1.00 57.05 301 ASN A O 1
ATOM 2466 N N . THR A 1 303 ? 24.830 35.355 15.735 1.00 53.40 302 THR A N 1
ATOM 2467 C CA . THR A 1 303 ? 25.531 34.775 16.891 1.00 51.11 302 THR A CA 1
ATOM 2468 C C . THR A 1 303 ? 24.654 33.680 17.484 1.00 49.68 302 THR A C 1
ATOM 2469 O O . THR A 1 303 ? 23.449 33.857 17.617 1.00 48.42 302 THR A O 1
ATOM 2473 N N . LEU A 1 304 ? 25.252 32.551 17.837 1.00 48.00 303 LEU A N 1
ATOM 2474 C CA . LEU A 1 304 ? 24.495 31.459 18.422 1.00 48.11 303 LEU A CA 1
ATOM 2475 C C . LEU A 1 304 ? 24.341 31.648 19.944 1.00 47.20 303 LEU A C 1
ATOM 2476 O O . LEU A 1 304 ? 25.336 31.698 20.674 1.00 49.42 303 LEU A O 1
ATOM 2481 N N . ILE A 1 305 ? 23.100 31.770 20.405 1.00 44.43 304 ILE A N 1
ATOM 2482 C CA . ILE A 1 305 ? 22.790 31.857 21.837 1.00 43.49 304 ILE A CA 1
ATOM 2483 C C . ILE A 1 305 ? 21.812 30.714 22.139 1.00 43.26 304 ILE A C 1
ATOM 2484 O O . ILE A 1 305 ? 20.661 30.736 21.678 1.00 41.71 304 ILE A O 1
ATOM 2489 N N . TYR A 1 306 ? 22.283 29.692 22.853 1.00 41.69 305 TYR A N 1
ATOM 2490 C CA . TYR A 1 306 ? 21.413 28.576 23.220 1.00 41.36 305 TYR A CA 1
ATOM 2491 C C . TYR A 1 306 ? 20.363 29.063 24.216 1.00 40.61 305 TYR A C 1
ATOM 2492 O O . TYR A 1 306 ? 20.666 29.904 25.059 1.00 43.42 305 TYR A O 1
ATOM 2501 N N . PRO A 1 307 ? 19.127 28.539 24.147 1.00 41.64 306 PRO A N 1
ATOM 2502 C CA . PRO A 1 307 ? 18.063 28.980 25.070 1.00 40.65 306 PRO A CA 1
ATOM 2503 C C . PRO A 1 307 ? 18.109 28.371 26.494 1.00 40.24 306 PRO A C 1
ATOM 2504 O O . PRO A 1 307 ? 17.070 27.999 27.051 1.00 38.74 306 PRO A O 1
ATOM 2508 N N . TYR A 1 308 ? 19.306 28.321 27.083 1.00 38.70 307 TYR A N 1
ATOM 2509 C CA . TYR A 1 308 ? 19.536 27.735 28.393 1.00 39.82 307 TYR A CA 1
ATOM 2510 C C . TYR A 1 308 ? 20.683 28.531 29.034 1.00 39.71 307 TYR A C 1
ATOM 2511 O O . TYR A 1 308 ? 21.535 29.103 28.326 1.00 39.95 307 TYR A O 1
ATOM 2520 N N . SER A 1 309 ? 20.709 28.512 30.369 1.00 38.03 308 SER A N 1
ATOM 2521 C CA . SER A 1 309 ? 21.671 29.242 31.206 1.00 38.96 308 SER A CA 1
ATOM 2522 C C . SER A 1 309 ? 21.337 30.726 31.051 1.00 38.45 308 SER A C 1
ATOM 2523 O O . SER A 1 309 ? 20.379 31.061 30.383 1.00 37.29 308 SER A O 1
ATOM 2526 N N . PHE A 1 310 ? 22.100 31.595 31.700 1.00 38.20 309 PHE A N 1
ATOM 2527 C CA . PHE A 1 310 ? 21.938 33.029 31.515 1.00 37.57 309 PHE A CA 1
ATOM 2528 C C . PHE A 1 310 ? 23.208 33.678 30.911 1.00 38.39 309 PHE A C 1
ATOM 2529 O O . PHE A 1 310 ? 23.440 34.892 31.058 1.00 38.29 309 PHE A O 1
ATOM 2537 N N . TYR A 1 311 ? 24.010 32.873 30.204 1.00 37.18 310 TYR A N 1
ATOM 2538 C CA . TYR A 1 311 ? 25.234 33.356 29.574 1.00 38.13 310 TYR A CA 1
ATOM 2539 C C . TYR A 1 311 ? 25.111 33.594 28.069 1.00 39.00 310 TYR A C 1
ATOM 2540 O O . TYR A 1 311 ? 24.208 33.061 27.408 1.00 38.93 310 TYR A O 1
ATOM 2549 N N . VAL A 1 312 ? 26.022 34.429 27.568 1.00 39.47 311 VAL A N 1
ATOM 2550 C CA . VAL A 1 312 ? 26.245 34.636 26.145 1.00 38.46 311 VAL A CA 1
ATOM 2551 C C . VAL A 1 312 ? 27.740 34.372 25.965 1.00 39.68 311 VAL A C 1
ATOM 2552 O O . VAL A 1 312 ? 28.555 34.999 26.644 1.00 40.56 311 VAL A O 1
ATOM 2556 N N . TYR A 1 313 ? 28.083 33.409 25.103 1.00 38.48 312 TYR A N 1
ATOM 2557 C CA . TYR A 1 313 ? 29.473 33.045 24.784 1.00 39.75 312 TYR A CA 1
ATOM 2558 C C . TYR A 1 313 ? 29.735 33.787 23.473 1.00 39.78 312 TYR A C 1
ATOM 2559 O O . TYR A 1 313 ? 29.477 33.262 22.387 1.00 39.58 312 TYR A O 1
ATOM 2568 N N . LEU A 1 314 ? 30.207 35.029 23.598 1.00 39.00 313 LEU A N 1
ATOM 2569 C CA . LEU A 1 314 ? 30.311 35.970 22.474 1.00 38.11 313 LEU A CA 1
ATOM 2570 C C . LEU A 1 314 ? 31.613 35.916 21.659 1.00 37.92 313 LEU A C 1
ATOM 2571 O O . LEU A 1 314 ? 32.677 36.202 22.201 1.00 37.54 313 LEU A O 1
ATOM 2576 N N . PRO A 1 315 ? 31.525 35.554 20.357 1.00 37.81 314 PRO A N 1
ATOM 2577 C CA . PRO A 1 315 ? 32.715 35.522 19.509 1.00 38.83 314 PRO A CA 1
ATOM 2578 C C . PRO A 1 315 ? 33.237 36.910 19.276 1.00 38.18 314 PRO A C 1
ATOM 2579 O O . PRO A 1 315 ? 32.475 37.783 18.904 1.00 39.00 314 PRO A O 1
ATOM 2583 N N . VAL A 1 316 ? 34.523 37.103 19.530 1.00 40.85 315 VAL A N 1
ATOM 2584 C CA . VAL A 1 316 ? 35.218 38.388 19.325 1.00 41.79 315 VAL A CA 1
ATOM 2585 C C . VAL A 1 316 ? 36.567 38.004 18.724 1.00 44.98 315 VAL A C 1
ATOM 2586 O O . VAL A 1 316 ? 36.904 36.818 18.663 1.00 45.02 315 VAL A O 1
ATOM 2590 N N . GLN A 1 317 ? 37.346 38.951 18.244 1.00 48.10 316 GLN A N 1
ATOM 2591 C CA . GLN A 1 317 ? 38.636 38.548 17.662 1.00 50.95 316 GLN A CA 1
ATOM 2592 C C . GLN A 1 317 ? 39.517 37.947 18.777 1.00 51.61 316 GLN A C 1
ATOM 2593 O O . GLN A 1 317 ? 39.945 36.787 18.690 1.00 54.91 316 GLN A O 1
ATOM 2596 N N . ASN A 1 318 ? 39.735 38.721 19.834 1.00 48.54 317 ASN A N 1
ATOM 2597 C CA . ASN A 1 318 ? 40.505 38.281 20.988 1.00 45.13 317 ASN A CA 1
ATOM 2598 C C . ASN A 1 318 ? 39.734 38.717 22.233 1.00 42.23 317 ASN A C 1
ATOM 2599 O O . ASN A 1 318 ? 39.472 39.912 22.416 1.00 41.65 317 ASN A O 1
ATOM 2604 N N . GLY A 1 319 ? 39.368 37.764 23.081 1.00 40.77 318 GLY A N 1
ATOM 2605 C CA . GLY A 1 319 ? 38.600 38.064 24.298 1.00 39.80 318 GLY A CA 1
ATOM 2606 C C . GLY A 1 319 ? 39.246 39.063 25.250 1.00 41.11 318 GLY A C 1
ATOM 2607 O O . GLY A 1 319 ? 38.571 39.983 25.765 1.00 38.81 318 GLY A O 1
ATOM 2608 N N . GLU A 1 320 ? 40.546 38.885 25.495 1.00 40.36 319 GLU A N 1
ATOM 2609 C CA . GLU A 1 320 ? 41.286 39.766 26.399 1.00 40.53 319 GLU A CA 1
ATOM 2610 C C . GLU A 1 320 ? 41.295 41.201 25.898 1.00 40.24 319 GLU A C 1
ATOM 2611 O O . GLU A 1 320 ? 40.957 42.129 26.631 1.00 39.96 319 GLU A O 1
ATOM 2617 N N . ASN A 1 321 ? 41.675 41.374 24.639 1.00 39.33 320 ASN A N 1
ATOM 2618 C CA . ASN A 1 321 ? 41.679 42.681 24.020 1.00 39.95 320 ASN A CA 1
ATOM 2619 C C . ASN A 1 321 ? 40.308 43.343 23.943 1.00 39.54 320 ASN A C 1
ATOM 2620 O O . ASN A 1 321 ? 40.204 44.566 24.121 1.00 38.75 320 ASN A O 1
ATOM 2625 N N . PHE A 1 322 ? 39.274 42.551 23.666 1.00 37.04 321 PHE A N 1
ATOM 2626 C CA . PHE A 1 322 ? 37.910 43.063 23.583 1.00 38.45 321 PHE A CA 1
ATOM 2627 C C . PHE A 1 322 ? 37.459 43.537 24.963 1.00 37.72 321 PHE A C 1
ATOM 2628 O O . PHE A 1 322 ? 36.819 44.569 25.085 1.00 34.45 321 PHE A O 1
ATOM 2636 N N . ALA A 1 323 ? 37.801 42.773 25.996 1.00 37.65 322 ALA A N 1
ATOM 2637 C CA . ALA A 1 323 ? 37.439 43.137 27.372 1.00 38.27 322 ALA A CA 1
ATOM 2638 C C . ALA A 1 323 ? 38.063 44.471 27.757 1.00 39.46 322 ALA A C 1
ATOM 2639 O O . ALA A 1 323 ? 37.385 45.289 28.356 1.00 40.45 322 ALA A O 1
ATOM 2641 N N . LYS A 1 324 ? 39.343 44.664 27.409 1.00 40.39 323 LYS A N 1
ATOM 2642 C CA . LYS A 1 324 ? 40.096 45.888 27.710 1.00 42.54 323 LYS A CA 1
ATOM 2643 C C . LYS A 1 324 ? 39.490 47.089 27.036 1.00 41.91 323 LYS A C 1
ATOM 2644 O O . LYS A 1 324 ? 39.277 48.106 27.681 1.00 42.11 323 LYS A O 1
ATOM 2650 N N . THR A 1 325 ? 39.242 46.965 25.734 1.00 41.18 324 THR A N 1
ATOM 2651 C CA . THR A 1 325 ? 38.640 48.034 24.941 1.00 40.75 324 THR A CA 1
ATOM 2652 C C . THR A 1 325 ? 37.267 48.441 25.470 1.00 40.49 324 THR A C 1
ATOM 2653 O O . THR A 1 325 ? 36.990 49.639 25.630 1.00 39.22 324 THR A O 1
ATOM 2657 N N . LEU A 1 326 ? 36.414 47.456 25.749 1.00 38.56 325 LEU A N 1
ATOM 2658 C CA A LEU A 1 326 ? 35.070 47.751 26.223 0.50 38.48 325 LEU A CA 1
ATOM 2659 C CA B LEU A 1 326 ? 35.067 47.758 26.251 0.50 39.37 325 LEU A CA 1
ATOM 2660 C C . LEU A 1 326 ? 35.088 48.444 27.601 1.00 38.56 325 LEU A C 1
ATOM 2661 O O . LEU A 1 326 ? 34.327 49.373 27.845 1.00 36.96 325 LEU A O 1
ATOM 2670 N N . TYR A 1 327 ? 35.957 47.986 28.488 1.00 38.87 326 TYR A N 1
ATOM 2671 C CA . TYR A 1 327 ? 36.048 48.566 29.815 1.00 39.66 326 TYR A CA 1
ATOM 2672 C C . TYR A 1 327 ? 36.622 49.983 29.775 1.00 40.30 326 TYR A C 1
ATOM 2673 O O . TYR A 1 327 ? 36.120 50.891 30.444 1.00 41.42 326 TYR A O 1
ATOM 2682 N N . GLN A 1 328 ? 37.690 50.155 29.011 1.00 39.87 327 GLN A N 1
ATOM 2683 C CA . GLN A 1 328 ? 38.335 51.444 28.829 1.00 40.18 327 GLN A CA 1
ATOM 2684 C C . GLN A 1 328 ? 37.371 52.503 28.310 1.00 39.70 327 GLN A C 1
ATOM 2685 O O . GLN A 1 328 ? 37.291 53.593 28.852 1.00 41.18 327 GLN A O 1
ATOM 2691 N N . ASN A 1 329 ? 36.647 52.163 27.255 1.00 38.47 328 ASN A N 1
ATOM 2692 C CA . ASN A 1 329 ? 35.739 53.078 26.594 1.00 37.66 328 ASN A CA 1
ATOM 2693 C C . ASN A 1 329 ? 34.307 53.181 27.132 1.00 37.33 328 ASN A C 1
ATOM 2694 O O . ASN A 1 329 ? 33.706 54.258 27.074 1.00 35.59 328 ASN A O 1
ATOM 2699 N N . GLU A 1 330 ? 33.757 52.069 27.611 1.00 34.93 329 GLU A N 1
ATOM 2700 C CA . GLU A 1 330 ? 32.374 52.046 28.063 1.00 37.25 329 GLU A CA 1
ATOM 2701 C C . GLU A 1 330 ? 32.142 51.718 29.522 1.00 37.64 329 GLU A C 1
ATOM 2702 O O . GLU A 1 330 ? 31.017 51.861 29.997 1.00 37.53 329 GLU A O 1
ATOM 2708 N N . GLY A 1 331 ? 33.187 51.297 30.229 1.00 37.70 330 GLY A N 1
ATOM 2709 C CA . GLY A 1 331 ? 33.067 50.857 31.616 1.00 38.21 330 GLY A CA 1
ATOM 2710 C C . GLY A 1 331 ? 32.358 49.523 31.775 1.00 39.08 330 GLY A C 1
ATOM 2711 O O . GLY A 1 331 ? 32.080 49.105 32.904 1.00 38.97 330 GLY A O 1
ATOM 2712 N N . ILE A 1 332 ? 32.071 48.839 30.662 1.00 38.38 331 ILE A N 1
ATOM 2713 C CA . ILE A 1 332 ? 31.356 47.573 30.716 1.00 35.84 331 ILE A CA 1
ATOM 2714 C C . ILE A 1 332 ? 32.352 46.452 30.936 1.00 37.35 331 ILE A C 1
ATOM 2715 O O . ILE A 1 332 ? 33.299 46.302 30.161 1.00 37.89 331 ILE A O 1
ATOM 2720 N N . ILE A 1 333 ? 32.126 45.653 31.974 1.00 36.91 332 ILE A N 1
ATOM 2721 C CA . ILE A 1 333 ? 33.016 44.542 32.322 1.00 37.49 332 ILE A CA 1
ATOM 2722 C C . ILE A 1 333 ? 32.504 43.239 31.720 1.00 36.35 332 ILE A C 1
ATOM 2723 O O . ILE A 1 333 ? 31.341 42.876 31.911 1.00 34.49 332 ILE A O 1
ATOM 2728 N N . THR A 1 334 ? 33.376 42.561 30.974 1.00 37.13 333 THR A N 1
ATOM 2729 C CA . THR A 1 334 ? 33.092 41.252 30.382 1.00 37.94 333 THR A CA 1
ATOM 2730 C C . THR A 1 334 ? 34.227 40.307 30.784 1.00 38.71 333 THR A C 1
ATOM 2731 O O . THR A 1 334 ? 35.305 40.758 31.169 1.00 39.98 333 THR A O 1
ATOM 2735 N N . LEU A 1 335 ? 33.984 39.001 30.703 1.00 38.71 334 LEU A N 1
ATOM 2736 C CA . LEU A 1 335 ? 34.955 37.983 31.099 1.00 38.54 334 LEU A CA 1
ATOM 2737 C C . LEU A 1 335 ? 35.555 37.261 29.883 1.00 37.30 334 LEU A C 1
ATOM 2738 O O . LEU A 1 335 ? 34.840 36.541 29.174 1.00 34.40 334 LEU A O 1
ATOM 2743 N N . PRO A 1 336 ? 36.858 37.460 29.624 1.00 36.74 335 PRO A N 1
ATOM 2744 C CA . PRO A 1 336 ? 37.499 36.682 28.572 1.00 37.30 335 PRO A CA 1
ATOM 2745 C C . PRO A 1 336 ? 37.392 35.188 28.907 1.00 36.86 335 PRO A C 1
ATOM 2746 O O . PRO A 1 336 ? 37.739 34.784 30.037 1.00 35.33 335 PRO A O 1
ATOM 2750 N N . ALA A 1 337 ? 36.915 34.386 27.948 1.00 36.22 336 ALA A N 1
ATOM 2751 C CA . ALA A 1 337 ? 36.717 32.947 28.169 1.00 36.58 336 ALA A CA 1
ATOM 2752 C C . ALA A 1 337 ? 38.021 32.179 28.351 1.00 37.92 336 ALA A C 1
ATOM 2753 O O . ALA A 1 337 ? 38.005 31.037 28.840 1.00 40.15 336 ALA A O 1
ATOM 2755 N N . LEU A 1 338 ? 39.141 32.799 27.979 1.00 37.62 337 LEU A N 1
ATOM 2756 C CA . LEU A 1 338 ? 40.455 32.204 28.157 1.00 38.00 337 LEU A CA 1
ATOM 2757 C C . LEU A 1 338 ? 40.663 31.844 29.626 1.00 38.99 337 LEU A C 1
ATOM 2758 O O . LEU A 1 338 ? 41.209 30.773 29.953 1.00 39.71 337 LEU A O 1
ATOM 2763 N N . TYR A 1 339 ? 40.167 32.720 30.502 1.00 39.14 338 TYR A N 1
ATOM 2764 C CA . TYR A 1 339 ? 40.285 32.558 31.948 1.00 38.25 338 TYR A CA 1
ATOM 2765 C C . TYR A 1 339 ? 39.436 31.436 32.535 1.00 38.67 338 TYR A C 1
ATOM 2766 O O . TYR A 1 339 ? 39.548 31.151 33.721 1.00 38.59 338 TYR A O 1
ATOM 2775 N N . LEU A 1 340 ? 38.581 30.818 31.723 1.00 39.68 339 LEU A N 1
ATOM 2776 C CA . LEU A 1 340 ? 37.782 29.681 32.152 1.00 40.74 339 LEU A CA 1
ATOM 2777 C C . LEU A 1 340 ? 38.259 28.363 31.552 1.00 41.19 339 LEU A C 1
ATOM 2778 O O . LEU A 1 340 ? 37.676 27.320 31.837 1.00 41.40 339 LEU A O 1
ATOM 2783 N N . GLY A 1 341 ? 39.321 28.391 30.744 1.00 40.83 340 GLY A N 1
ATOM 2784 C CA . GLY A 1 341 ? 39.789 27.199 30.071 1.00 38.93 340 GLY A CA 1
ATOM 2785 C C . GLY A 1 341 ? 41.270 26.966 30.144 1.00 38.36 340 GLY A C 1
ATOM 2786 O O . GLY A 1 341 ? 41.992 27.697 30.799 1.00 38.14 340 GLY A O 1
ATOM 2787 N N . ARG A 1 342 ? 41.690 25.909 29.466 1.00 39.68 341 ARG A N 1
ATOM 2788 C CA . ARG A 1 342 ? 43.091 25.509 29.333 1.00 40.14 341 ARG A CA 1
ATOM 2789 C C . ARG A 1 342 ? 43.392 25.319 27.845 1.00 38.53 341 ARG A C 1
ATOM 2790 O O . ARG A 1 342 ? 42.470 25.243 27.023 1.00 37.11 341 ARG A O 1
ATOM 2798 N N . ASN A 1 343 ? 44.683 25.247 27.525 1.00 38.76 342 ASN A N 1
ATOM 2799 C CA . ASN A 1 343 ? 45.194 25.050 26.170 1.00 37.78 342 ASN A CA 1
ATOM 2800 C C . ASN A 1 343 ? 44.668 26.064 25.190 1.00 38.48 342 ASN A C 1
ATOM 2801 O O . ASN A 1 343 ? 44.411 25.721 24.047 1.00 39.50 342 ASN A O 1
ATOM 2806 N N . ARG A 1 344 ? 44.519 27.306 25.654 1.00 39.44 343 ARG A N 1
ATOM 2807 C CA . ARG A 1 344 ? 44.049 28.450 24.858 1.00 40.28 343 ARG A CA 1
ATOM 2808 C C . ARG A 1 344 ? 42.578 28.379 24.370 1.00 42.68 343 ARG A C 1
ATOM 2809 O O . ARG A 1 344 ? 42.148 29.192 23.553 1.00 43.11 343 ARG A O 1
ATOM 2812 N N . ILE A 1 345 ? 41.797 27.438 24.887 1.00 42.46 344 ILE A N 1
ATOM 2813 C CA . ILE A 1 345 ? 40.381 27.367 24.528 1.00 43.11 344 ILE A CA 1
ATOM 2814 C C . ILE A 1 345 ? 39.725 28.597 25.170 1.00 43.35 344 ILE A C 1
ATOM 2815 O O . ILE A 1 345 ? 40.029 28.938 26.321 1.00 43.87 344 ILE A O 1
ATOM 2820 N N . GLY A 1 346 ? 38.870 29.276 24.413 1.00 41.44 345 GLY A N 1
ATOM 2821 C CA . GLY A 1 346 ? 38.172 30.483 24.894 1.00 41.63 345 GLY A CA 1
ATOM 2822 C C . GLY A 1 346 ? 38.788 31.798 24.445 1.00 40.93 345 GLY A C 1
ATOM 2823 O O . GLY A 1 346 ? 38.193 32.859 24.649 1.00 39.95 345 GLY A O 1
ATOM 2824 N N . ALA A 1 347 ? 39.971 31.723 23.822 1.00 40.08 346 ALA A N 1
ATOM 2825 C CA . ALA A 1 347 ? 40.738 32.895 23.377 1.00 40.55 346 ALA A CA 1
ATOM 2826 C C . ALA A 1 347 ? 39.950 33.893 22.530 1.00 40.37 346 ALA A C 1
ATOM 2827 O O . ALA A 1 347 ? 40.165 35.094 22.655 1.00 40.98 346 ALA A O 1
ATOM 2829 N N . ASP A 1 348 ? 39.023 33.394 21.713 1.00 41.46 347 ASP A N 1
ATOM 2830 C CA . ASP A 1 348 ? 38.212 34.236 20.804 1.00 43.40 347 ASP A CA 1
ATOM 2831 C C . ASP A 1 348 ? 36.813 34.561 21.314 1.00 41.05 347 ASP A C 1
ATOM 2832 O O . ASP A 1 348 ? 35.932 34.890 20.516 1.00 40.64 347 ASP A O 1
ATOM 2837 N N . TYR A 1 349 ? 36.603 34.464 22.631 1.00 39.52 348 TYR A N 1
ATOM 2838 C CA . TYR A 1 349 ? 35.306 34.737 23.242 1.00 37.23 348 TYR A CA 1
ATOM 2839 C C . TYR A 1 349 ? 35.375 35.512 24.535 1.00 38.17 348 TYR A C 1
ATOM 2840 O O . TYR A 1 349 ? 36.390 35.472 25.251 1.00 37.85 348 TYR A O 1
ATOM 2849 N N . VAL A 1 350 ? 34.284 36.234 24.824 1.00 38.11 349 VAL A N 1
ATOM 2850 C CA . VAL A 1 350 ? 34.073 36.831 26.149 1.00 36.85 349 VAL A CA 1
ATOM 2851 C C . VAL A 1 350 ? 32.750 36.235 26.590 1.00 39.10 349 VAL A C 1
ATOM 2852 O O . VAL A 1 350 ? 31.862 35.974 25.749 1.00 39.47 349 VAL A O 1
ATOM 2856 N N . ARG A 1 351 ? 32.638 35.974 27.889 1.00 37.01 350 ARG A N 1
ATOM 2857 C CA . ARG A 1 351 ? 31.420 35.481 28.459 1.00 37.13 350 ARG A CA 1
ATOM 2858 C C . ARG A 1 351 ? 30.708 36.682 29.057 1.00 37.98 350 ARG A C 1
ATOM 2859 O O . ARG A 1 351 ? 31.346 37.530 29.702 1.00 36.55 350 ARG A O 1
ATOM 2867 N N . LEU A 1 352 ? 29.392 36.725 28.848 1.00 37.15 351 LEU A N 1
ATOM 2868 C CA . LEU A 1 352 ? 28.515 37.757 29.390 1.00 39.33 351 LEU A CA 1
ATOM 2869 C C . LEU A 1 352 ? 27.501 37.045 30.320 1.00 40.03 351 LEU A C 1
ATOM 2870 O O . LEU A 1 352 ? 26.927 36.026 29.927 1.00 39.31 351 LEU A O 1
ATOM 2875 N N . ALA A 1 353 ? 27.289 37.592 31.524 1.00 38.43 352 ALA A N 1
ATOM 2876 C CA . ALA A 1 353 ? 26.385 37.025 32.517 1.00 39.32 352 ALA A CA 1
ATOM 2877 C C . ALA A 1 353 ? 25.170 37.942 32.605 1.00 38.33 352 ALA A C 1
ATOM 2878 O O . ALA A 1 353 ? 25.256 39.025 33.172 1.00 36.45 352 ALA A O 1
ATOM 2880 N N . LEU A 1 354 ? 24.040 37.505 32.038 1.00 38.74 353 LEU A N 1
ATOM 2881 C CA . LEU A 1 354 ? 22.841 38.349 31.968 1.00 38.54 353 LEU A CA 1
ATOM 2882 C C . LEU A 1 354 ? 22.026 38.230 33.264 1.00 39.66 353 LEU A C 1
ATOM 2883 O O . LEU A 1 354 ? 20.912 37.705 33.289 1.00 41.18 353 LEU A O 1
ATOM 2888 N N . VAL A 1 355 ? 22.604 38.782 34.327 1.00 41.77 354 VAL A N 1
ATOM 2889 C CA . VAL A 1 355 ? 22.070 38.651 35.680 1.00 42.03 354 VAL A CA 1
ATOM 2890 C C . VAL A 1 355 ? 21.323 39.891 36.183 1.00 42.43 354 VAL A C 1
ATOM 2891 O O . VAL A 1 355 ? 21.097 40.034 37.386 1.00 42.36 354 VAL A O 1
ATOM 2895 N N . TYR A 1 356 ? 20.907 40.760 35.262 1.00 41.07 355 TYR A N 1
ATOM 2896 C CA . TYR A 1 356 ? 20.161 41.968 35.622 1.00 42.14 355 TYR A CA 1
ATOM 2897 C C . TYR A 1 356 ? 18.743 41.908 35.061 1.00 42.25 355 TYR A C 1
ATOM 2898 O O . TYR A 1 356 ? 18.459 41.116 34.169 1.00 44.01 355 TYR A O 1
ATOM 2907 N N . ASP A 1 357 ? 17.859 42.752 35.585 1.00 41.18 356 ASP A N 1
ATOM 2908 C CA . ASP A 1 357 ? 16.509 42.841 35.052 1.00 42.20 356 ASP A CA 1
ATOM 2909 C C . ASP A 1 357 ? 16.620 43.291 33.581 1.00 41.32 356 ASP A C 1
ATOM 2910 O O . ASP A 1 357 ? 17.435 44.159 33.238 1.00 39.20 356 ASP A O 1
ATOM 2915 N N . THR A 1 358 ? 15.781 42.706 32.727 1.00 40.55 357 THR A N 1
ATOM 2916 C CA . THR A 1 358 ? 15.872 42.905 31.278 1.00 37.23 357 THR A CA 1
ATOM 2917 C C . THR A 1 358 ? 16.030 44.356 30.765 1.00 38.22 357 THR A C 1
ATOM 2918 O O . THR A 1 358 ? 16.877 44.613 29.919 1.00 38.13 357 THR A O 1
ATOM 2922 N N . PRO A 1 359 ? 15.252 45.313 31.289 1.00 37.96 358 PRO A N 1
ATOM 2923 C CA . PRO A 1 359 ? 15.416 46.665 30.758 1.00 38.68 358 PRO A CA 1
ATOM 2924 C C . PRO A 1 359 ? 16.811 47.279 30.949 1.00 39.21 358 PRO A C 1
ATOM 2925 O O . PRO A 1 359 ? 17.213 48.127 30.149 1.00 39.68 358 PRO A O 1
ATOM 2929 N N . LEU A 1 360 ? 17.540 46.851 31.983 1.00 38.08 359 LEU A N 1
ATOM 2930 C CA . LEU A 1 360 ? 18.876 47.377 32.264 1.00 39.52 359 LEU A CA 1
ATOM 2931 C C . LEU A 1 360 ? 19.923 46.902 31.255 1.00 41.24 359 LEU A C 1
ATOM 2932 O O . LEU A 1 360 ? 20.972 47.530 31.123 1.00 41.59 359 LEU A O 1
ATOM 2937 N N . LEU A 1 361 ? 19.619 45.825 30.527 1.00 41.71 360 LEU A N 1
ATOM 2938 C CA . LEU A 1 361 ? 20.531 45.222 29.561 1.00 41.64 360 LEU A CA 1
ATOM 2939 C C . LEU A 1 361 ? 20.475 45.795 28.145 1.00 43.21 360 LEU A C 1
ATOM 2940 O O . LEU A 1 361 ? 21.412 45.613 27.384 1.00 44.06 360 LEU A O 1
ATOM 2945 N N . GLU A 1 362 ? 19.381 46.457 27.788 1.00 45.14 361 GLU A N 1
ATOM 2946 C CA . GLU A 1 362 ? 19.168 46.922 26.409 1.00 48.25 361 GLU A CA 1
ATOM 2947 C C . GLU A 1 362 ? 20.303 47.788 25.896 1.00 47.26 361 GLU A C 1
ATOM 2948 O O . GLU A 1 362 ? 20.879 47.492 24.848 1.00 45.91 361 GLU A O 1
ATOM 2954 N N . LYS A 1 363 ? 20.632 48.836 26.646 1.00 45.59 362 LYS A N 1
ATOM 2955 C CA . LYS A 1 363 ? 21.690 49.738 26.245 1.00 46.53 362 LYS A CA 1
ATOM 2956 C C . LYS A 1 363 ? 23.062 49.067 26.204 1.00 43.64 362 LYS A C 1
ATOM 2957 O O . LYS A 1 363 ? 23.693 49.060 25.150 1.00 44.82 362 LYS A O 1
ATOM 2963 N N . PRO A 1 364 ? 23.545 48.519 27.334 1.00 42.74 363 PRO A N 1
ATOM 2964 C CA . PRO A 1 364 ? 24.875 47.894 27.284 1.00 41.99 363 PRO A CA 1
ATOM 2965 C C . PRO A 1 364 ? 25.069 46.801 26.233 1.00 41.75 363 PRO A C 1
ATOM 2966 O O . PRO A 1 364 ? 26.156 46.704 25.661 1.00 41.32 363 PRO A O 1
ATOM 2970 N N . LEU A 1 365 ? 24.044 45.995 25.972 1.00 41.13 364 LEU A N 1
ATOM 2971 C CA . LEU A 1 365 ? 24.181 44.924 24.980 1.00 40.56 364 LEU A CA 1
ATOM 2972 C C . LEU A 1 365 ? 24.292 45.504 23.583 1.00 40.03 364 LEU A C 1
ATOM 2973 O O . LEU A 1 365 ? 25.044 44.984 22.762 1.00 38.79 364 LEU A O 1
ATOM 2978 N N . GLU A 1 366 ? 23.550 46.577 23.303 1.00 41.46 365 GLU A N 1
ATOM 2979 C CA . GLU A 1 366 ? 23.659 47.254 22.000 1.00 43.48 365 GLU A CA 1
ATOM 2980 C C . GLU A 1 366 ? 25.058 47.848 21.785 1.00 41.62 365 GLU A C 1
ATOM 2981 O O . GLU A 1 366 ? 25.634 47.762 20.685 1.00 38.09 365 GLU A O 1
ATOM 2987 N N . ILE A 1 367 ? 25.587 48.442 22.853 1.00 39.68 366 ILE A N 1
ATOM 2988 C CA . ILE A 1 367 ? 26.905 49.043 22.834 1.00 39.50 366 ILE A CA 1
ATOM 2989 C C . ILE A 1 367 ? 27.944 47.972 22.513 1.00 39.42 366 ILE A C 1
ATOM 2990 O O . ILE A 1 367 ? 28.784 48.147 21.622 1.00 37.28 366 ILE A O 1
ATOM 2995 N N . ILE A 1 368 ? 27.859 46.856 23.228 1.00 39.25 367 ILE A N 1
ATOM 2996 C CA . ILE A 1 368 ? 28.753 45.741 22.993 1.00 38.80 367 ILE A CA 1
ATOM 2997 C C . ILE A 1 368 ? 28.742 45.352 21.512 1.00 39.52 367 ILE A C 1
ATOM 2998 O O . ILE A 1 368 ? 29.806 45.200 20.907 1.00 38.39 367 ILE A O 1
ATOM 3003 N N . GLU A 1 369 ? 27.544 45.221 20.928 1.00 40.02 368 GLU A N 1
ATOM 3004 C CA . GLU A 1 369 ? 27.413 44.834 19.525 1.00 39.38 368 GLU A CA 1
ATOM 3005 C C . GLU A 1 369 ? 28.093 45.832 18.591 1.00 40.95 368 GLU A C 1
ATOM 3006 O O . GLU A 1 369 ? 28.746 45.408 17.639 1.00 41.98 368 GLU A O 1
ATOM 3012 N N . THR A 1 370 ? 27.978 47.138 18.867 1.00 40.54 369 THR A N 1
ATOM 3013 C CA . THR A 1 370 ? 28.652 48.146 18.037 1.00 41.73 369 THR A CA 1
ATOM 3014 C C . THR A 1 370 ? 30.180 47.943 18.016 1.00 41.41 369 THR A C 1
ATOM 3015 O O . THR A 1 370 ? 30.811 48.207 17.014 1.00 40.01 369 THR A O 1
ATOM 3019 N N . TYR A 1 371 ? 30.777 47.473 19.110 1.00 42.69 370 TYR A N 1
ATOM 3020 C CA . TYR A 1 371 ? 32.242 47.233 19.129 1.00 44.22 370 TYR A CA 1
ATOM 3021 C C . TYR A 1 371 ? 32.656 45.963 18.391 1.00 47.22 370 TYR A C 1
ATOM 3022 O O . TYR A 1 371 ? 33.795 45.828 17.940 1.00 47.59 370 TYR A O 1
ATOM 3031 N N . ARG A 1 372 ? 31.711 45.053 18.256 1.00 49.87 371 ARG A N 1
ATOM 3032 C CA . ARG A 1 372 ? 31.950 43.753 17.677 1.00 54.11 371 ARG A CA 1
ATOM 3033 C C . ARG A 1 372 ? 31.665 43.738 16.194 1.00 58.27 371 ARG A C 1
ATOM 3034 O O . ARG A 1 372 ? 32.429 43.171 15.419 1.00 59.27 371 ARG A O 1
ATOM 3042 N N . GLU A 1 373 ? 30.574 44.384 15.790 1.00 63.55 372 GLU A N 1
ATOM 3043 C CA . GLU A 1 373 ? 30.140 44.351 14.388 1.00 66.48 372 GLU A CA 1
ATOM 3044 C C . GLU A 1 373 ? 31.156 44.950 13.419 1.00 69.10 372 GLU A C 1
ATOM 3045 O O . GLU A 1 373 ? 31.968 45.806 13.799 1.00 70.12 372 GLU A O 1
ATOM 3051 N N . ASN A 1 374 ? 31.086 44.481 12.170 1.00 71.27 373 ASN A N 1
ATOM 3052 C CA . ASN A 1 374 ? 31.960 44.929 11.084 1.00 73.15 373 ASN A CA 1
ATOM 3053 C C . ASN A 1 374 ? 31.748 46.405 10.697 1.00 73.48 373 ASN A C 1
ATOM 3054 O O . ASN A 1 374 ? 30.630 46.831 10.397 1.00 72.99 373 ASN A O 1
ATOM 3064 N N . THR B 1 3 ? 36.851 2.848 54.837 1.00 70.42 2 THR B N 1
ATOM 3065 C CA . THR B 1 3 ? 36.196 2.126 55.953 1.00 70.12 2 THR B CA 1
ATOM 3066 C C . THR B 1 3 ? 35.538 3.064 56.967 1.00 68.96 2 THR B C 1
ATOM 3067 O O . THR B 1 3 ? 36.116 4.086 57.345 1.00 68.77 2 THR B O 1
ATOM 3071 N N . PHE B 1 4 ? 34.339 2.696 57.422 1.00 67.82 3 PHE B N 1
ATOM 3072 C CA . PHE B 1 4 ? 33.576 3.531 58.366 1.00 66.86 3 PHE B CA 1
ATOM 3073 C C . PHE B 1 4 ? 33.418 2.883 59.751 1.00 65.05 3 PHE B C 1
ATOM 3074 O O . PHE B 1 4 ? 32.764 1.849 59.898 1.00 64.12 3 PHE B O 1
ATOM 3082 N N . GLU B 1 5 ? 34.046 3.496 60.756 1.00 63.88 4 GLU B N 1
ATOM 3083 C CA . GLU B 1 5 ? 33.961 3.021 62.133 1.00 62.36 4 GLU B CA 1
ATOM 3084 C C . GLU B 1 5 ? 32.639 3.525 62.716 1.00 59.88 4 GLU B C 1
ATOM 3085 O O . GLU B 1 5 ? 32.319 4.708 62.565 1.00 57.38 4 GLU B O 1
ATOM 3087 N N . PRO B 1 6 ? 31.865 2.636 63.377 1.00 58.36 5 PRO B N 1
ATOM 3088 C CA . PRO B 1 6 ? 30.615 3.111 63.961 1.00 57.22 5 PRO B CA 1
ATOM 3089 C C . PRO B 1 6 ? 30.860 4.246 64.953 1.00 54.76 5 PRO B C 1
ATOM 3090 O O . PRO B 1 6 ? 31.877 4.249 65.641 1.00 53.90 5 PRO B O 1
ATOM 3094 N N . TYR B 1 7 ? 29.956 5.221 64.965 1.00 54.31 6 TYR B N 1
ATOM 3095 C CA . TYR B 1 7 ? 30.021 6.350 65.888 1.00 53.56 6 TYR B CA 1
ATOM 3096 C C . TYR B 1 7 ? 29.590 5.861 67.264 1.00 50.26 6 TYR B C 1
ATOM 3097 O O . TYR B 1 7 ? 28.935 4.822 67.364 1.00 47.75 6 TYR B O 1
ATOM 3106 N N . PRO B 1 8 ? 29.976 6.590 68.327 1.00 48.86 7 PRO B N 1
ATOM 3107 C CA . PRO B 1 8 ? 29.565 6.252 69.682 1.00 48.81 7 PRO B CA 1
ATOM 3108 C C . PRO B 1 8 ? 28.044 6.145 69.867 1.00 48.56 7 PRO B C 1
ATOM 3109 O O . PRO B 1 8 ? 27.576 5.204 70.515 1.00 47.85 7 PRO B O 1
ATOM 3113 N N . PHE B 1 9 ? 27.285 7.085 69.302 1.00 47.68 8 PHE B N 1
ATOM 3114 C CA . PHE B 1 9 ? 25.812 7.040 69.413 1.00 49.13 8 PHE B CA 1
ATOM 3115 C C . PHE B 1 9 ? 25.247 5.759 68.786 1.00 48.87 8 PHE B C 1
ATOM 3116 O O . PHE B 1 9 ? 24.294 5.176 69.320 1.00 50.71 8 PHE B O 1
ATOM 3118 N N . GLU B 1 10 ? 25.844 5.303 67.686 1.00 48.08 9 GLU B N 1
ATOM 3119 C CA . GLU B 1 10 ? 25.413 4.055 67.032 1.00 49.87 9 GLU B CA 1
ATOM 3120 C C . GLU B 1 10 ? 25.708 2.843 67.915 1.00 46.72 9 GLU B C 1
ATOM 3121 O O . GLU B 1 10 ? 24.878 1.941 68.026 1.00 43.77 9 GLU B O 1
ATOM 3127 N N . ARG B 1 11 ? 26.891 2.832 68.537 1.00 45.50 10 ARG B N 1
ATOM 3128 C CA . ARG B 1 11 ? 27.274 1.770 69.479 1.00 46.06 10 ARG B CA 1
ATOM 3129 C C . ARG B 1 11 ? 26.379 1.769 70.735 1.00 44.43 10 ARG B C 1
ATOM 3130 O O . ARG B 1 11 ? 26.036 0.696 71.260 1.00 43.12 10 ARG B O 1
ATOM 3138 N N . LEU B 1 12 ? 26.007 2.965 71.205 1.00 43.58 11 LEU B N 1
ATOM 3139 C CA . LEU B 1 12 ? 25.115 3.104 72.372 1.00 43.67 11 LEU B CA 1
ATOM 3140 C C . LEU B 1 12 ? 23.723 2.573 72.006 1.00 45.07 11 LEU B C 1
ATOM 3141 O O . LEU B 1 12 ? 23.159 1.750 72.723 1.00 44.11 11 LEU B O 1
ATOM 3146 N N . ARG B 1 13 ? 23.201 3.019 70.864 1.00 47.10 12 ARG B N 1
ATOM 3147 C CA . ARG B 1 13 ? 21.897 2.560 70.373 1.00 48.75 12 ARG B CA 1
ATOM 3148 C C . ARG B 1 13 ? 21.844 1.039 70.288 1.00 46.99 12 ARG B C 1
ATOM 3149 O O . ARG B 1 13 ? 20.874 0.421 70.711 1.00 48.64 12 ARG B O 1
ATOM 3153 N N . ALA B 1 14 ? 22.907 0.451 69.754 1.00 45.68 13 ALA B N 1
ATOM 3154 C CA . ALA B 1 14 ? 23.014 -0.995 69.596 1.00 44.55 13 ALA B CA 1
ATOM 3155 C C . ALA B 1 14 ? 23.043 -1.715 70.953 1.00 42.82 13 ALA B C 1
ATOM 3156 O O . ALA B 1 14 ? 22.431 -2.766 71.125 1.00 41.38 13 ALA B O 1
ATOM 3158 N N . LEU B 1 15 ? 23.774 -1.141 71.903 1.00 43.95 14 LEU B N 1
ATOM 3159 C CA . LEU B 1 15 ? 23.892 -1.701 73.245 1.00 43.21 14 LEU B CA 1
ATOM 3160 C C . LEU B 1 15 ? 22.548 -1.722 73.980 1.00 43.13 14 LEU B C 1
ATOM 3161 O O . LEU B 1 15 ? 22.251 -2.671 74.691 1.00 42.39 14 LEU B O 1
ATOM 3166 N N . LEU B 1 16 ? 21.746 -0.676 73.794 1.00 43.81 15 LEU B N 1
ATOM 3167 C CA . LEU B 1 16 ? 20.478 -0.537 74.508 1.00 45.44 15 LEU B CA 1
ATOM 3168 C C . LEU B 1 16 ? 19.227 -1.024 73.751 1.00 47.57 15 LEU B C 1
ATOM 3169 O O . LEU B 1 16 ? 18.131 -0.976 74.319 1.00 47.44 15 LEU B O 1
ATOM 3174 N N . LYS B 1 17 ? 19.386 -1.516 72.514 1.00 49.20 16 LYS B N 1
ATOM 3175 C CA . LYS B 1 17 ? 18.231 -1.864 71.640 1.00 51.60 16 LYS B CA 1
ATOM 3176 C C . LYS B 1 17 ? 17.182 -2.834 72.165 1.00 48.83 16 LYS B C 1
ATOM 3177 O O . LYS B 1 17 ? 16.006 -2.658 71.893 1.00 47.12 16 LYS B O 1
ATOM 3183 N N . GLU B 1 18 ? 17.608 -3.860 72.884 1.00 48.98 17 GLU B N 1
ATOM 3184 C CA . GLU B 1 18 ? 16.680 -4.849 73.414 1.00 51.25 17 GLU B CA 1
ATOM 3185 C C . GLU B 1 18 ? 15.921 -4.363 74.650 1.00 50.06 17 GLU B C 1
ATOM 3186 O O . GLU B 1 18 ? 14.837 -4.854 74.940 1.00 49.55 17 GLU B O 1
ATOM 3192 N N . ILE B 1 19 ? 16.479 -3.380 75.353 1.00 50.12 18 ILE B N 1
ATOM 3193 C CA . ILE B 1 19 ? 15.923 -2.927 76.627 1.00 48.69 18 ILE B CA 1
ATOM 3194 C C . ILE B 1 19 ? 14.763 -1.944 76.528 1.00 46.44 18 ILE B C 1
ATOM 3195 O O . ILE B 1 19 ? 14.812 -0.960 75.785 1.00 44.93 18 ILE B O 1
ATOM 3200 N N . THR B 1 20 ? 13.714 -2.238 77.293 1.00 47.19 19 THR B N 1
ATOM 3201 C CA . THR B 1 20 ? 12.573 -1.337 77.459 1.00 46.48 19 THR B CA 1
ATOM 3202 C C . THR B 1 20 ? 12.796 -0.733 78.837 1.00 44.89 19 THR B C 1
ATOM 3203 O O . THR B 1 20 ? 12.797 -1.470 79.840 1.00 43.56 19 THR B O 1
ATOM 3207 N N . PRO B 1 21 ? 13.032 0.589 78.900 1.00 43.33 20 PRO B N 1
ATOM 3208 C CA . PRO B 1 21 ? 13.255 1.229 80.206 1.00 42.85 20 PRO B CA 1
ATOM 3209 C C . PRO B 1 21 ? 12.004 1.177 81.099 1.00 43.23 20 PRO B C 1
ATOM 3210 O O . PRO B 1 21 ? 10.886 1.413 80.621 1.00 42.30 20 PRO B O 1
ATOM 3214 N N . LYS B 1 22 ? 12.194 0.828 82.370 1.00 42.72 21 LYS B N 1
ATOM 3215 C CA . LYS B 1 22 ? 11.087 0.755 83.313 1.00 43.07 21 LYS B CA 1
ATOM 3216 C C . LYS B 1 22 ? 10.556 2.131 83.716 1.00 43.15 21 LYS B C 1
ATOM 3217 O O . LYS B 1 22 ? 9.419 2.224 84.180 1.00 44.94 21 LYS B O 1
ATOM 3223 N N . LYS B 1 23 ? 11.375 3.175 83.560 1.00 43.72 22 LYS B N 1
ATOM 3224 C CA . LYS B 1 23 ? 10.996 4.556 83.899 1.00 45.33 22 LYS B CA 1
ATOM 3225 C C . LYS B 1 23 ? 11.582 5.489 82.876 1.00 45.23 22 LYS B C 1
ATOM 3226 O O . LYS B 1 23 ? 12.563 5.139 82.228 1.00 46.23 22 LYS B O 1
ATOM 3231 N N . ARG B 1 24 ? 10.992 6.675 82.734 1.00 44.83 23 ARG B N 1
ATOM 3232 C CA . ARG B 1 24 ? 11.565 7.709 81.887 1.00 45.12 23 ARG B CA 1
ATOM 3233 C C . ARG B 1 24 ? 12.688 8.334 82.717 1.00 44.94 23 ARG B C 1
ATOM 3234 O O . ARG B 1 24 ? 12.519 8.553 83.938 1.00 43.56 23 ARG B O 1
ATOM 3238 N N . GLY B 1 25 ? 13.829 8.577 82.067 1.00 42.10 24 GLY B N 1
ATOM 3239 C CA . GLY B 1 25 ? 14.985 9.172 82.710 1.00 41.94 24 GLY B CA 1
ATOM 3240 C C . GLY B 1 25 ? 15.659 10.176 81.797 1.00 42.70 24 GLY B C 1
ATOM 3241 O O . GLY B 1 25 ? 15.336 10.278 80.608 1.00 43.03 24 GLY B O 1
ATOM 3242 N N . LEU B 1 26 ? 16.605 10.919 82.350 1.00 42.93 25 LEU B N 1
ATOM 3243 C CA . LEU B 1 26 ? 17.288 11.972 81.605 1.00 42.79 25 LEU B CA 1
ATOM 3244 C C . LEU B 1 26 ? 18.379 11.401 80.690 1.00 42.06 25 LEU B C 1
ATOM 3245 O O . LEU B 1 26 ? 18.963 10.366 80.981 1.00 42.22 25 LEU B O 1
ATOM 3250 N N . ASP B 1 27 ? 18.662 12.095 79.597 1.00 41.77 26 ASP B N 1
ATOM 3251 C CA . ASP B 1 27 ? 19.679 11.651 78.635 1.00 41.74 26 ASP B CA 1
ATOM 3252 C C . ASP B 1 27 ? 20.978 12.400 78.892 1.00 40.59 26 ASP B C 1
ATOM 3253 O O . ASP B 1 27 ? 21.140 13.540 78.461 1.00 39.26 26 ASP B O 1
ATOM 3258 N N . LEU B 1 28 ? 21.899 11.734 79.588 1.00 39.62 27 LEU B N 1
ATOM 3259 C CA . LEU B 1 28 ? 23.196 12.309 79.918 1.00 41.56 27 LEU B CA 1
ATOM 3260 C C . LEU B 1 28 ? 24.318 11.916 78.933 1.00 42.41 27 LEU B C 1
ATOM 3261 O O . LEU B 1 28 ? 25.489 12.150 79.207 1.00 40.31 27 LEU B O 1
ATOM 3266 N N . GLY B 1 29 ? 23.955 11.351 77.784 1.00 45.93 28 GLY B N 1
ATOM 3267 C CA . GLY B 1 29 ? 24.927 10.952 76.759 1.00 49.58 28 GLY B CA 1
ATOM 3268 C C . GLY B 1 29 ? 25.254 12.009 75.707 1.00 52.48 28 GLY B C 1
ATOM 3269 O O . GLY B 1 29 ? 26.316 11.955 75.107 1.00 53.68 28 GLY B O 1
ATOM 3270 N N . ILE B 1 30 ? 24.354 12.965 75.476 1.00 56.18 29 ILE B N 1
ATOM 3271 C CA . ILE B 1 30 ? 24.533 14.002 74.436 1.00 57.98 29 ILE B CA 1
ATOM 3272 C C . ILE B 1 30 ? 25.399 15.204 74.872 1.00 59.87 29 ILE B C 1
ATOM 3273 O O . ILE B 1 30 ? 24.965 16.015 75.687 1.00 62.00 29 ILE B O 1
ATOM 3275 N N . GLY B 1 31 ? 26.593 15.358 74.301 1.00 60.70 30 GLY B N 1
ATOM 3276 C CA . GLY B 1 31 ? 27.489 16.472 74.653 1.00 60.43 30 GLY B CA 1
ATOM 3277 C C . GLY B 1 31 ? 27.132 17.851 74.094 1.00 60.91 30 GLY B C 1
ATOM 3278 O O . GLY B 1 31 ? 28.023 18.617 73.741 1.00 59.95 30 GLY B O 1
ATOM 3279 N N . GLU B 1 32 ? 25.842 18.184 74.041 1.00 62.44 31 GLU B N 1
ATOM 3280 C CA . GLU B 1 32 ? 25.371 19.466 73.505 1.00 63.84 31 GLU B CA 1
ATOM 3281 C C . GLU B 1 32 ? 24.502 20.220 74.528 1.00 64.69 31 GLU B C 1
ATOM 3282 O O . GLU B 1 32 ? 23.666 19.596 75.194 1.00 64.41 31 GLU B O 1
ATOM 3284 N N . PRO B 1 33 ? 24.693 21.560 74.660 1.00 64.73 32 PRO B N 1
ATOM 3285 C CA . PRO B 1 33 ? 23.866 22.378 75.556 1.00 63.68 32 PRO B CA 1
ATOM 3286 C C . PRO B 1 33 ? 22.377 22.243 75.252 1.00 62.56 32 PRO B C 1
ATOM 3287 O O . PRO B 1 33 ? 22.005 22.168 74.088 1.00 63.24 32 PRO B O 1
ATOM 3291 N N . GLN B 1 34 ? 21.558 22.210 76.299 1.00 61.01 33 GLN B N 1
ATOM 3292 C CA . GLN B 1 34 ? 20.108 22.095 76.200 1.00 58.97 33 GLN B CA 1
ATOM 3293 C C . GLN B 1 34 ? 19.492 23.393 76.678 1.00 58.50 33 GLN B C 1
ATOM 3294 O O . GLN B 1 34 ? 18.584 23.383 77.508 1.00 62.72 33 GLN B O 1
ATOM 3300 N N . PHE B 1 35 ? 20.016 24.515 76.199 1.00 54.43 34 PHE B N 1
ATOM 3301 C CA . PHE B 1 35 ? 19.505 25.821 76.582 1.00 51.04 34 PHE B CA 1
ATOM 3302 C C . PHE B 1 35 ? 19.048 26.537 75.325 1.00 48.64 34 PHE B C 1
ATOM 3303 O O . PHE B 1 35 ? 19.499 26.229 74.221 1.00 47.17 34 PHE B O 1
ATOM 3311 N N . GLU B 1 36 ? 18.165 27.504 75.508 1.00 45.36 35 GLU B N 1
ATOM 3312 C CA . GLU B 1 36 ? 17.653 28.292 74.414 1.00 45.21 35 GLU B CA 1
ATOM 3313 C C . GLU B 1 36 ? 18.756 29.214 73.936 1.00 43.83 35 GLU B C 1
ATOM 3314 O O . GLU B 1 36 ? 19.618 29.603 74.718 1.00 44.03 35 GLU B O 1
ATOM 3320 N N . THR B 1 37 ? 18.755 29.531 72.644 1.00 43.00 36 THR B N 1
ATOM 3321 C CA . THR B 1 37 ? 19.730 30.468 72.106 1.00 41.56 36 THR B CA 1
ATOM 3322 C C . THR B 1 37 ? 19.277 31.847 72.559 1.00 39.92 36 THR B C 1
ATOM 3323 O O . THR B 1 37 ? 18.088 32.149 72.452 1.00 39.24 36 THR B O 1
ATOM 3327 N N . PRO B 1 38 ? 20.192 32.659 73.129 1.00 39.74 37 PRO B N 1
ATOM 3328 C CA . PRO B 1 38 ? 19.816 34.009 73.552 1.00 40.13 37 PRO B CA 1
ATOM 3329 C C . PRO B 1 38 ? 19.011 34.803 72.519 1.00 39.99 37 PRO B C 1
ATOM 3330 O O . PRO B 1 38 ? 19.283 34.739 71.332 1.00 39.44 37 PRO B O 1
ATOM 3334 N N . LYS B 1 39 ? 18.021 35.535 73.001 1.00 41.44 38 LYS B N 1
ATOM 3335 C CA . LYS B 1 39 ? 17.108 36.312 72.161 1.00 43.18 38 LYS B CA 1
ATOM 3336 C C . LYS B 1 39 ? 17.829 37.317 71.251 1.00 40.74 38 LYS B C 1
ATOM 3337 O O . LYS B 1 39 ? 17.467 37.466 70.082 1.00 37.72 38 LYS B O 1
ATOM 3343 N N . PHE B 1 40 ? 18.881 37.962 71.750 1.00 39.41 39 PHE B N 1
ATOM 3344 C CA . PHE B 1 40 ? 19.567 38.985 70.940 1.00 39.37 39 PHE B CA 1
ATOM 3345 C C . PHE B 1 40 ? 20.254 38.354 69.729 1.00 39.85 39 PHE B C 1
ATOM 3346 O O . PHE B 1 40 ? 20.348 38.985 68.678 1.00 38.22 39 PHE B O 1
ATOM 3354 N N . ILE B 1 41 ? 20.694 37.103 69.875 1.00 39.28 40 ILE B N 1
ATOM 3355 C CA . ILE B 1 41 ? 21.342 36.364 68.779 1.00 38.63 40 ILE B CA 1
ATOM 3356 C C . ILE B 1 41 ? 20.267 36.015 67.749 1.00 39.31 40 ILE B C 1
ATOM 3357 O O . ILE B 1 41 ? 20.476 36.181 66.550 1.00 40.05 40 ILE B O 1
ATOM 3362 N N . GLN B 1 42 ? 19.098 35.579 68.222 1.00 38.48 41 GLN B N 1
ATOM 3363 C CA . GLN B 1 42 ? 17.989 35.281 67.332 1.00 37.18 41 GLN B CA 1
ATOM 3364 C C . GLN B 1 42 ? 17.482 36.546 66.594 1.00 36.56 41 GLN B C 1
ATOM 3365 O O . GLN B 1 42 ? 17.153 36.503 65.414 1.00 35.59 41 GLN B O 1
ATOM 3371 N N . ASP B 1 43 ? 17.437 37.676 67.286 1.00 37.63 42 ASP B N 1
ATOM 3372 C CA . ASP B 1 43 ? 17.004 38.923 66.654 1.00 37.91 42 ASP B CA 1
ATOM 3373 C C . ASP B 1 43 ? 18.000 39.370 65.576 1.00 37.49 42 ASP B C 1
ATOM 3374 O O . ASP B 1 43 ? 17.577 39.816 64.527 1.00 36.89 42 ASP B O 1
ATOM 3379 N N . ALA B 1 44 ? 19.309 39.241 65.838 1.00 38.31 43 ALA B N 1
ATOM 3380 C CA . ALA B 1 44 ? 20.347 39.580 64.847 1.00 37.98 43 ALA B CA 1
ATOM 3381 C C . ALA B 1 44 ? 20.125 38.816 63.539 1.00 38.03 43 ALA B C 1
ATOM 3382 O O . ALA B 1 44 ? 20.271 39.379 62.451 1.00 36.72 43 ALA B O 1
ATOM 3384 N N . LEU B 1 45 ? 19.744 37.545 63.647 1.00 38.18 44 LEU B N 1
ATOM 3385 C CA . LEU B 1 45 ? 19.461 36.739 62.460 1.00 37.77 44 LEU B CA 1
ATOM 3386 C C . LEU B 1 45 ? 18.206 37.210 61.746 1.00 38.03 44 LEU B C 1
ATOM 3387 O O . LEU B 1 45 ? 18.228 37.306 60.530 1.00 40.45 44 LEU B O 1
ATOM 3392 N N . LYS B 1 46 ? 17.127 37.506 62.480 1.00 38.56 45 LYS B N 1
ATOM 3393 C CA . LYS B 1 46 ? 15.880 37.983 61.869 1.00 41.32 45 LYS B CA 1
ATOM 3394 C C . LYS B 1 46 ? 16.070 39.293 61.125 1.00 40.75 45 LYS B C 1
ATOM 3395 O O . LYS B 1 46 ? 15.474 39.484 60.076 1.00 40.62 45 LYS B O 1
ATOM 3401 N N . ASN B 1 47 ? 16.901 40.186 61.659 1.00 40.61 46 ASN B N 1
ATOM 3402 C CA . ASN B 1 47 ? 17.100 41.511 61.039 1.00 40.31 46 ASN B CA 1
ATOM 3403 C C . ASN B 1 47 ? 18.021 41.584 59.825 1.00 39.02 46 ASN B C 1
ATOM 3404 O O . ASN B 1 47 ? 18.089 42.635 59.184 1.00 36.26 46 ASN B O 1
ATOM 3409 N N . HIS B 1 48 ? 18.684 40.488 59.459 1.00 37.99 47 HIS B N 1
ATOM 3410 C CA A HIS B 1 48 ? 19.595 40.518 58.317 0.50 38.32 47 HIS B CA 1
ATOM 3411 C CA B HIS B 1 48 ? 19.610 40.525 58.312 0.50 38.72 47 HIS B CA 1
ATOM 3412 C C . HIS B 1 48 ? 19.225 39.508 57.229 1.00 38.02 47 HIS B C 1
ATOM 3413 O O . HIS B 1 48 ? 20.057 39.160 56.377 1.00 37.30 47 HIS B O 1
ATOM 3426 N N . THR B 1 49 ? 17.950 39.081 57.227 1.00 37.20 48 THR B N 1
ATOM 3427 C CA . THR B 1 49 ? 17.458 38.066 56.269 1.00 36.21 48 THR B CA 1
ATOM 3428 C C . THR B 1 49 ? 17.522 38.521 54.810 1.00 37.07 48 THR B C 1
ATOM 3429 O O . THR B 1 49 ? 17.545 37.671 53.896 1.00 36.25 48 THR B O 1
ATOM 3433 N N . HIS B 1 50 ? 17.518 39.844 54.593 1.00 34.58 49 HIS B N 1
ATOM 3434 C CA . HIS B 1 50 ? 17.646 40.425 53.252 1.00 35.41 49 HIS B CA 1
ATOM 3435 C C . HIS B 1 50 ? 18.959 40.024 52.550 1.00 34.01 49 HIS B C 1
ATOM 3436 O O . HIS B 1 50 ? 19.023 40.009 51.316 1.00 33.81 49 HIS B O 1
ATOM 3443 N N . SER B 1 51 ? 20.000 39.706 53.329 1.00 33.42 50 SER B N 1
ATOM 3444 C CA . SER B 1 51 ? 21.298 39.327 52.773 1.00 34.21 50 SER B CA 1
ATOM 3445 C C . SER B 1 51 ? 21.407 37.882 52.223 1.00 34.97 50 SER B C 1
ATOM 3446 O O . SER B 1 51 ? 22.504 37.456 51.836 1.00 31.55 50 SER B O 1
ATOM 3449 N N . LEU B 1 52 ? 20.286 37.152 52.150 1.00 33.50 51 LEU B N 1
ATOM 3450 C CA . LEU B 1 52 ? 20.277 35.800 51.583 1.00 32.96 51 LEU B CA 1
ATOM 3451 C C . LEU B 1 52 ? 20.558 35.790 50.090 1.00 33.48 51 LEU B C 1
ATOM 3452 O O . LEU B 1 52 ? 20.859 34.740 49.537 1.00 34.20 51 LEU B O 1
ATOM 3457 N N . ASN B 1 53 ? 20.478 36.951 49.442 1.00 33.53 52 ASN B N 1
ATOM 3458 C CA . ASN B 1 53 ? 20.724 37.035 48.013 1.00 32.82 52 ASN B CA 1
ATOM 3459 C C . ASN B 1 53 ? 22.185 37.175 47.634 1.00 33.21 52 ASN B C 1
ATOM 3460 O O . ASN B 1 53 ? 22.497 37.233 46.466 1.00 35.18 52 ASN B O 1
ATOM 3465 N N . ILE B 1 54 ? 23.074 37.198 48.617 1.00 35.26 53 ILE B N 1
ATOM 3466 C CA . ILE B 1 54 ? 24.504 37.389 48.398 1.00 36.29 53 ILE B CA 1
ATOM 3467 C C . ILE B 1 54 ? 25.242 36.071 48.592 1.00 36.35 53 ILE B C 1
ATOM 3468 O O . ILE B 1 54 ? 25.003 35.381 49.598 1.00 34.55 53 ILE B O 1
ATOM 3473 N N . TYR B 1 55 ? 26.102 35.709 47.628 1.00 36.51 54 TYR B N 1
ATOM 3474 C CA . TYR B 1 55 ? 26.942 34.515 47.741 1.00 38.99 54 TYR B CA 1
ATOM 3475 C C . TYR B 1 55 ? 27.921 34.771 48.877 1.00 38.87 54 TYR B C 1
ATOM 3476 O O . TYR B 1 55 ? 28.678 35.746 48.808 1.00 37.23 54 TYR B O 1
ATOM 3485 N N . PRO B 1 56 ? 27.852 33.973 49.961 1.00 39.22 55 PRO B N 1
ATOM 3486 C CA . PRO B 1 56 ? 28.837 34.205 51.015 1.00 40.87 55 PRO B CA 1
ATOM 3487 C C . PRO B 1 56 ? 30.275 33.954 50.565 1.00 41.49 55 PRO B C 1
ATOM 3488 O O . PRO B 1 56 ? 30.511 33.191 49.635 1.00 42.12 55 PRO B O 1
ATOM 3492 N N . LYS B 1 57 ? 31.217 34.572 51.263 1.00 42.48 56 LYS B N 1
ATOM 3493 C CA . LYS B 1 57 ? 32.628 34.421 50.969 1.00 44.06 56 LYS B CA 1
ATOM 3494 C C . LYS B 1 57 ? 33.224 33.310 51.808 1.00 42.34 56 LYS B C 1
ATOM 3495 O O . LYS B 1 57 ? 32.823 33.112 52.968 1.00 38.55 56 LYS B O 1
ATOM 3501 N N . SER B 1 58 ? 34.175 32.579 51.224 1.00 42.34 57 SER B N 1
ATOM 3502 C CA . SER B 1 58 ? 34.875 31.496 51.938 1.00 44.37 57 SER B CA 1
ATOM 3503 C C . SER B 1 58 ? 35.671 32.015 53.144 1.00 42.05 57 SER B C 1
ATOM 3504 O O . SER B 1 58 ? 35.838 31.304 54.141 1.00 41.17 57 SER B O 1
ATOM 3507 N N . ALA B 1 59 ? 36.126 33.266 53.056 1.00 40.60 58 ALA B N 1
ATOM 3508 C CA . ALA B 1 59 ? 36.836 33.934 54.162 1.00 41.09 58 ALA B CA 1
ATOM 3509 C C . ALA B 1 59 ? 35.903 34.463 55.273 1.00 39.30 58 ALA B C 1
ATOM 3510 O O . ALA B 1 59 ? 36.390 34.868 56.332 1.00 40.49 58 ALA B O 1
ATOM 3512 N N . PHE B 1 60 ? 34.588 34.422 55.035 1.00 38.86 59 PHE B N 1
ATOM 3513 C CA . PHE B 1 60 ? 33.537 35.010 55.898 1.00 39.15 59 PHE B CA 1
ATOM 3514 C C . PHE B 1 60 ? 33.687 36.549 55.905 1.00 38.99 59 PHE B C 1
ATOM 3515 O O . PHE B 1 60 ? 34.634 37.083 55.363 1.00 38.58 59 PHE B O 1
ATOM 3523 N N . GLU B 1 61 ? 32.731 37.252 56.490 1.00 40.05 60 GLU B N 1
ATOM 3524 C CA . GLU B 1 61 ? 32.756 38.717 56.519 1.00 41.31 60 GLU B CA 1
ATOM 3525 C C . GLU B 1 61 ? 33.838 39.272 57.429 1.00 41.71 60 GLU B C 1
ATOM 3526 O O . GLU B 1 61 ? 34.064 38.751 58.536 1.00 38.30 60 GLU B O 1
ATOM 3532 N N . GLU B 1 62 ? 34.493 40.337 56.964 1.00 41.35 61 GLU B N 1
ATOM 3533 C CA . GLU B 1 62 ? 35.554 40.966 57.747 1.00 42.45 61 GLU B CA 1
ATOM 3534 C C . GLU B 1 62 ? 35.070 41.369 59.127 1.00 39.84 61 GLU B C 1
ATOM 3535 O O . GLU B 1 62 ? 35.871 41.332 60.058 1.00 39.35 61 GLU B O 1
ATOM 3538 N N . SER B 1 63 ? 33.783 41.746 59.256 1.00 38.52 62 SER B N 1
ATOM 3539 C CA . SER B 1 63 ? 33.191 42.113 60.566 1.00 40.76 62 SER B CA 1
ATOM 3540 C C . SER B 1 63 ? 33.110 40.935 61.538 1.00 40.53 62 SER B C 1
ATOM 3541 O O . SER B 1 63 ? 33.255 41.109 62.753 1.00 39.89 62 SER B O 1
ATOM 3544 N N . LEU B 1 64 ? 32.873 39.735 61.005 1.00 42.40 63 LEU B N 1
ATOM 3545 C CA . LEU B 1 64 ? 32.855 38.522 61.825 1.00 41.28 63 LEU B CA 1
ATOM 3546 C C . LEU B 1 64 ? 34.286 38.222 62.290 1.00 38.63 63 LEU B C 1
ATOM 3547 O O . LEU B 1 64 ? 34.524 37.995 63.479 1.00 36.85 63 LEU B O 1
ATOM 3552 N N . ARG B 1 65 ? 35.232 38.208 61.355 1.00 37.67 64 ARG B N 1
ATOM 3553 C CA A ARG B 1 65 ? 36.629 37.958 61.707 0.50 37.82 64 ARG B CA 1
ATOM 3554 C CA B ARG B 1 65 ? 36.646 37.968 61.685 0.50 38.14 64 ARG B CA 1
ATOM 3555 C C . ARG B 1 65 ? 37.082 38.904 62.818 1.00 37.55 64 ARG B C 1
ATOM 3556 O O . ARG B 1 65 ? 37.638 38.445 63.824 1.00 36.21 64 ARG B O 1
ATOM 3571 N N . ALA B 1 66 ? 36.817 40.214 62.650 1.00 36.62 65 ALA B N 1
ATOM 3572 C CA . ALA B 1 66 ? 37.194 41.235 63.660 1.00 36.71 65 ALA B CA 1
ATOM 3573 C C . ALA B 1 66 ? 36.545 40.956 65.017 1.00 38.82 65 ALA B C 1
ATOM 3574 O O . ALA B 1 66 ? 37.171 41.163 66.060 1.00 39.85 65 ALA B O 1
ATOM 3576 N N . ALA B 1 67 ? 35.294 40.479 65.003 1.00 39.45 66 ALA B N 1
ATOM 3577 C CA . ALA B 1 67 ? 34.597 40.120 66.243 1.00 39.64 66 ALA B CA 1
ATOM 3578 C C . ALA B 1 67 ? 35.250 38.910 66.910 1.00 39.79 66 ALA B C 1
ATOM 3579 O O . ALA B 1 67 ? 35.319 38.850 68.137 1.00 41.82 66 ALA B O 1
ATOM 3581 N N . GLN B 1 68 ? 35.722 37.946 66.118 1.00 40.22 67 GLN B N 1
ATOM 3582 C CA . GLN B 1 68 ? 36.395 36.756 66.681 1.00 40.41 67 GLN B CA 1
ATOM 3583 C C . GLN B 1 68 ? 37.777 37.139 67.229 1.00 40.83 67 GLN B C 1
ATOM 3584 O O . GLN B 1 68 ? 38.174 36.683 68.305 1.00 40.06 67 GLN B O 1
ATOM 3590 N N . ARG B 1 69 ? 38.508 37.989 66.504 1.00 42.22 68 ARG B N 1
ATOM 3591 C CA . ARG B 1 69 ? 39.785 38.538 67.025 1.00 40.80 68 ARG B CA 1
ATOM 3592 C C . ARG B 1 69 ? 39.603 39.333 68.320 1.00 39.95 68 ARG B C 1
ATOM 3593 O O . ARG B 1 69 ? 40.454 39.287 69.213 1.00 39.70 68 ARG B O 1
ATOM 3601 N N . GLY B 1 70 ? 38.515 40.091 68.409 1.00 39.53 69 GLY B N 1
ATOM 3602 C CA . GLY B 1 70 ? 38.213 40.838 69.633 1.00 39.95 69 GLY B CA 1
ATOM 3603 C C . GLY B 1 70 ? 37.979 39.918 70.824 1.00 39.29 69 GLY B C 1
ATOM 3604 O O . GLY B 1 70 ? 38.468 40.166 71.926 1.00 39.46 69 GLY B O 1
ATOM 3605 N N . PHE B 1 71 ? 37.221 38.851 70.602 1.00 39.93 70 PHE B N 1
ATOM 3606 C CA . PHE B 1 71 ? 36.972 37.859 71.636 1.00 38.97 70 PHE B CA 1
ATOM 3607 C C . PHE B 1 71 ? 38.281 37.319 72.179 1.00 39.46 70 PHE B C 1
ATOM 3608 O O . PHE B 1 71 ? 38.476 37.253 73.388 1.00 37.26 70 PHE B O 1
ATOM 3616 N N . PHE B 1 72 ? 39.164 36.932 71.262 1.00 40.29 71 PHE B N 1
ATOM 3617 C CA . PHE B 1 72 ? 40.453 36.355 71.621 1.00 41.24 71 PHE B CA 1
ATOM 3618 C C . PHE B 1 72 ? 41.301 37.295 72.486 1.00 41.97 71 PHE B C 1
ATOM 3619 O O . PHE B 1 72 ? 41.983 36.838 73.391 1.00 40.08 71 PHE B O 1
ATOM 3627 N N . LYS B 1 73 ? 41.265 38.591 72.176 1.00 41.51 72 LYS B N 1
ATOM 3628 C CA . LYS B 1 73 ? 41.988 39.596 72.937 1.00 42.22 72 LYS B CA 1
ATOM 3629 C C . LYS B 1 73 ? 41.392 39.763 74.325 1.00 40.77 72 LYS B C 1
ATOM 3630 O O . LYS B 1 73 ? 42.121 39.836 75.299 1.00 40.10 72 LYS B O 1
ATOM 3636 N N . ARG B 1 74 ? 40.071 39.867 74.409 1.00 39.50 73 ARG B N 1
ATOM 3637 C CA . ARG B 1 74 ? 39.415 39.959 75.696 1.00 41.06 73 ARG B CA 1
ATOM 3638 C C . ARG B 1 74 ? 39.702 38.738 76.551 1.00 40.94 73 ARG B C 1
ATOM 3639 O O . ARG B 1 74 ? 40.115 38.844 77.709 1.00 41.07 73 ARG B O 1
ATOM 3647 N N . ARG B 1 75 ? 39.505 37.575 75.957 1.00 41.16 74 ARG B N 1
ATOM 3648 C CA . ARG B 1 75 ? 39.640 36.318 76.670 1.00 40.28 74 ARG B CA 1
ATOM 3649 C C . ARG B 1 75 ? 41.065 35.891 77.016 1.00 41.76 74 ARG B C 1
ATOM 3650 O O . ARG B 1 75 ? 41.310 35.446 78.138 1.00 40.31 74 ARG B O 1
ATOM 3658 N N . PHE B 1 76 ? 42.000 36.017 76.074 1.00 42.87 75 PHE B N 1
ATOM 3659 C CA . PHE B 1 76 ? 43.389 35.548 76.300 1.00 43.29 75 PHE B CA 1
ATOM 3660 C C . PHE B 1 76 ? 44.467 36.622 76.362 1.00 42.86 75 PHE B C 1
ATOM 3661 O O . PHE B 1 76 ? 45.647 36.294 76.532 1.00 42.99 75 PHE B O 1
ATOM 3669 N N . LYS B 1 77 ? 44.071 37.884 76.193 1.00 42.44 76 LYS B N 1
ATOM 3670 C CA . LYS B 1 77 ? 44.985 39.033 76.241 1.00 41.54 76 LYS B CA 1
ATOM 3671 C C . LYS B 1 77 ? 46.059 38.957 75.161 1.00 41.45 76 LYS B C 1
ATOM 3672 O O . LYS B 1 77 ? 47.197 39.345 75.393 1.00 41.74 76 LYS B O 1
ATOM 3678 N N . ILE B 1 78 ? 45.696 38.429 73.994 1.00 42.01 77 ILE B N 1
ATOM 3679 C CA . ILE B 1 78 ? 46.590 38.343 72.849 1.00 40.53 77 ILE B CA 1
ATOM 3680 C C . ILE B 1 78 ? 45.861 38.979 71.676 1.00 41.22 77 ILE B C 1
ATOM 3681 O O . ILE B 1 78 ? 44.713 38.638 71.389 1.00 39.35 77 ILE B O 1
ATOM 3686 N N . GLU B 1 79 ? 46.541 39.904 71.014 1.00 43.58 78 GLU B N 1
ATOM 3687 C CA . GLU B 1 79 ? 46.016 40.608 69.858 1.00 44.23 78 GLU B CA 1
ATOM 3688 C C . GLU B 1 79 ? 46.536 39.894 68.605 1.00 41.80 78 GLU B C 1
ATOM 3689 O O . GLU B 1 79 ? 47.712 39.999 68.253 1.00 38.59 78 GLU B O 1
ATOM 3695 N N . LEU B 1 80 ? 45.655 39.122 67.965 1.00 40.91 79 LEU B N 1
ATOM 3696 C CA . LEU B 1 80 ? 45.996 38.416 66.752 1.00 39.70 79 LEU B CA 1
ATOM 3697 C C . LEU B 1 80 ? 46.065 39.404 65.605 1.00 41.49 79 LEU B C 1
ATOM 3698 O O . LEU B 1 80 ? 45.271 40.332 65.532 1.00 42.81 79 LEU B O 1
ATOM 3703 N N . LYS B 1 81 ? 47.031 39.208 64.717 1.00 41.92 80 LYS B N 1
ATOM 3704 C CA . LYS B 1 81 ? 47.139 40.018 63.515 1.00 42.56 80 LYS B CA 1
ATOM 3705 C C . LYS B 1 81 ? 46.072 39.507 62.547 1.00 43.04 80 LYS B C 1
ATOM 3706 O O . LYS B 1 81 ? 45.543 38.407 62.722 1.00 43.51 80 LYS B O 1
ATOM 3712 N N . GLU B 1 82 ? 45.735 40.311 61.546 1.00 44.20 81 GLU B N 1
ATOM 3713 C CA . GLU B 1 82 ? 44.694 39.965 60.563 1.00 44.36 81 GLU B CA 1
ATOM 3714 C C . GLU B 1 82 ? 44.933 38.616 59.889 1.00 43.44 81 GLU B C 1
ATOM 3715 O O . GLU B 1 82 ? 43.972 37.889 59.601 1.00 40.71 81 GLU B O 1
ATOM 3719 N N . ASN B 1 83 ? 46.201 38.281 59.650 1.00 41.36 82 ASN B N 1
ATOM 3720 C CA . ASN B 1 83 ? 46.534 37.013 58.994 1.00 42.03 82 ASN B CA 1
ATOM 3721 C C . ASN B 1 83 ? 46.654 35.793 59.939 1.00 42.52 82 ASN B C 1
ATOM 3722 O O . ASN B 1 83 ? 46.940 34.675 59.494 1.00 44.59 82 ASN B O 1
ATOM 3727 N N . GLU B 1 84 ? 46.384 36.001 61.226 1.00 43.11 83 GLU B N 1
ATOM 3728 C CA . GLU B 1 84 ? 46.516 34.957 62.228 1.00 42.72 83 GLU B CA 1
ATOM 3729 C C . GLU B 1 84 ? 45.194 34.353 62.722 1.00 42.94 83 GLU B C 1
ATOM 3730 O O . GLU B 1 84 ? 45.187 33.621 63.703 1.00 42.88 83 GLU B O 1
ATOM 3736 N N . LEU B 1 85 ? 44.083 34.647 62.054 1.00 42.19 84 LEU B N 1
ATOM 3737 C CA . LEU B 1 85 ? 42.797 34.050 62.411 1.00 40.37 84 LEU B CA 1
ATOM 3738 C C . LEU B 1 85 ? 42.025 33.827 61.148 1.00 40.92 84 LEU B C 1
ATOM 3739 O O . LEU B 1 85 ? 41.960 34.724 60.300 1.00 39.43 84 LEU B O 1
ATOM 3744 N N . ILE B 1 86 ? 41.482 32.613 61.017 1.00 41.43 85 ILE B N 1
ATOM 3745 C CA . ILE B 1 86 ? 40.605 32.245 59.903 1.00 42.02 85 ILE B CA 1
ATOM 3746 C C . ILE B 1 86 ? 39.240 31.851 60.478 1.00 41.57 85 ILE B C 1
ATOM 3747 O O . ILE B 1 86 ? 39.167 31.070 61.406 1.00 43.20 85 ILE B O 1
ATOM 3752 N N . SER B 1 87 ? 38.167 32.428 59.949 1.00 42.16 86 SER B N 1
ATOM 3753 C CA . SER B 1 87 ? 36.812 32.078 60.363 1.00 40.99 86 SER B CA 1
ATOM 3754 C C . SER B 1 87 ? 36.411 30.733 59.669 1.00 41.31 86 SER B C 1
ATOM 3755 O O . SER B 1 87 ? 36.791 30.468 58.509 1.00 39.43 86 SER B O 1
ATOM 3758 N N . THR B 1 88 ? 35.679 29.886 60.400 1.00 39.94 87 THR B N 1
ATOM 3759 C CA . THR B 1 88 ? 35.282 28.558 59.954 1.00 37.87 87 THR B CA 1
ATOM 3760 C C . THR B 1 88 ? 33.802 28.245 60.276 1.00 39.50 87 THR B C 1
ATOM 3761 O O . THR B 1 88 ? 33.122 28.938 61.059 1.00 36.99 87 THR B O 1
ATOM 3765 N N . LEU B 1 89 ? 33.319 27.168 59.672 1.00 39.74 88 LEU B N 1
ATOM 3766 C CA . LEU B 1 89 ? 31.943 26.713 59.842 1.00 41.83 88 LEU B CA 1
ATOM 3767 C C . LEU B 1 89 ? 31.905 25.781 61.065 1.00 42.32 88 LEU B C 1
ATOM 3768 O O . LEU B 1 89 ? 31.589 24.589 60.960 1.00 40.94 88 LEU B O 1
ATOM 3773 N N . GLY B 1 90 ? 32.224 26.348 62.231 1.00 42.46 89 GLY B N 1
ATOM 3774 C CA . GLY B 1 90 ? 32.327 25.587 63.469 1.00 43.68 89 GLY B CA 1
ATOM 3775 C C . GLY B 1 90 ? 33.705 24.942 63.516 1.00 44.90 89 GLY B C 1
ATOM 3776 O O . GLY B 1 90 ? 34.577 25.270 62.699 1.00 45.90 89 GLY B O 1
ATOM 3777 N N . SER B 1 91 ? 33.910 24.011 64.447 1.00 43.12 90 SER B N 1
ATOM 3778 C CA . SER B 1 91 ? 35.220 23.358 64.588 1.00 42.01 90 SER B CA 1
ATOM 3779 C C . SER B 1 91 ? 35.299 21.974 63.970 1.00 41.39 90 SER B C 1
ATOM 3780 O O . SER B 1 91 ? 36.376 21.528 63.607 1.00 42.20 90 SER B O 1
ATOM 3783 N N . ARG B 1 92 ? 34.167 21.289 63.851 1.00 42.49 91 ARG B N 1
ATOM 3784 C CA . ARG B 1 92 ? 34.154 19.936 63.311 1.00 45.13 91 ARG B CA 1
ATOM 3785 C C . ARG B 1 92 ? 34.839 19.801 61.946 1.00 42.89 91 ARG B C 1
ATOM 3786 O O . ARG B 1 92 ? 35.684 18.935 61.749 1.00 44.04 91 ARG B O 1
ATOM 3794 N N . GLU B 1 93 ? 34.479 20.663 61.008 1.00 42.69 92 GLU B N 1
ATOM 3795 C CA . GLU B 1 93 ? 35.046 20.585 59.670 1.00 40.37 92 GLU B CA 1
ATOM 3796 C C . GLU B 1 93 ? 36.544 20.880 59.660 1.00 40.75 92 GLU B C 1
ATOM 3797 O O . GLU B 1 93 ? 37.305 20.217 58.940 1.00 40.87 92 GLU B O 1
ATOM 3803 N N . VAL B 1 94 ? 36.970 21.834 60.477 1.00 39.62 93 VAL B N 1
ATOM 3804 C CA . VAL B 1 94 ? 38.387 22.188 60.583 1.00 41.27 93 VAL B CA 1
ATOM 3805 C C . VAL B 1 94 ? 39.184 21.025 61.148 1.00 41.16 93 VAL B C 1
ATOM 3806 O O . VAL B 1 94 ? 40.207 20.631 60.587 1.00 42.79 93 VAL B O 1
ATOM 3810 N N . LEU B 1 95 ? 38.698 20.451 62.245 1.00 41.16 94 LEU B N 1
ATOM 3811 C CA . LEU B 1 95 ? 39.345 19.280 62.849 1.00 41.46 94 LEU B CA 1
ATOM 3812 C C . LEU B 1 95 ? 39.481 18.138 61.839 1.00 41.84 94 LEU B C 1
ATOM 3813 O O . LEU B 1 95 ? 40.449 17.368 61.886 1.00 41.28 94 LEU B O 1
ATOM 3818 N N . PHE B 1 96 ? 38.529 18.030 60.910 1.00 41.20 95 PHE B N 1
ATOM 3819 C CA . PHE B 1 96 ? 38.627 16.987 59.884 1.00 41.06 95 PHE B CA 1
ATOM 3820 C C . PHE B 1 96 ? 39.537 17.354 58.705 1.00 40.76 95 PHE B C 1
ATOM 3821 O O . PHE B 1 96 ? 40.327 16.512 58.236 1.00 41.37 95 PHE B O 1
ATOM 3829 N N . ASN B 1 97 ? 39.444 18.588 58.219 1.00 40.30 96 ASN B N 1
ATOM 3830 C CA . ASN B 1 97 ? 40.167 18.921 56.974 1.00 42.24 96 ASN B CA 1
ATOM 3831 C C . ASN B 1 97 ? 41.525 19.595 57.110 1.00 41.71 96 ASN B C 1
ATOM 3832 O O . ASN B 1 97 ? 42.310 19.556 56.170 1.00 42.96 96 ASN B O 1
ATOM 3837 N N . PHE B 1 98 ? 41.812 20.208 58.253 1.00 41.92 97 PHE B N 1
ATOM 3838 C CA . PHE B 1 98 ? 43.108 20.844 58.412 1.00 43.90 97 PHE B CA 1
ATOM 3839 C C . PHE B 1 98 ? 44.263 19.799 58.300 1.00 44.95 97 PHE B C 1
ATOM 3840 O O . PHE B 1 98 ? 45.249 20.040 57.585 1.00 42.08 97 PHE B O 1
ATOM 3848 N N . PRO B 1 99 ? 44.122 18.625 58.959 1.00 44.04 98 PRO B N 1
ATOM 3849 C CA . PRO B 1 99 ? 45.160 17.591 58.786 1.00 43.82 98 PRO B CA 1
ATOM 3850 C C . PRO B 1 99 ? 45.368 17.162 57.338 1.00 43.42 98 PRO B C 1
ATOM 3851 O O . PRO B 1 99 ? 46.511 16.927 56.936 1.00 43.44 98 PRO B O 1
ATOM 3855 N N . SER B 1 100 ? 44.293 17.067 56.559 1.00 43.61 99 SER B N 1
ATOM 3856 C CA . SER B 1 100 ? 44.424 16.743 55.138 1.00 46.07 99 SER B CA 1
ATOM 3857 C C . SER B 1 100 ? 45.177 17.830 54.405 1.00 45.55 99 SER B C 1
ATOM 3858 O O . SER B 1 100 ? 45.953 17.543 53.496 1.00 44.77 99 SER B O 1
ATOM 3861 N N . PHE B 1 101 ? 44.898 19.079 54.769 1.00 42.90 100 PHE B N 1
ATOM 3862 C CA . PHE B 1 101 ? 45.605 20.193 54.179 1.00 43.98 100 PHE B CA 1
ATOM 3863 C C . PHE B 1 101 ? 47.119 20.196 54.532 1.00 43.11 100 PHE B C 1
ATOM 3864 O O . PHE B 1 101 ? 47.964 20.150 53.645 1.00 41.96 100 PHE B O 1
ATOM 3872 N N . VAL B 1 102 ? 47.461 20.199 55.818 1.00 44.17 101 VAL B N 1
ATOM 3873 C CA . VAL B 1 102 ? 48.878 20.288 56.211 1.00 45.00 101 VAL B CA 1
ATOM 3874 C C . VAL B 1 102 ? 49.739 19.100 55.789 1.00 42.92 101 VAL B C 1
ATOM 3875 O O . VAL B 1 102 ? 50.855 19.297 55.326 1.00 45.00 101 VAL B O 1
ATOM 3879 N N . LEU B 1 103 ? 49.212 17.885 55.910 1.00 40.96 102 LEU B N 1
ATOM 3880 C CA . LEU B 1 103 ? 49.958 16.680 55.549 1.00 40.15 102 LEU B CA 1
ATOM 3881 C C . LEU B 1 103 ? 49.671 16.160 54.128 1.00 41.11 102 LEU B C 1
ATOM 3882 O O . LEU B 1 103 ? 50.068 15.044 53.804 1.00 38.85 102 LEU B O 1
ATOM 3887 N N . PHE B 1 104 ? 49.030 16.987 53.292 1.00 43.73 103 PHE B N 1
ATOM 3888 C CA . PHE B 1 104 ? 48.589 16.623 51.925 1.00 44.77 103 PHE B CA 1
ATOM 3889 C C . PHE B 1 104 ? 49.555 15.787 51.085 1.00 46.72 103 PHE B C 1
ATOM 3890 O O . PHE B 1 104 ? 49.174 14.748 50.526 1.00 49.88 103 PHE B O 1
ATOM 3898 N N . ASP B 1 105 ? 50.794 16.237 50.999 1.00 46.53 104 ASP B N 1
ATOM 3899 C CA . ASP B 1 105 ? 51.807 15.533 50.218 1.00 46.83 104 ASP B CA 1
ATOM 3900 C C . ASP B 1 105 ? 52.943 14.899 51.025 1.00 44.43 104 ASP B C 1
ATOM 3901 O O . ASP B 1 105 ? 53.990 14.558 50.464 1.00 42.75 104 ASP B O 1
ATOM 3906 N N . TYR B 1 106 ? 52.737 14.715 52.321 1.00 40.77 105 TYR B N 1
ATOM 3907 C CA . TYR B 1 106 ? 53.753 14.076 53.150 1.00 40.89 105 TYR B CA 1
ATOM 3908 C C . TYR B 1 106 ? 53.935 12.609 52.819 1.00 41.36 105 TYR B C 1
ATOM 3909 O O . TYR B 1 106 ? 53.027 11.984 52.318 1.00 41.17 105 TYR B O 1
ATOM 3918 N N . GLN B 1 107 ? 55.123 12.085 53.105 1.00 42.61 106 GLN B N 1
ATOM 3919 C CA . GLN B 1 107 ? 55.429 10.667 52.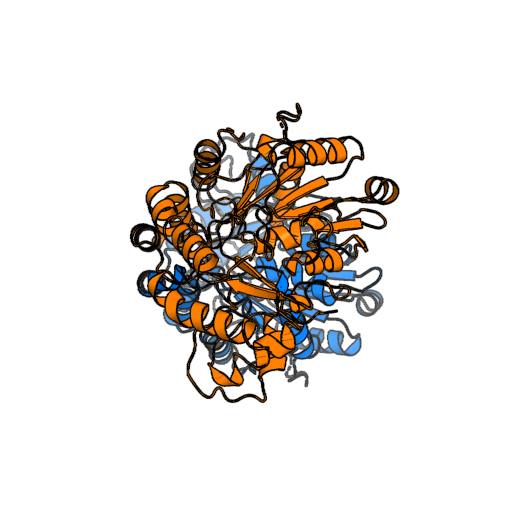973 1.00 43.35 106 GLN B CA 1
ATOM 3920 C C . GLN B 1 107 ? 55.150 10.053 54.335 1.00 44.61 106 GLN B C 1
ATOM 3921 O O . GLN B 1 107 ? 55.644 10.566 55.338 1.00 42.66 106 GLN B O 1
ATOM 3927 N N . ASN B 1 108 ? 54.369 8.968 54.372 1.00 45.12 107 ASN B N 1
ATOM 3928 C CA . ASN B 1 108 ? 54.016 8.276 55.622 1.00 45.12 107 ASN B CA 1
ATOM 3929 C C . ASN B 1 108 ? 53.567 9.234 56.725 1.00 43.58 107 ASN B C 1
ATOM 3930 O O . ASN B 1 108 ? 54.193 9.312 57.781 1.00 44.78 107 ASN B O 1
ATOM 3935 N N . PRO B 1 109 ? 52.486 9.971 56.480 1.00 41.51 108 PRO B N 1
ATOM 3936 C CA . PRO B 1 109 ? 52.016 10.921 57.473 1.00 41.60 108 PRO B CA 1
ATOM 3937 C C . PRO B 1 109 ? 51.682 10.247 58.806 1.00 39.75 108 PRO B C 1
ATOM 3938 O O . PRO B 1 109 ? 51.085 9.178 58.811 1.00 38.85 108 PRO B O 1
ATOM 3942 N N . THR B 1 110 ? 52.084 10.876 59.910 1.00 40.00 109 THR B N 1
ATOM 3943 C CA . THR B 1 110 ? 51.880 10.340 61.261 1.00 39.16 109 THR B CA 1
ATOM 3944 C C . THR B 1 110 ? 51.274 11.420 62.169 1.00 38.47 109 THR B C 1
ATOM 3945 O O . THR B 1 110 ? 51.807 12.527 62.257 1.00 36.29 109 THR B O 1
ATOM 3949 N N . ILE B 1 111 ? 50.135 11.094 62.793 1.00 37.52 110 ILE B N 1
ATOM 3950 C CA . ILE B 1 111 ? 49.403 12.019 63.654 1.00 38.20 110 ILE B CA 1
ATOM 3951 C C . ILE B 1 111 ? 49.231 11.380 65.037 1.00 37.64 110 ILE B C 1
ATOM 3952 O O . ILE B 1 111 ? 48.984 10.176 65.146 1.00 37.98 110 ILE B O 1
ATOM 3957 N N . ALA B 1 112 ? 49.392 12.189 66.081 1.00 38.47 111 ALA B N 1
ATOM 3958 C CA . ALA B 1 112 ? 49.171 11.766 67.464 1.00 38.21 111 ALA B CA 1
ATOM 3959 C C . ALA B 1 112 ? 47.998 12.527 68.031 1.00 37.82 111 ALA B C 1
ATOM 3960 O O . ALA B 1 112 ? 47.813 13.693 67.742 1.00 39.79 111 ALA B O 1
ATOM 3962 N N . TYR B 1 113 ? 47.223 11.855 68.865 1.00 39.19 112 TYR B N 1
ATOM 3963 C CA . TYR B 1 113 ? 46.127 12.471 69.585 1.00 37.12 112 TYR B CA 1
ATOM 3964 C C . TYR B 1 113 ? 45.889 11.610 70.820 1.00 38.22 112 TYR B C 1
ATOM 3965 O O . TYR B 1 113 ? 46.376 10.488 70.877 1.00 38.48 112 TYR B O 1
ATOM 3974 N N . PRO B 1 114 ? 45.179 12.139 71.833 1.00 40.53 113 PRO B N 1
ATOM 3975 C CA . PRO B 1 114 ? 44.948 11.343 73.047 1.00 41.20 113 PRO B CA 1
ATOM 3976 C C . PRO B 1 114 ? 43.923 10.212 72.907 1.00 41.58 113 PRO B C 1
ATOM 3977 O O . PRO B 1 114 ? 43.225 10.119 71.897 1.00 42.64 113 PRO B O 1
ATOM 3981 N N . ASN B 1 115 ? 43.871 9.354 73.923 1.00 40.26 114 ASN B N 1
ATOM 3982 C CA . ASN B 1 115 ? 42.954 8.221 73.980 1.00 38.46 114 ASN B CA 1
ATOM 3983 C C . ASN B 1 115 ? 42.402 8.179 75.413 1.00 38.95 114 ASN B C 1
ATOM 3984 O O . ASN B 1 115 ? 43.176 8.005 76.357 1.00 38.82 114 ASN B O 1
ATOM 3989 N N . PRO B 1 116 ? 41.072 8.327 75.603 1.00 39.32 115 PRO B N 1
ATOM 3990 C CA . PRO B 1 116 ? 39.975 8.491 74.655 1.00 39.12 115 PRO B CA 1
ATOM 3991 C C . PRO B 1 116 ? 39.972 9.836 73.933 1.00 39.28 115 PRO B C 1
ATOM 3992 O O . PRO B 1 116 ? 40.717 10.756 74.302 1.00 37.56 115 PRO B O 1
ATOM 3996 N N . PHE B 1 117 ? 39.117 9.934 72.923 1.00 38.75 116 PHE B N 1
ATOM 3997 C CA . PHE B 1 117 ? 39.071 11.094 72.060 1.00 39.94 116 PHE B CA 1
ATOM 3998 C C . PHE B 1 117 ? 37.765 11.316 71.328 1.00 41.33 116 PHE B C 1
ATOM 3999 O O . PHE B 1 117 ? 36.963 10.388 71.102 1.00 41.23 116 PHE B O 1
ATOM 4007 N N . TYR B 1 118 ? 37.590 12.582 70.952 1.00 41.76 117 TYR B N 1
ATOM 4008 C CA . TYR B 1 118 ? 36.502 13.027 70.115 1.00 42.31 117 TYR B CA 1
ATOM 4009 C C . TYR B 1 118 ? 36.859 12.341 68.815 1.00 42.03 117 TYR B C 1
ATOM 4010 O O . TYR B 1 118 ? 37.942 12.545 68.269 1.00 38.65 117 TYR B O 1
ATOM 4019 N N . GLN B 1 119 ? 35.923 11.519 68.349 1.00 43.35 118 GLN B N 1
ATOM 4020 C CA . GLN B 1 119 ? 36.153 10.562 67.268 1.00 45.00 118 GLN B CA 1
ATOM 4021 C C . GLN B 1 119 ? 36.474 11.115 65.904 1.00 44.90 118 GLN B C 1
ATOM 4022 O O . GLN B 1 119 ? 36.953 10.368 65.062 1.00 44.62 118 GLN B O 1
ATOM 4028 N N . ILE B 1 120 ? 36.238 12.402 65.678 1.00 44.45 119 ILE B N 1
ATOM 4029 C CA . ILE B 1 120 ? 36.585 12.993 64.392 1.00 45.26 119 ILE B CA 1
ATOM 4030 C C . ILE B 1 120 ? 38.110 12.957 64.178 1.00 43.32 119 ILE B C 1
ATOM 4031 O O . ILE B 1 120 ? 38.554 12.833 63.043 1.00 44.47 119 ILE B O 1
ATOM 4036 N N . TYR B 1 121 ? 38.908 13.020 65.250 1.00 40.85 120 TYR B N 1
ATOM 4037 C CA . TYR B 1 121 ? 40.371 12.939 65.095 1.00 41.79 120 TYR B CA 1
ATOM 4038 C C . TYR B 1 121 ? 40.771 11.684 64.299 1.00 42.37 120 TYR B C 1
ATOM 4039 O O . TYR B 1 121 ? 41.661 11.749 63.437 1.00 46.37 120 TYR B O 1
ATOM 4048 N N . GLU B 1 122 ? 40.128 10.548 64.565 1.00 40.67 121 GLU B N 1
ATOM 4049 C CA . GLU B 1 122 ? 40.458 9.319 63.824 1.00 41.19 121 GLU B CA 1
ATOM 4050 C C . GLU B 1 122 ? 39.998 9.394 62.362 1.00 40.21 121 GLU B C 1
ATOM 4051 O O . GLU B 1 122 ? 40.703 8.956 61.447 1.00 38.85 121 GLU B O 1
ATOM 4057 N N . GLY B 1 123 ? 38.808 9.927 62.146 1.00 40.82 122 GLY B N 1
ATOM 4058 C CA . GLY B 1 123 ? 38.301 10.107 60.787 1.00 41.87 122 GLY B CA 1
ATOM 4059 C C . GLY B 1 123 ? 39.268 10.925 59.945 1.00 40.47 122 GLY B C 1
ATOM 4060 O O . GLY B 1 123 ? 39.566 10.572 58.801 1.00 40.23 122 GLY B O 1
ATOM 4061 N N . ALA B 1 124 ? 39.797 11.989 60.550 1.00 40.80 123 ALA B N 1
ATOM 4062 C CA . ALA B 1 124 ? 40.729 12.904 59.888 1.00 40.47 123 ALA B CA 1
ATOM 4063 C C . ALA B 1 124 ? 42.008 12.203 59.497 1.00 41.83 123 ALA B C 1
ATOM 4064 O O . ALA B 1 124 ? 42.514 12.397 58.395 1.00 44.81 123 ALA B O 1
ATOM 4066 N N . ALA B 1 125 ? 42.521 11.371 60.402 1.00 42.99 124 ALA B N 1
ATOM 4067 C CA . ALA B 1 125 ? 43.727 10.586 60.165 1.00 41.62 124 ALA B CA 1
ATOM 4068 C C . ALA B 1 125 ? 43.524 9.574 59.050 1.00 42.30 124 ALA B C 1
ATOM 4069 O O . ALA B 1 125 ? 44.389 9.437 58.180 1.00 41.78 124 ALA B O 1
ATOM 4071 N N . LYS B 1 126 ? 42.399 8.850 59.080 1.00 41.66 125 LYS B N 1
ATOM 4072 C CA . LYS B 1 126 ? 42.099 7.856 58.032 1.00 42.44 125 LYS B CA 1
ATOM 4073 C C . LYS B 1 126 ? 41.962 8.497 56.655 1.00 42.00 125 LYS B C 1
ATOM 4074 O O . LYS B 1 126 ? 42.465 7.971 55.683 1.00 41.64 125 LYS B O 1
ATOM 4080 N N . PHE B 1 127 ? 41.309 9.647 56.576 1.00 43.50 126 PHE B N 1
ATOM 4081 C CA . PHE B 1 127 ? 41.143 10.311 55.300 1.00 44.89 126 PHE B CA 1
ATOM 4082 C C . PHE B 1 127 ? 42.491 10.639 54.642 1.00 45.90 126 PHE B C 1
ATOM 4083 O O . PHE B 1 127 ? 42.661 10.400 53.454 1.00 46.23 126 PHE B O 1
ATOM 4091 N N . ILE B 1 128 ? 43.460 11.130 55.420 1.00 46.66 127 ILE B N 1
ATOM 4092 C CA . ILE B 1 128 ? 44.786 11.441 54.889 1.00 46.36 127 ILE B CA 1
ATOM 4093 C C . ILE B 1 128 ? 45.708 10.206 54.897 1.00 45.58 127 ILE B C 1
ATOM 4094 O O . ILE B 1 128 ? 46.889 10.317 54.616 1.00 47.30 127 ILE B O 1
ATOM 4099 N N . LYS B 1 129 ? 45.154 9.025 55.168 1.00 45.84 128 LYS B N 1
ATOM 4100 C CA . LYS B 1 129 ? 45.917 7.760 55.206 1.00 46.65 128 LYS B CA 1
ATOM 4101 C C . LYS B 1 129 ? 47.125 7.799 56.160 1.00 44.38 128 LYS B C 1
ATOM 4102 O O . LYS B 1 129 ? 48.174 7.252 55.869 1.00 47.07 128 LYS B O 1
ATOM 4108 N N . ALA B 1 130 ? 46.959 8.438 57.311 1.00 44.87 129 ALA B N 1
ATOM 4109 C CA . ALA B 1 130 ? 48.034 8.574 58.299 1.00 42.84 129 ALA B CA 1
ATOM 4110 C C . ALA B 1 130 ? 48.039 7.442 59.311 1.00 43.33 129 ALA B C 1
ATOM 4111 O O . ALA B 1 130 ? 47.014 6.794 59.533 1.00 43.30 129 ALA B O 1
ATOM 4113 N N . LYS B 1 131 ? 49.205 7.219 59.919 1.00 42.93 130 LYS B N 1
ATOM 4114 C CA . LYS B 1 131 ? 49.358 6.309 61.040 1.00 43.19 130 LYS B CA 1
ATOM 4115 C C . LYS B 1 131 ? 48.967 7.126 62.281 1.00 42.85 130 LYS B C 1
ATOM 4116 O O . LYS B 1 131 ? 49.381 8.280 62.415 1.00 45.30 130 LYS B O 1
ATOM 4122 N N . SER B 1 132 ? 48.179 6.547 63.182 1.00 40.05 131 SER B N 1
ATOM 4123 C CA . SER B 1 132 ? 47.804 7.228 64.422 1.00 40.72 131 SER B CA 1
ATOM 4124 C C . SER B 1 132 ? 48.691 6.793 65.599 1.00 39.65 131 SER B C 1
ATOM 4125 O O . SER B 1 132 ? 48.938 5.607 65.776 1.00 39.76 131 SER B O 1
ATOM 4128 N N . LEU B 1 133 ? 49.181 7.749 66.385 1.00 39.41 132 LEU B N 1
ATOM 4129 C CA . LEU B 1 133 ? 49.922 7.445 67.638 1.00 39.14 132 LEU B CA 1
ATOM 4130 C C . LEU B 1 133 ? 48.997 7.862 68.781 1.00 39.16 132 LEU B C 1
ATOM 4131 O O . LEU B 1 133 ? 48.825 9.045 68.995 1.00 39.00 132 LEU B O 1
ATOM 4136 N N . LEU B 1 134 ? 48.394 6.908 69.498 1.00 38.05 133 LEU B N 1
ATOM 4137 C CA . LEU B 1 134 ? 47.438 7.242 70.564 1.00 38.29 133 LEU B CA 1
ATOM 4138 C C . LEU B 1 134 ? 48.151 7.453 71.879 1.00 39.54 133 LEU B C 1
ATOM 4139 O O . LEU B 1 134 ? 48.973 6.630 72.267 1.00 41.12 133 LEU B O 1
ATOM 4152 N N . PRO B 1 136 ? 47.443 7.459 75.569 1.00 40.79 135 PRO B N 1
ATOM 4153 C CA . PRO B 1 136 ? 46.438 7.114 76.588 1.00 40.42 135 PRO B CA 1
ATOM 4154 C C . PRO B 1 136 ? 46.388 8.031 77.806 1.00 40.30 135 PRO B C 1
ATOM 4155 O O . PRO B 1 136 ? 47.427 8.381 78.368 1.00 40.41 135 PRO B O 1
ATOM 4159 N N . LEU B 1 137 ? 45.177 8.437 78.174 1.00 38.98 136 LEU B N 1
ATOM 4160 C CA . LEU B 1 137 ? 44.961 9.272 79.341 1.00 41.00 136 LEU B CA 1
ATOM 4161 C C . LEU B 1 137 ? 44.370 8.356 80.400 1.00 40.70 136 LEU B C 1
ATOM 4162 O O . LEU B 1 137 ? 43.266 7.836 80.243 1.00 39.20 136 LEU B O 1
ATOM 4167 N N . THR B 1 138 ? 45.116 8.144 81.476 1.00 40.58 137 THR B N 1
ATOM 4168 C CA . THR B 1 138 ? 44.659 7.245 82.520 1.00 40.07 137 THR B CA 1
ATOM 4169 C C . THR B 1 138 ? 44.916 7.825 83.905 1.00 39.23 137 THR B C 1
ATOM 4170 O O . THR B 1 138 ? 45.699 8.721 84.084 1.00 37.73 137 THR B O 1
ATOM 4174 N N . LYS B 1 139 ? 44.219 7.264 84.870 1.00 39.14 138 LYS B N 1
ATOM 4175 C CA . LYS B 1 139 ? 44.377 7.578 86.268 1.00 42.62 138 LYS B CA 1
ATOM 4176 C C . LYS B 1 139 ? 45.857 7.474 86.632 1.00 42.01 138 LYS B C 1
ATOM 4177 O O . LYS B 1 139 ? 46.427 8.384 87.241 1.00 41.26 138 LYS B O 1
ATOM 4183 N N . GLU B 1 140 ? 46.482 6.381 86.193 1.00 41.41 139 GLU B N 1
ATOM 4184 C CA . GLU B 1 140 ? 47.864 6.084 86.523 1.00 41.31 139 GLU B CA 1
ATOM 4185 C C . GLU B 1 140 ? 48.842 7.094 85.963 1.00 40.71 139 GLU B C 1
ATOM 4186 O O . GLU B 1 140 ? 49.892 7.288 86.552 1.00 40.31 139 GLU B O 1
ATOM 4192 N N . ASN B 1 141 ? 48.525 7.729 84.839 1.00 39.88 140 ASN B N 1
ATOM 4193 C CA . ASN B 1 141 ? 49.418 8.766 84.313 1.00 40.07 140 ASN B CA 1
ATOM 4194 C C . ASN B 1 141 ? 48.874 10.187 84.519 1.00 40.34 140 ASN B C 1
ATOM 4195 O O . ASN B 1 141 ? 49.357 11.139 83.892 1.00 41.55 140 ASN B O 1
ATOM 4200 N N . ASP B 1 142 ? 47.912 10.325 85.439 1.00 41.21 141 ASP B N 1
ATOM 4201 C CA . ASP B 1 142 ? 47.238 11.591 85.727 1.00 42.66 141 ASP B CA 1
ATOM 4202 C C . ASP B 1 142 ? 46.678 12.226 84.470 1.00 42.56 141 ASP B C 1
ATOM 4203 O O . ASP B 1 142 ? 46.760 13.438 84.307 1.00 42.45 141 ASP B O 1
ATOM 4208 N N . PHE B 1 143 ? 46.126 11.396 83.585 1.00 41.97 142 PHE B N 1
ATOM 4209 C CA . PHE B 1 143 ? 45.510 11.845 82.344 1.00 41.52 142 PHE B CA 1
ATOM 4210 C C . PHE B 1 143 ? 46.419 12.796 81.549 1.00 41.41 142 PHE B C 1
ATOM 4211 O O . PHE B 1 143 ? 45.940 13.774 80.972 1.00 41.92 142 PHE B O 1
ATOM 4219 N N . THR B 1 144 ? 47.716 12.474 81.484 1.00 40.44 143 THR B N 1
ATOM 4220 C CA . THR B 1 144 ? 48.716 13.327 80.813 1.00 39.95 143 THR B CA 1
ATOM 4221 C C . THR B 1 144 ? 49.157 12.773 79.447 1.00 40.76 143 THR B C 1
ATOM 4222 O O . THR B 1 144 ? 49.676 11.634 79.363 1.00 39.18 143 THR B O 1
ATOM 4226 N N . PRO B 1 145 ? 48.938 13.548 78.360 1.00 41.41 144 PRO B N 1
ATOM 4227 C CA . PRO B 1 145 ? 49.446 13.049 77.080 1.00 40.48 144 PRO B CA 1
ATOM 4228 C C . PRO B 1 145 ? 50.944 13.172 77.032 1.00 40.17 144 PRO B C 1
ATOM 4229 O O . PRO B 1 145 ? 51.501 14.106 77.609 1.00 41.31 144 PRO B O 1
ATOM 4233 N N . SER B 1 146 ? 51.589 12.231 76.357 1.00 39.48 145 SER B N 1
ATOM 4234 C CA . SER B 1 146 ? 53.021 12.257 76.210 1.00 40.70 145 SER B CA 1
ATOM 4235 C C . SER B 1 146 ? 53.385 11.410 75.024 1.00 41.36 145 SER B C 1
ATOM 4236 O O . SER B 1 146 ? 52.570 10.629 74.532 1.00 41.45 145 SER B O 1
ATOM 4239 N N . LEU B 1 147 ? 54.613 11.612 74.568 1.00 40.10 146 LEU B N 1
ATOM 4240 C CA . LEU B 1 147 ? 55.207 10.858 73.485 1.00 41.93 146 LEU B CA 1
ATOM 4241 C C . LEU B 1 147 ? 56.640 10.556 73.892 1.00 41.70 146 LEU B C 1
ATOM 4242 O O . LEU B 1 147 ? 57.281 11.371 74.549 1.00 41.81 146 LEU B O 1
ATOM 4247 N N . ASN B 1 148 ? 57.136 9.387 73.510 1.00 42.61 147 ASN B N 1
ATOM 4248 C CA . ASN B 1 148 ? 58.517 9.048 73.810 1.00 43.62 147 ASN B CA 1
ATOM 4249 C C . ASN B 1 148 ? 59.400 9.636 72.698 1.00 43.06 147 ASN B C 1
ATOM 4250 O O . ASN B 1 148 ? 58.881 10.146 71.699 1.00 42.44 147 ASN B O 1
ATOM 4255 N N . GLU B 1 149 ? 60.715 9.564 72.880 1.00 43.09 148 GLU B N 1
ATOM 4256 C CA . GLU B 1 149 ? 61.692 10.157 71.956 1.00 43.27 148 GLU B CA 1
ATOM 4257 C C . GLU B 1 149 ? 61.556 9.690 70.497 1.00 44.11 148 GLU B C 1
ATOM 4258 O O . GLU B 1 149 ? 61.592 10.516 69.565 1.00 46.40 148 GLU B O 1
ATOM 4260 N N . LYS B 1 150 ? 61.412 8.383 70.299 1.00 43.00 149 LYS B N 1
ATOM 4261 C CA . LYS B 1 150 ? 61.236 7.828 68.961 1.00 43.50 149 LYS B CA 1
ATOM 4262 C C . LYS B 1 150 ? 59.989 8.419 68.317 1.00 43.94 149 LYS B C 1
ATOM 4263 O O . LYS B 1 150 ? 60.024 8.843 67.166 1.00 45.75 149 LYS B O 1
ATOM 4265 N N . GLU B 1 151 ? 58.902 8.467 69.083 1.00 43.16 150 GLU B N 1
ATOM 4266 C CA . GLU B 1 151 ? 57.612 8.977 68.598 1.00 43.05 150 GLU B CA 1
ATOM 4267 C C . GLU B 1 151 ? 57.672 10.464 68.230 1.00 41.59 150 GLU B C 1
ATOM 4268 O O . GLU B 1 151 ? 57.076 10.883 67.237 1.00 39.90 150 GLU B O 1
ATOM 4274 N N . LEU B 1 152 ? 58.399 11.245 69.027 1.00 41.89 151 LEU B N 1
ATOM 4275 C CA . LEU B 1 152 ? 58.567 12.676 68.771 1.00 43.01 151 LEU B CA 1
ATOM 4276 C C . LEU B 1 152 ? 59.322 12.941 67.470 1.00 44.93 151 LEU B C 1
ATOM 4277 O O . LEU B 1 152 ? 59.030 13.924 66.789 1.00 45.39 151 LEU B O 1
ATOM 4282 N N . GLN B 1 153 ? 60.298 12.097 67.134 1.00 46.18 152 GLN B N 1
ATOM 4283 C CA . GLN B 1 153 ? 60.992 12.256 65.843 1.00 49.18 152 GLN B CA 1
ATOM 4284 C C . GLN B 1 153 ? 60.126 11.827 64.659 1.00 48.15 152 GLN B C 1
ATOM 4285 O O . GLN B 1 153 ? 60.188 12.432 63.598 1.00 49.11 152 GLN B O 1
ATOM 4291 N N . GLU B 1 154 ? 59.315 10.799 64.866 1.00 45.83 153 GLU B N 1
ATOM 4292 C CA . GLU B 1 154 ? 58.426 10.253 63.849 1.00 47.08 153 GLU B CA 1
ATOM 4293 C C . GLU B 1 154 ? 57.168 11.109 63.573 1.00 43.41 153 GLU B C 1
ATOM 4294 O O . GLU B 1 154 ? 56.796 11.282 62.416 1.00 43.25 153 GLU B O 1
ATOM 4300 N N . VAL B 1 155 ? 56.531 11.652 64.617 1.00 40.70 154 VAL B N 1
ATOM 4301 C CA . VAL B 1 155 ? 55.268 12.398 64.476 1.00 38.56 154 VAL B CA 1
ATOM 4302 C C . VAL B 1 155 ? 55.315 13.637 63.556 1.00 38.39 154 VAL B C 1
ATOM 4303 O O . VAL B 1 155 ? 56.304 14.343 63.516 1.00 38.48 154 VAL B O 1
ATOM 4307 N N . ASP B 1 156 ? 54.242 13.870 62.805 1.00 37.58 155 ASP B N 1
ATOM 4308 C CA . ASP B 1 156 ? 54.143 15.030 61.887 1.00 38.72 155 ASP B CA 1
ATOM 4309 C C . ASP B 1 156 ? 53.163 16.112 62.368 1.00 39.07 155 ASP B C 1
ATOM 4310 O O . ASP B 1 156 ? 53.402 17.312 62.151 1.00 38.24 155 ASP B O 1
ATOM 4315 N N . LEU B 1 157 ? 52.072 15.675 63.002 1.00 38.58 156 LEU B N 1
ATOM 4316 C CA . LEU B 1 157 ? 51.035 16.550 63.544 1.00 39.07 156 LEU B CA 1
ATOM 4317 C C . LEU B 1 157 ? 50.566 15.975 64.880 1.00 39.69 156 LEU B C 1
ATOM 4318 O O . LEU B 1 157 ? 50.314 14.763 64.975 1.00 37.37 156 LEU B O 1
ATOM 4323 N N . VAL B 1 158 ? 50.457 16.844 65.896 1.00 38.24 157 VAL B N 1
ATOM 4324 C CA . VAL B 1 158 ? 49.972 16.464 67.217 1.00 37.00 157 VAL B CA 1
ATOM 4325 C C . VAL B 1 158 ? 48.732 17.271 67.567 1.00 36.73 157 VAL B C 1
ATOM 4326 O O . VAL B 1 158 ? 48.762 18.503 67.556 1.00 36.66 157 VAL B O 1
ATOM 4330 N N . ILE B 1 159 ? 47.650 16.567 67.895 1.00 38.50 158 ILE B N 1
ATOM 4331 C CA . ILE B 1 159 ? 46.382 17.191 68.306 1.00 38.95 158 ILE B CA 1
ATOM 4332 C C . ILE B 1 159 ? 46.165 16.991 69.807 1.00 40.20 158 ILE B C 1
ATOM 4333 O O . ILE B 1 159 ? 46.096 15.852 70.288 1.00 38.35 158 ILE B O 1
ATOM 4338 N N . LEU B 1 160 ? 46.106 18.097 70.542 1.00 40.42 159 LEU B N 1
ATOM 4339 C CA . LEU B 1 160 ? 45.770 18.071 71.946 1.00 40.82 159 LEU B CA 1
ATOM 4340 C C . LEU B 1 160 ? 44.325 18.561 72.036 1.00 41.31 159 LEU B C 1
ATOM 4341 O O . LEU B 1 160 ? 43.775 19.086 71.061 1.00 42.70 159 LEU B O 1
ATOM 4346 N N . ASN B 1 161 ? 43.707 18.376 73.196 1.00 40.09 160 ASN B N 1
ATOM 4347 C CA . ASN B 1 161 ? 42.346 18.840 73.432 1.00 40.27 160 ASN B CA 1
ATOM 4348 C C . ASN B 1 161 ? 42.231 19.177 74.913 1.00 39.70 160 ASN B C 1
ATOM 4349 O O . ASN B 1 161 ? 41.951 18.307 75.735 1.00 39.85 160 ASN B O 1
ATOM 4354 N N . SER B 1 162 ? 42.505 20.442 75.229 1.00 39.80 161 SER B N 1
ATOM 4355 C CA . SER B 1 162 ? 42.508 20.959 76.591 1.00 38.01 161 SER B CA 1
ATOM 4356 C C . SER B 1 162 ? 41.701 22.240 76.704 1.00 39.37 161 SER B C 1
ATOM 4357 O O . SER B 1 162 ? 42.049 23.229 76.053 1.00 40.59 161 SER B O 1
ATOM 4360 N N . PRO B 1 163 ? 40.632 22.254 77.543 1.00 39.98 162 PRO B N 1
ATOM 4361 C CA . PRO B 1 163 ? 40.058 21.142 78.336 1.00 38.74 162 PRO B CA 1
ATOM 4362 C C . PRO B 1 163 ? 39.580 19.967 77.465 1.00 39.08 162 PRO B C 1
ATOM 4363 O O . PRO B 1 163 ? 39.112 20.161 76.344 1.00 40.53 162 PRO B O 1
ATOM 4367 N N . ASN B 1 164 ? 39.673 18.767 78.020 1.00 38.91 163 ASN B N 1
ATOM 4368 C CA . ASN B 1 164 ? 39.424 17.522 77.304 1.00 37.33 163 ASN B CA 1
ATOM 4369 C C . ASN B 1 164 ? 38.043 16.878 77.351 1.00 38.65 163 ASN B C 1
ATOM 4370 O O . ASN B 1 164 ? 37.430 16.789 78.418 1.00 37.28 163 ASN B O 1
ATOM 4375 N N . ASN B 1 165 ? 37.577 16.447 76.170 1.00 37.80 164 ASN B N 1
ATOM 4376 C CA . ASN B 1 165 ? 36.430 15.583 76.028 1.00 38.88 164 ASN B CA 1
ATOM 4377 C C . ASN B 1 165 ? 37.025 14.152 75.872 1.00 40.54 164 ASN B C 1
ATOM 4378 O O . ASN B 1 165 ? 37.689 13.876 74.866 1.00 39.41 164 ASN B O 1
ATOM 4383 N N . PRO B 1 166 ? 36.680 13.202 76.770 1.00 39.14 165 PRO B N 1
ATOM 4384 C CA . PRO B 1 166 ? 35.734 13.158 77.882 1.00 37.75 165 PRO B CA 1
ATOM 4385 C C . PRO B 1 166 ? 36.210 13.293 79.317 1.00 38.58 165 PRO B C 1
ATOM 4386 O O . PRO B 1 166 ? 35.361 13.292 80.218 1.00 37.73 165 PRO B O 1
ATOM 4390 N N . THR B 1 167 ? 37.515 13.408 79.543 1.00 36.82 166 THR B N 1
ATOM 4391 C CA . THR B 1 167 ? 38.048 13.361 80.900 1.00 37.63 166 THR B CA 1
ATOM 4392 C C . THR B 1 167 ? 37.993 14.687 81.659 1.00 39.57 166 THR B C 1
ATOM 4393 O O . THR B 1 167 ? 38.076 14.694 82.875 1.00 37.63 166 THR B O 1
ATOM 4397 N N . GLY B 1 168 ? 37.914 15.805 80.941 1.00 40.83 167 GLY B N 1
ATOM 4398 C CA . GLY B 1 168 ? 37.950 17.135 81.562 1.00 39.79 167 GLY B CA 1
ATOM 4399 C C . GLY B 1 168 ? 39.369 17.654 81.841 1.00 39.00 167 GLY B C 1
ATOM 4400 O O . GLY B 1 168 ? 39.567 18.814 82.212 1.00 38.17 167 GLY B O 1
ATOM 4401 N N . ARG B 1 169 ? 40.365 16.815 81.630 1.00 38.94 168 ARG B N 1
ATOM 4402 C CA . ARG B 1 169 ? 41.752 17.195 81.902 1.00 39.40 168 ARG B CA 1
ATOM 4403 C C . ARG B 1 169 ? 42.139 18.424 81.068 1.00 39.64 168 ARG B C 1
ATOM 4404 O O . ARG B 1 169 ? 41.872 18.500 79.853 1.00 38.56 168 ARG B O 1
ATOM 4412 N N . THR B 1 170 ? 42.757 19.371 81.769 1.00 39.15 169 THR B N 1
ATOM 4413 C CA . THR B 1 170 ? 43.167 20.646 81.241 1.00 37.40 169 THR B CA 1
ATOM 4414 C C . THR B 1 170 ? 44.643 20.842 81.577 1.00 39.34 169 THR B C 1
ATOM 4415 O O . THR B 1 170 ? 45.045 20.722 82.741 1.00 39.00 169 THR B O 1
ATOM 4419 N N . LEU B 1 171 ? 45.437 21.106 80.539 1.00 38.28 170 LEU B N 1
ATOM 4420 C CA . LEU B 1 171 ? 46.864 21.293 80.670 1.00 38.79 170 LEU B CA 1
ATOM 4421 C C . LEU B 1 171 ? 47.168 22.697 81.181 1.00 38.54 170 LEU B C 1
ATOM 4422 O O . LEU B 1 171 ? 46.577 23.667 80.726 1.00 39.11 170 LEU B O 1
ATOM 4427 N N . SER B 1 172 ? 48.111 22.789 82.106 1.00 38.29 171 SER B N 1
ATOM 4428 C CA . SER B 1 172 ? 48.554 24.067 82.660 1.00 39.45 171 SER B CA 1
ATOM 4429 C C . SER B 1 172 ? 49.433 24.786 81.660 1.00 40.75 171 SER B C 1
ATOM 4430 O O . SER B 1 172 ? 49.907 24.176 80.691 1.00 38.57 171 SER B O 1
ATOM 4433 N N . LEU B 1 173 ? 49.673 26.073 81.929 1.00 40.98 172 LEU B N 1
ATOM 4434 C CA A LEU B 1 173 ? 50.497 26.903 81.065 0.50 41.12 172 LEU B CA 1
ATOM 4435 C CA B LEU B 1 173 ? 50.520 26.902 81.066 0.50 40.76 172 LEU B CA 1
ATOM 4436 C C . LEU B 1 173 ? 51.879 26.258 80.890 1.00 41.99 172 LEU B C 1
ATOM 4437 O O . LEU B 1 173 ? 52.415 26.212 79.778 1.00 43.32 172 LEU B O 1
ATOM 4446 N N . GLU B 1 174 ? 52.423 25.723 81.983 1.00 42.86 173 GLU B N 1
ATOM 4447 C CA . GLU B 1 174 ? 53.727 25.080 81.950 1.00 43.14 173 GLU B CA 1
ATOM 4448 C C . GLU B 1 174 ? 53.743 23.854 81.024 1.00 44.06 173 GLU B C 1
ATOM 4449 O O . GLU B 1 174 ? 54.684 23.684 80.242 1.00 43.29 173 GLU B O 1
ATOM 4455 N N . GLU B 1 175 ? 52.721 23.009 81.120 1.00 41.89 174 GLU B N 1
ATOM 4456 C CA . GLU B 1 175 ? 52.621 21.820 80.281 1.00 43.89 174 GLU B CA 1
ATOM 4457 C C . GLU B 1 175 ? 52.499 22.186 78.792 1.00 43.92 174 GLU B C 1
ATOM 4458 O O . GLU B 1 175 ? 53.095 21.521 77.931 1.00 44.24 174 GLU B O 1
ATOM 4464 N N . LEU B 1 176 ? 51.726 23.233 78.498 1.00 43.35 175 LEU B N 1
ATOM 4465 C CA . LEU B 1 176 ? 51.572 23.720 77.126 1.00 42.25 175 LEU B CA 1
ATOM 4466 C C . LEU B 1 176 ? 52.920 24.240 76.593 1.00 41.82 175 LEU B C 1
ATOM 4467 O O . LEU B 1 176 ? 53.267 23.993 75.428 1.00 41.64 175 LEU B O 1
ATOM 4472 N N . ILE B 1 177 ? 53.676 24.952 77.438 1.00 41.73 176 ILE B N 1
ATOM 4473 C CA . ILE B 1 177 ? 55.014 25.465 77.050 1.00 40.05 176 ILE B CA 1
ATOM 4474 C C . ILE B 1 177 ? 55.945 24.318 76.650 1.00 40.50 176 ILE B C 1
ATOM 4475 O O . ILE B 1 177 ? 56.692 24.416 75.659 1.00 38.98 176 ILE B O 1
ATOM 4480 N N . SER B 1 178 ? 55.895 23.224 77.406 1.00 40.97 177 SER B N 1
ATOM 4481 C CA . SER B 1 178 ? 56.694 22.039 77.073 1.00 43.48 177 SER B CA 1
ATOM 4482 C C . SER B 1 178 ? 56.358 21.526 75.679 1.00 40.84 177 SER B C 1
ATOM 4483 O O . SER B 1 178 ? 57.245 21.168 74.935 1.00 40.29 177 SER B O 1
ATOM 4486 N N . TRP B 1 179 ? 55.069 21.464 75.352 1.00 41.89 178 TRP B N 1
ATOM 4487 C CA . TRP B 1 179 ? 54.622 21.046 74.013 1.00 39.74 178 TRP B CA 1
ATOM 4488 C C . TRP B 1 179 ? 55.057 21.989 72.897 1.00 38.86 178 TRP B C 1
ATOM 4489 O O . TRP B 1 179 ? 55.449 21.521 71.837 1.00 41.28 178 TRP B O 1
ATOM 4500 N N . VAL B 1 180 ? 54.965 23.301 73.111 1.00 38.07 179 VAL B N 1
ATOM 4501 C CA . VAL B 1 180 ? 55.425 24.257 72.103 1.00 39.07 179 VAL B CA 1
ATOM 4502 C C . VAL B 1 180 ? 56.905 24.009 71.784 1.00 40.09 179 VAL B C 1
ATOM 4503 O O . VAL B 1 180 ? 57.303 23.960 70.622 1.00 41.94 179 VAL B O 1
ATOM 4507 N N . LYS B 1 181 ? 57.703 23.818 72.824 1.00 40.10 180 LYS B N 1
ATOM 4508 C CA . LYS B 1 181 ? 59.137 23.563 72.683 1.00 41.83 180 LYS B CA 1
ATOM 4509 C C . LYS B 1 181 ? 59.456 22.249 71.975 1.00 40.81 180 LYS B C 1
ATOM 4510 O O . LYS B 1 181 ? 60.393 22.195 71.172 1.00 38.92 180 LYS B O 1
ATOM 4516 N N . LEU B 1 182 ? 58.695 21.194 72.274 1.00 39.67 181 LEU B N 1
ATOM 4517 C CA . LEU B 1 182 ? 58.867 19.924 71.563 1.00 39.40 181 LEU B CA 1
ATOM 4518 C C . LEU B 1 182 ? 58.474 20.096 70.086 1.00 40.47 181 LEU B C 1
ATOM 4519 O O . LEU B 1 182 ? 59.105 19.519 69.205 1.00 40.67 181 LEU B O 1
ATOM 4524 N N . ALA B 1 183 ? 57.442 20.902 69.820 1.00 41.22 182 ALA B N 1
ATOM 4525 C CA . ALA B 1 183 ? 56.959 21.125 68.440 1.00 40.49 182 ALA B CA 1
ATOM 4526 C C . ALA B 1 183 ? 58.053 21.717 67.584 1.00 40.36 182 ALA B C 1
ATOM 4527 O O . ALA B 1 183 ? 58.297 21.255 66.476 1.00 38.87 182 ALA B O 1
ATOM 4529 N N . LEU B 1 184 ? 58.734 22.718 68.132 1.00 42.35 183 LEU B N 1
ATOM 4530 C CA . LEU B 1 184 ? 59.834 23.377 67.445 1.00 42.62 183 LEU B CA 1
ATOM 4531 C C . LEU B 1 184 ? 61.104 22.516 67.405 1.00 41.95 183 LEU B C 1
ATOM 4532 O O . LEU B 1 184 ? 61.786 22.464 66.382 1.00 41.85 183 LEU B O 1
ATOM 4537 N N . LYS B 1 185 ? 61.427 21.850 68.512 1.00 42.36 184 LYS B N 1
ATOM 4538 C CA . LYS B 1 185 ? 62.623 21.016 68.576 1.00 40.85 184 LYS B CA 1
ATOM 4539 C C . LYS B 1 185 ? 62.521 19.839 67.635 1.00 41.6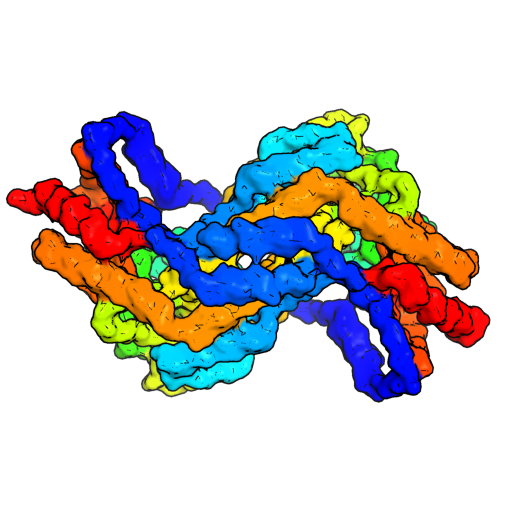1 184 LYS B C 1
ATOM 4540 O O . LYS B 1 185 ? 63.472 19.556 66.924 1.00 40.92 184 LYS B O 1
ATOM 4545 N N . HIS B 1 186 ? 61.384 19.138 67.646 1.00 39.77 185 HIS B N 1
ATOM 4546 C CA . HIS B 1 186 ? 61.209 17.970 66.773 1.00 40.25 185 HIS B CA 1
ATOM 4547 C C . HIS B 1 186 ? 60.531 18.263 65.423 1.00 42.09 185 HIS B C 1
ATOM 4548 O O . HIS B 1 186 ? 60.195 17.334 64.693 1.00 45.13 185 HIS B O 1
ATOM 4555 N N A ASP B 1 187 ? 60.334 19.562 65.171 0.50 42.35 186 ASP B N 1
ATOM 4556 N N B ASP B 1 187 ? 60.359 19.532 65.062 0.50 41.51 186 ASP B N 1
ATOM 4557 C CA A ASP B 1 187 ? 59.720 20.177 63.988 0.50 41.31 186 ASP B CA 1
ATOM 4558 C CA B ASP B 1 187 ? 59.792 19.875 63.762 0.50 39.87 186 ASP B CA 1
ATOM 4559 C C A ASP B 1 187 ? 58.415 19.549 63.480 0.50 40.80 186 ASP B C 1
ATOM 4560 C C B ASP B 1 187 ? 58.415 19.240 63.521 0.50 40.26 186 ASP B C 1
ATOM 4561 O O A ASP B 1 187 ? 58.297 19.153 62.323 0.50 42.67 186 ASP B O 1
ATOM 4562 O O B ASP B 1 187 ? 58.269 18.424 62.607 0.50 42.01 186 ASP B O 1
ATOM 4571 N N . PHE B 1 188 ? 57.422 19.529 64.366 1.00 40.05 187 PHE B N 1
ATOM 4572 C CA . PHE B 1 188 ? 56.054 19.027 64.076 1.00 38.19 187 PHE B CA 1
ATOM 4573 C C . PHE B 1 188 ? 55.030 20.128 64.306 1.00 39.37 187 PHE B C 1
ATOM 4574 O O . PHE B 1 188 ? 55.327 21.122 64.978 1.00 39.65 187 PHE B O 1
ATOM 4582 N N . ILE B 1 189 ? 53.847 19.955 63.701 1.00 40.05 188 ILE B N 1
ATOM 4583 C CA . ILE B 1 189 ? 52.731 20.895 63.824 1.00 39.69 188 ILE B CA 1
ATOM 4584 C C . ILE B 1 189 ? 51.912 20.505 65.051 1.00 39.58 188 ILE B C 1
ATOM 4585 O O . ILE B 1 189 ? 51.580 19.335 65.228 1.00 38.43 188 ILE B O 1
ATOM 4590 N N . LEU B 1 190 ? 51.611 21.493 65.898 1.00 40.07 189 LEU B N 1
ATOM 4591 C CA . LEU B 1 190 ? 50.889 21.294 67.158 1.00 39.17 189 LEU B CA 1
ATOM 4592 C C . LEU B 1 190 ? 49.599 22.077 67.115 1.00 40.38 189 LEU B C 1
ATOM 4593 O O . LEU B 1 190 ? 49.624 23.278 66.826 1.00 40.89 189 LEU B O 1
ATOM 4598 N N . ILE B 1 191 ? 48.493 21.400 67.426 1.00 40.47 190 ILE B N 1
ATOM 4599 C CA . ILE B 1 191 ? 47.140 21.972 67.438 1.00 41.60 190 ILE B CA 1
ATOM 4600 C C . ILE B 1 191 ? 46.428 21.715 68.760 1.00 40.62 190 ILE B C 1
ATOM 4601 O O . ILE B 1 191 ? 46.475 20.599 69.252 1.00 40.13 190 ILE B O 1
ATOM 4606 N N . ASN B 1 192 ? 45.776 22.724 69.340 1.00 40.58 191 ASN B N 1
ATOM 4607 C CA . ASN B 1 192 ? 44.895 22.457 70.483 1.00 41.81 191 ASN B CA 1
ATOM 4608 C C . ASN B 1 192 ? 43.436 22.700 70.096 1.00 39.97 191 ASN B C 1
ATOM 4609 O O . ASN B 1 192 ? 43.084 23.765 69.587 1.00 39.35 191 ASN B O 1
ATOM 4614 N N . ASP B 1 193 ? 42.613 21.678 70.301 1.00 40.58 192 ASP B N 1
ATOM 4615 C CA . ASP B 1 193 ? 41.175 21.778 70.127 1.00 40.11 192 ASP B CA 1
ATOM 4616 C C . ASP B 1 193 ? 40.723 22.472 71.432 1.00 41.00 192 ASP B C 1
ATOM 4617 O O . ASP B 1 193 ? 40.651 21.830 72.498 1.00 37.55 192 ASP B O 1
ATOM 4622 N N . GLU B 1 194 ? 40.480 23.782 71.345 1.00 40.57 193 GLU B N 1
ATOM 4623 C CA . GLU B 1 194 ? 40.108 24.605 72.514 1.00 42.39 193 GLU B CA 1
ATOM 4624 C C . GLU B 1 194 ? 38.608 24.935 72.618 1.00 42.64 193 GLU B C 1
ATOM 4625 O O . GLU B 1 194 ? 38.226 25.967 73.180 1.00 43.51 193 GLU B O 1
ATOM 4631 N N . CYS B 1 195 ? 37.750 24.045 72.131 1.00 42.40 194 CYS B N 1
ATOM 4632 C CA A CYS B 1 195 ? 36.320 24.309 72.137 0.50 42.72 194 CYS B CA 1
ATOM 4633 C CA B CYS B 1 195 ? 36.308 24.312 72.140 0.50 44.24 194 CYS B CA 1
ATOM 4634 C C . CYS B 1 195 ? 35.678 24.318 73.530 1.00 43.09 194 CYS B C 1
ATOM 4635 O O . CYS B 1 195 ? 34.556 24.808 73.679 1.00 41.12 194 CYS B O 1
ATOM 4640 N N . TYR B 1 196 ? 36.385 23.789 74.543 1.00 41.29 195 TYR B N 1
ATOM 4641 C CA . TYR B 1 196 ? 35.871 23.826 75.931 1.00 40.30 195 TYR B CA 1
ATOM 4642 C C . TYR B 1 196 ? 36.515 24.943 76.748 1.00 41.65 195 TYR B C 1
ATOM 4643 O O . TYR B 1 196 ? 36.301 25.023 77.957 1.00 39.23 195 TYR B O 1
ATOM 4652 N N . SER B 1 197 ? 37.260 25.839 76.084 1.00 42.70 196 SER B N 1
ATOM 4653 C CA . SER B 1 197 ? 37.988 26.909 76.784 1.00 43.21 196 SER B CA 1
ATOM 4654 C C . SER B 1 197 ? 37.089 27.884 77.535 1.00 41.14 196 SER B C 1
ATOM 4655 O O . SER B 1 197 ? 37.544 28.540 78.456 1.00 42.70 196 SER B O 1
ATOM 4658 N N . GLU B 1 198 ? 35.826 27.993 77.149 1.00 41.81 197 GLU B N 1
ATOM 4659 C CA . GLU B 1 198 ? 34.890 28.888 77.841 1.00 41.31 197 GLU B CA 1
ATOM 4660 C C . GLU B 1 198 ? 34.043 28.177 78.873 1.00 40.31 197 GLU B C 1
ATOM 4661 O O . GLU B 1 198 ? 33.251 28.804 79.538 1.00 40.26 197 GLU B O 1
ATOM 4667 N N . ILE B 1 199 ? 34.260 26.873 79.033 1.00 40.87 198 ILE B N 1
ATOM 4668 C CA . ILE B 1 199 ? 33.495 26.039 79.935 1.00 40.36 198 ILE B CA 1
ATOM 4669 C C . ILE B 1 199 ? 34.407 25.660 81.107 1.00 41.47 198 ILE B C 1
ATOM 4670 O O . ILE B 1 199 ? 35.157 24.667 81.048 1.00 41.79 198 ILE B O 1
ATOM 4675 N N . TYR B 1 200 ? 34.328 26.466 82.168 1.00 41.54 199 TYR B N 1
ATOM 4676 C CA . TYR B 1 200 ? 35.160 26.307 83.344 1.00 41.83 199 TYR B CA 1
ATOM 4677 C C . TYR 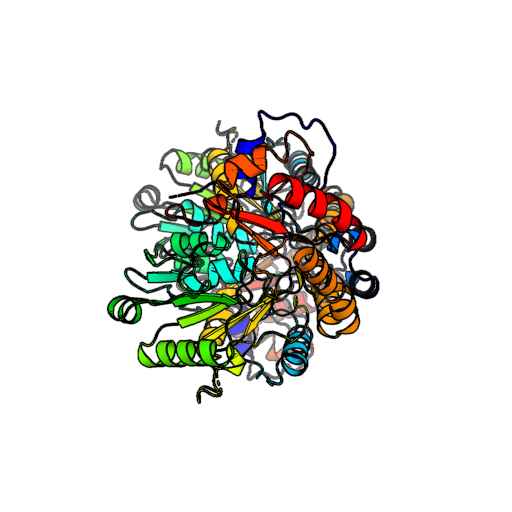B 1 200 ? 34.414 26.753 84.587 1.00 42.92 199 TYR B C 1
ATOM 4678 O O . TYR B 1 200 ? 33.490 27.537 84.524 1.00 42.03 199 TYR B O 1
ATOM 4687 N N . GLU B 1 201 ? 34.855 26.249 85.722 1.00 44.02 200 GLU B N 1
ATOM 4688 C CA . GLU B 1 201 ? 34.190 26.476 86.975 1.00 44.69 200 GLU B CA 1
ATOM 4689 C C . GLU B 1 201 ? 34.676 27.721 87.670 1.00 45.83 200 GLU B C 1
ATOM 4690 O O . GLU B 1 201 ? 33.875 28.470 88.197 1.00 46.08 200 GLU B O 1
ATOM 4696 N N . ASN B 1 202 ? 35.984 27.927 87.702 1.00 47.60 201 ASN B N 1
ATOM 4697 C CA . ASN B 1 202 ? 36.519 29.096 88.370 1.00 48.52 201 ASN B CA 1
ATOM 4698 C C . ASN B 1 202 ? 37.661 29.729 87.574 1.00 47.14 201 ASN B C 1
ATOM 4699 O O . ASN B 1 202 ? 37.440 30.688 86.837 1.00 47.35 201 ASN B O 1
ATOM 4704 N N . THR B 1 203 ? 38.863 29.184 87.677 1.00 46.35 202 THR B N 1
ATOM 4705 C CA . THR B 1 203 ? 39.999 29.740 86.967 1.00 46.69 202 THR B CA 1
ATOM 4706 C C . THR B 1 203 ? 39.854 29.414 85.475 1.00 44.87 202 THR B C 1
ATOM 4707 O O . THR B 1 203 ? 39.574 28.272 85.129 1.00 41.72 202 THR B O 1
ATOM 4711 N N . PRO B 1 204 ? 39.972 30.422 84.593 1.00 44.17 203 PRO B N 1
ATOM 4712 C CA . PRO B 1 204 ? 39.884 30.106 83.168 1.00 43.85 203 PRO B CA 1
ATOM 4713 C C . PRO B 1 204 ? 41.100 29.309 82.701 1.00 43.16 203 PRO B C 1
ATOM 4714 O O . PRO B 1 204 ? 42.200 29.588 83.156 1.00 43.99 203 PRO B O 1
ATOM 4718 N N . PRO B 1 205 ? 40.905 28.307 81.832 1.00 41.78 204 PRO B N 1
ATOM 4719 C CA . PRO B 1 205 ? 42.054 27.577 81.326 1.00 42.12 204 PRO B CA 1
ATOM 4720 C C . PRO B 1 205 ? 42.880 28.391 80.316 1.00 43.65 204 PRO B C 1
ATOM 4721 O O . PRO B 1 205 ? 42.342 29.252 79.629 1.00 43.40 204 PRO B O 1
ATOM 4725 N N . PRO B 1 206 ? 44.194 28.130 80.231 1.00 42.96 205 PRO B N 1
ATOM 4726 C CA . PRO B 1 206 ? 44.982 28.861 79.250 1.00 41.48 205 PRO B CA 1
ATOM 4727 C C . PRO B 1 206 ? 44.869 28.298 77.837 1.00 41.56 205 PRO B C 1
ATOM 4728 O O . PRO B 1 206 ? 44.546 27.110 77.638 1.00 38.47 205 PRO B O 1
ATOM 4732 N N . SER B 1 207 ? 45.148 29.175 76.881 1.00 41.55 206 SER B N 1
ATOM 4733 C CA . SER B 1 207 ? 45.211 28.836 75.472 1.00 42.41 206 SER B CA 1
ATOM 4734 C C . SER B 1 207 ? 46.637 28.444 75.130 1.00 42.55 206 SER B C 1
ATOM 4735 O O . SER B 1 207 ? 47.589 29.007 75.669 1.00 43.39 206 SER B O 1
ATOM 4738 N N . LEU B 1 208 ? 46.775 27.491 74.213 1.00 41.71 207 LEU B N 1
ATOM 4739 C CA . LEU B 1 208 ? 48.069 27.096 73.703 1.00 42.20 207 LEU B CA 1
ATOM 4740 C C . LEU B 1 208 ? 48.852 28.291 73.160 1.00 40.67 207 LEU B C 1
ATOM 4741 O O . LEU B 1 208 ? 50.078 28.299 73.231 1.00 44.08 207 LEU B O 1
ATOM 4746 N N . LEU B 1 209 ? 48.170 29.307 72.645 1.00 39.67 208 LEU B N 1
ATOM 4747 C CA . LEU B 1 209 ? 48.871 30.487 72.131 1.00 37.81 208 LEU B CA 1
ATOM 4748 C C . LEU B 1 209 ? 49.472 31.360 73.240 1.00 38.64 208 LEU B C 1
ATOM 4749 O O . LEU B 1 209 ? 50.418 32.122 72.985 1.00 38.01 208 LEU B O 1
ATOM 4754 N N . GLU B 1 210 ? 48.938 31.281 74.454 1.00 38.39 209 GLU B N 1
ATOM 4755 C CA . GLU B 1 210 ? 49.540 32.009 75.576 1.00 40.41 209 GLU B CA 1
ATOM 4756 C C . GLU B 1 210 ? 50.911 31.396 75.897 1.00 40.51 209 GLU B C 1
ATOM 4757 O O . GLU B 1 210 ? 51.857 32.108 76.217 1.00 42.36 209 GLU B O 1
ATOM 4763 N N . ALA B 1 211 ? 50.989 30.069 75.838 1.00 39.89 210 ALA B N 1
ATOM 4764 C CA . ALA B 1 211 ? 52.237 29.351 76.021 1.00 40.44 210 ALA B CA 1
ATOM 4765 C C . ALA B 1 211 ? 53.279 29.771 74.967 1.00 40.04 210 ALA B C 1
ATOM 4766 O O . ALA B 1 211 ? 54.470 29.808 75.251 1.00 42.34 210 ALA B O 1
ATOM 4768 N N . CYS B 1 212 ? 52.815 30.043 73.748 1.00 39.78 211 CYS B N 1
ATOM 4769 C CA . CYS B 1 212 ? 53.670 30.516 72.664 1.00 39.27 211 CYS B CA 1
ATOM 4770 C C . CYS B 1 212 ? 54.308 31.834 73.035 1.00 40.10 211 CYS B C 1
ATOM 4771 O O . CYS B 1 212 ? 55.507 32.014 72.838 1.00 39.49 211 CYS B O 1
ATOM 4782 N N . LEU B 1 214 ? 54.881 33.047 76.045 1.00 43.48 213 LEU B N 1
ATOM 4783 C CA . LEU B 1 214 ? 55.872 32.817 77.088 1.00 42.24 213 LEU B CA 1
ATOM 4784 C C . LEU B 1 214 ? 57.092 32.021 76.640 1.00 42.76 213 LEU B C 1
ATOM 4785 O O . LEU B 1 214 ? 58.141 32.132 77.267 1.00 44.09 213 LEU B O 1
ATOM 4790 N N . ALA B 1 215 ? 56.959 31.193 75.599 1.00 43.02 214 ALA B N 1
ATOM 4791 C CA . ALA B 1 215 ? 58.092 30.394 75.089 1.00 42.43 214 ALA B CA 1
ATOM 4792 C C . ALA B 1 215 ? 58.934 31.106 74.018 1.00 42.34 214 ALA B C 1
ATOM 4793 O O . ALA B 1 215 ? 59.863 30.510 73.480 1.00 42.31 214 ALA B O 1
ATOM 4795 N N . GLY B 1 216 ? 58.630 32.367 73.714 1.00 41.43 215 GLY B N 1
ATOM 4796 C CA . GLY B 1 216 ? 59.355 33.102 72.684 1.00 40.09 215 GLY B CA 1
ATOM 4797 C C . GLY B 1 216 ? 58.896 32.780 71.266 1.00 40.21 215 GLY B C 1
ATOM 4798 O O . GLY B 1 216 ? 59.629 33.004 70.310 1.00 40.34 215 GLY B O 1
ATOM 4799 N N . ASN B 1 217 ? 57.679 32.271 71.116 1.00 40.41 216 ASN B N 1
ATOM 4800 C CA . ASN B 1 217 ? 57.148 31.907 69.796 1.00 40.83 216 ASN B CA 1
ATOM 4801 C C . ASN B 1 217 ? 55.935 32.784 69.459 1.00 41.42 216 ASN B C 1
ATOM 4802 O O . ASN B 1 217 ? 54.833 32.301 69.179 1.00 41.02 216 ASN B O 1
ATOM 4807 N N . GLU B 1 218 ? 56.176 34.086 69.479 1.00 42.25 217 GLU B N 1
ATOM 4808 C CA . GLU B 1 218 ? 55.154 35.112 69.241 1.00 44.10 217 GLU B CA 1
ATOM 4809 C C . GLU B 1 218 ? 54.591 35.185 67.835 1.00 42.07 217 GLU B C 1
ATOM 4810 O O . GLU B 1 218 ? 53.634 35.895 67.621 1.00 44.65 217 GLU B O 1
ATOM 4816 N N . ALA B 1 219 ? 55.208 34.502 66.874 1.00 41.92 218 ALA B N 1
ATOM 4817 C CA . ALA B 1 219 ? 54.654 34.373 65.522 1.00 41.36 218 ALA B CA 1
ATOM 4818 C C . ALA B 1 219 ? 53.882 33.028 65.430 1.00 40.94 218 ALA B C 1
ATOM 4819 O O . ALA B 1 219 ? 53.449 32.626 64.353 1.00 41.13 218 ALA B O 1
ATOM 4821 N N . PHE B 1 220 ? 53.717 32.347 66.567 1.00 41.04 219 PHE B N 1
ATOM 4822 C CA . PHE B 1 220 ? 52.978 31.085 66.651 1.00 41.95 219 PHE B CA 1
ATOM 4823 C C . PHE B 1 220 ? 53.448 30.049 65.637 1.00 42.39 219 PHE B C 1
ATOM 4824 O O . PHE B 1 220 ? 52.627 29.309 65.071 1.00 42.13 219 PHE B O 1
ATOM 4832 N N . LYS B 1 221 ? 54.759 30.000 65.401 1.00 40.20 220 LYS B N 1
ATOM 4833 C CA . LYS B 1 221 ? 55.319 29.051 64.439 1.00 42.11 220 LYS B CA 1
ATOM 4834 C C . LYS B 1 221 ? 54.969 27.600 64.841 1.00 41.81 220 LYS B C 1
ATOM 4835 O O . LYS B 1 221 ? 55.175 27.216 65.986 1.00 41.57 220 LYS B O 1
ATOM 4839 N N . ASN B 1 222 ? 54.427 26.834 63.884 1.00 41.50 221 ASN B N 1
ATOM 4840 C CA . ASN B 1 222 ? 53.993 25.422 64.050 1.00 41.95 221 ASN B CA 1
ATOM 4841 C C . ASN B 1 222 ? 52.767 25.200 64.953 1.00 42.50 221 ASN B C 1
ATOM 4842 O O . ASN B 1 222 ? 52.376 24.049 65.169 1.00 41.75 221 ASN B O 1
ATOM 4847 N N . VAL B 1 223 ? 52.146 26.272 65.452 1.00 41.29 222 VAL B N 1
ATOM 4848 C CA . VAL B 1 223 ? 51.087 26.122 66.436 1.00 39.61 222 VAL B CA 1
ATOM 4849 C C . VAL B 1 223 ? 49.765 26.765 66.015 1.00 40.30 222 VAL B C 1
ATOM 4850 O O . VAL B 1 223 ? 49.744 27.900 65.540 1.00 39.43 222 VAL B O 1
ATOM 4854 N N . LEU B 1 224 ? 48.670 26.020 66.188 1.00 39.41 223 LEU B N 1
ATOM 4855 C CA . LEU B 1 224 ? 47.325 26.537 65.908 1.00 41.76 223 LEU B CA 1
ATOM 4856 C C . LEU B 1 224 ? 46.349 26.157 66.999 1.00 40.68 223 LEU B C 1
ATOM 4857 O O . LEU B 1 224 ? 46.544 25.149 67.684 1.00 40.61 223 LEU B O 1
ATOM 4862 N N . VAL B 1 225 ? 45.287 26.955 67.152 1.00 40.48 224 VAL B N 1
ATOM 4863 C CA . VAL B 1 225 ? 44.213 26.629 68.100 1.00 38.64 224 VAL B CA 1
ATOM 4864 C C . VAL B 1 225 ? 42.876 26.706 67.379 1.00 39.77 224 VAL B C 1
ATOM 4865 O O . VAL B 1 225 ? 42.687 27.527 66.495 1.00 40.65 224 VAL B O 1
ATOM 4869 N N . ILE B 1 226 ? 41.965 25.808 67.735 1.00 41.44 225 ILE B N 1
ATOM 4870 C CA . ILE B 1 226 ? 40.659 25.713 67.098 1.00 40.74 225 ILE B CA 1
ATOM 4871 C C . ILE B 1 226 ? 39.589 26.012 68.125 1.00 39.52 225 ILE B C 1
ATOM 4872 O O . ILE B 1 226 ? 39.578 25.393 69.201 1.00 38.87 225 ILE B O 1
ATOM 4877 N N . HIS B 1 227 ? 38.713 26.966 67.779 1.00 38.55 226 HIS B N 1
ATOM 4878 C CA . HIS B 1 227 ? 37.634 27.440 68.647 1.00 37.89 226 HIS B CA 1
ATOM 4879 C C . HIS B 1 227 ? 36.279 27.311 67.999 1.00 38.59 226 HIS B C 1
ATOM 4880 O O . HIS B 1 227 ? 36.174 27.197 66.788 1.00 38.76 226 HIS B O 1
ATOM 4887 N N . SER B 1 228 ? 35.249 27.313 68.841 1.00 39.39 227 SER B N 1
ATOM 4888 C CA . SER B 1 228 ? 33.864 27.192 68.417 1.00 41.83 227 SER B CA 1
ATOM 4889 C C . SER B 1 228 ? 32.932 27.988 69.316 1.00 42.10 227 SER B C 1
ATOM 4890 O O . SER B 1 228 ? 33.144 28.069 70.513 1.00 41.81 227 SER B O 1
ATOM 4893 N N . LEU B 1 229 ? 31.880 28.530 68.737 1.00 40.77 228 LEU B N 1
ATOM 4894 C CA . LEU B 1 229 ? 30.907 29.304 69.502 1.00 44.72 228 LEU B CA 1
ATOM 4895 C C . LEU B 1 229 ? 29.823 28.437 70.110 1.00 43.30 228 LEU B C 1
ATOM 4896 O O . LEU B 1 229 ? 29.139 28.881 71.007 1.00 45.05 228 LEU B O 1
ATOM 4901 N N . SER B 1 230 ? 29.661 27.217 69.592 1.00 41.72 229 SER B N 1
ATOM 4902 C CA . SER B 1 230 ? 28.538 26.328 69.930 1.00 42.97 229 SER B CA 1
ATOM 4903 C C . SER B 1 230 ? 28.145 26.182 71.396 1.00 44.64 229 SER B C 1
ATOM 4904 O O . SER B 1 230 ? 26.965 26.384 71.762 1.00 43.95 229 SER B O 1
ATOM 4907 N N . LYS B 1 231 ? 29.124 25.810 72.211 1.00 43.38 230 LYS B N 1
ATOM 4908 C CA . LYS B 1 231 ? 28.900 25.532 73.627 1.00 45.30 230 LYS B CA 1
ATOM 4909 C C . LYS B 1 231 ? 28.929 26.802 74.467 1.00 46.30 230 LYS B C 1
ATOM 4910 O O . LYS B 1 231 ? 28.208 26.914 75.452 1.00 45.84 230 LYS B O 1
ATOM 4916 N N . ARG B 1 232 ? 29.726 27.771 74.029 1.00 45.75 231 ARG B N 1
ATOM 4917 C CA . ARG B 1 232 ? 29.823 29.061 74.692 1.00 43.91 231 ARG B CA 1
ATOM 4918 C C . ARG B 1 232 ? 28.498 29.799 74.702 1.00 43.14 231 ARG B C 1
ATOM 4919 O O . ARG B 1 232 ? 28.105 30.359 75.731 1.00 43.87 231 ARG B O 1
ATOM 4927 N N . SER B 1 233 ? 27.805 29.798 73.563 1.00 42.20 232 SER B N 1
ATOM 4928 C CA . SER B 1 233 ? 26.566 30.584 73.402 1.00 40.98 232 SER B CA 1
ATOM 4929 C C . SER B 1 233 ? 25.259 29.798 73.218 1.00 41.14 232 SER B C 1
ATOM 4930 O O . SER B 1 233 ? 24.194 30.407 73.011 1.00 40.24 232 SER B O 1
ATOM 4933 N N . SER B 1 234 ? 25.335 28.466 73.367 1.00 41.23 233 SER B N 1
ATOM 4934 C CA A SER B 1 234 ? 24.169 27.604 73.178 0.50 39.44 233 SER B CA 1
ATOM 4935 C CA B SER B 1 234 ? 24.210 27.560 73.160 0.50 40.20 233 SER B CA 1
ATOM 4936 C C . SER B 1 234 ? 23.586 27.865 71.783 1.00 39.73 233 SER B C 1
ATOM 4937 O O . SER B 1 234 ? 22.374 28.033 71.631 1.00 36.37 233 SER B O 1
ATOM 4942 N N . ALA B 1 235 ? 24.461 27.913 70.774 1.00 39.74 234 ALA B N 1
ATOM 4943 C CA . ALA B 1 235 ? 24.071 28.221 69.399 1.00 38.91 234 ALA B CA 1
ATOM 4944 C C . ALA B 1 235 ? 24.815 27.373 68.384 1.00 39.70 234 ALA B C 1
ATOM 4945 O O . ALA B 1 235 ? 25.431 27.914 67.453 1.00 38.09 234 ALA B O 1
ATOM 4947 N N . PRO B 1 236 ? 24.725 26.032 68.514 1.00 41.22 235 PRO B N 1
ATOM 4948 C CA . PRO B 1 236 ? 25.411 25.188 67.536 1.00 41.82 235 PRO B CA 1
ATOM 4949 C C . PRO B 1 236 ? 24.880 25.394 66.121 1.00 42.11 235 PRO B C 1
ATOM 4950 O O . PRO B 1 236 ? 25.612 25.203 65.172 1.00 42.87 235 PRO B O 1
ATOM 4954 N N . GLY B 1 237 ? 23.622 25.804 65.984 1.00 41.24 236 GLY B N 1
ATOM 4955 C CA . GLY B 1 237 ? 23.026 26.034 64.667 1.00 40.81 236 GLY B CA 1
ATOM 4956 C C . GLY B 1 237 ? 23.653 27.162 63.874 1.00 40.58 236 GLY B C 1
ATOM 4957 O O . GLY B 1 237 ? 23.472 27.226 62.668 1.00 38.65 236 GLY B O 1
ATOM 4958 N N . LEU B 1 238 ? 24.368 28.067 64.546 1.00 40.61 237 LEU B N 1
ATOM 4959 C CA . LEU B 1 238 ? 25.053 29.152 63.859 1.00 40.74 237 LEU B CA 1
ATOM 4960 C C . LEU B 1 238 ? 26.225 28.652 63.014 1.00 42.79 237 LEU B C 1
ATOM 4961 O O . LEU B 1 238 ? 26.538 29.262 61.999 1.00 44.34 237 LEU B O 1
ATOM 4966 N N . ARG B 1 239 ? 26.822 27.527 63.420 1.00 42.71 238 ARG B N 1
ATOM 4967 C CA . ARG B 1 239 ? 27.998 26.919 62.763 1.00 42.73 238 ARG B CA 1
ATOM 4968 C C . ARG B 1 239 ? 29.168 27.900 62.671 1.00 40.58 238 ARG B C 1
ATOM 4969 O O . ARG B 1 239 ? 29.673 28.141 61.581 1.00 41.74 238 ARG B O 1
ATOM 4977 N N . SER B 1 240 ? 29.606 28.445 63.808 1.00 40.96 239 SER B N 1
ATOM 4978 C CA . SER B 1 240 ? 30.710 29.411 63.824 1.00 41.57 239 SER B CA 1
ATOM 4979 C C . SER B 1 240 ? 31.891 29.011 64.714 1.00 41.57 239 SER B C 1
ATOM 4980 O O . SER B 1 240 ? 31.721 28.678 65.877 1.00 40.44 239 SER B O 1
ATOM 4983 N N . GLY B 1 241 ? 33.090 29.100 64.144 1.00 41.17 240 GLY B N 1
ATOM 4984 C CA . GLY B 1 241 ? 34.333 28.830 64.851 1.00 39.91 240 GLY B CA 1
ATOM 4985 C C . GLY B 1 241 ? 35.482 29.519 64.157 1.00 38.22 240 GLY B C 1
ATOM 4986 O O . GLY B 1 241 ? 35.285 30.264 63.213 1.00 39.38 240 GLY B O 1
ATOM 4987 N N . PHE B 1 242 ? 36.692 29.281 64.635 1.00 38.28 241 PHE B N 1
ATOM 4988 C CA . PHE B 1 242 ? 37.862 29.813 63.982 1.00 37.57 241 PHE B CA 1
ATOM 4989 C C . PHE B 1 242 ? 39.093 28.999 64.321 1.00 38.90 241 PHE B C 1
ATOM 4990 O O . PHE B 1 242 ? 39.088 28.230 65.274 1.00 40.23 241 PHE B O 1
ATOM 4998 N N . ILE B 1 243 ? 40.122 29.160 63.499 1.00 39.09 242 ILE B N 1
ATOM 4999 C CA . ILE B 1 243 ? 41.442 28.580 63.748 1.00 39.51 242 ILE B CA 1
ATOM 5000 C C . ILE B 1 243 ? 42.424 29.781 63.758 1.00 39.07 242 ILE B C 1
ATOM 5001 O O . ILE B 1 243 ? 42.344 30.663 62.903 1.00 39.70 242 ILE B O 1
ATOM 5006 N N . ALA B 1 244 ? 43.303 29.827 64.754 1.00 38.49 243 ALA B N 1
ATOM 5007 C CA . ALA B 1 244 ? 44.230 30.934 64.940 1.00 39.50 243 ALA B CA 1
ATOM 5008 C C . ALA B 1 244 ? 45.642 30.440 65.226 1.00 39.41 243 ALA B C 1
ATOM 5009 O O . ALA B 1 244 ? 45.820 29.364 65.780 1.00 36.78 243 ALA B O 1
ATOM 5011 N N . GLY B 1 245 ? 46.632 31.249 64.862 1.00 41.28 244 GLY B N 1
ATOM 5012 C CA . GLY B 1 245 ? 48.044 30.919 65.074 1.00 41.01 244 GLY B CA 1
ATOM 5013 C C . GLY B 1 245 ? 48.935 31.190 63.871 1.00 42.21 244 GLY B C 1
ATOM 5014 O O . GLY B 1 245 ? 48.858 32.262 63.270 1.00 42.03 244 GLY B O 1
ATOM 5015 N N . ASP B 1 246 ? 49.778 30.209 63.527 1.00 41.09 245 ASP B N 1
ATOM 5016 C CA . ASP B 1 246 ? 50.792 30.333 62.457 1.00 43.54 245 ASP B CA 1
ATOM 5017 C C . ASP B 1 246 ? 50.254 30.910 61.133 1.00 43.48 245 ASP B C 1
ATOM 5018 O O . ASP B 1 246 ? 49.657 30.189 60.343 1.00 43.13 245 ASP B O 1
ATOM 5023 N N . SER B 1 247 ? 50.485 32.202 60.890 1.00 43.42 246 SER B N 1
ATOM 5024 C CA . SER B 1 247 ? 50.003 32.853 59.670 1.00 43.22 246 SER B CA 1
ATOM 5025 C C . SER B 1 247 ? 50.598 32.278 58.387 1.00 44.86 246 SER B C 1
ATOM 5026 O O . SER B 1 247 ? 50.008 32.437 57.326 1.00 45.09 246 SER B O 1
ATOM 5029 N N . ARG B 1 248 ? 51.761 31.635 58.470 1.00 46.47 247 ARG B N 1
ATOM 5030 C CA . ARG B 1 248 ? 52.377 31.042 57.281 1.00 50.19 247 ARG B CA 1
ATOM 5031 C C . ARG B 1 248 ? 51.495 29.872 56.846 1.00 48.02 247 ARG B C 1
ATOM 5032 O O . ARG B 1 248 ? 51.245 29.690 55.656 1.00 47.01 247 ARG B O 1
ATOM 5040 N N . LEU B 1 249 ? 51.029 29.080 57.817 1.00 45.73 248 LEU B N 1
ATOM 5041 C CA . LEU B 1 249 ? 50.144 27.956 57.515 1.00 44.68 248 LEU B CA 1
ATOM 5042 C C . LEU B 1 249 ? 48.730 28.423 57.177 1.00 43.98 248 LEU B C 1
ATOM 5043 O O . LEU B 1 249 ? 48.067 27.827 56.330 1.00 44.59 248 LEU B O 1
ATOM 5048 N N . LEU B 1 250 ? 48.257 29.465 57.858 1.00 43.37 249 LEU B N 1
ATOM 5049 C CA . LEU B 1 250 ? 46.913 29.985 57.600 1.00 43.23 249 LEU B CA 1
ATOM 5050 C C . LEU B 1 250 ? 46.789 30.686 56.238 1.00 42.78 249 LEU B C 1
ATOM 5051 O O . LEU B 1 250 ? 45.720 30.657 55.620 1.00 43.16 249 LEU B O 1
ATOM 5056 N N . GLU B 1 251 ? 47.871 31.295 55.760 1.00 43.11 250 GLU B N 1
ATOM 5057 C CA . GLU B 1 251 ? 47.868 31.943 54.438 1.00 44.25 250 GLU B CA 1
ATOM 5058 C C . GLU B 1 251 ? 47.548 30.922 53.336 1.00 44.30 250 GLU B C 1
ATOM 5059 O O . GLU B 1 251 ? 46.822 31.221 52.392 1.00 44.32 250 GLU B O 1
ATOM 5061 N N . LYS B 1 252 ? 48.102 29.722 53.455 1.00 44.68 251 LYS B N 1
ATOM 5062 C CA . LYS B 1 252 ? 47.869 28.671 52.468 1.00 46.04 251 LYS B CA 1
ATOM 5063 C C . LYS B 1 252 ? 46.560 27.951 52.732 1.00 44.42 251 LYS B C 1
ATOM 5064 O O . LYS B 1 252 ? 45.879 27.556 51.800 1.00 43.20 251 LYS B O 1
ATOM 5068 N N . TYR B 1 253 ? 46.204 27.779 54.005 1.00 44.23 252 TYR B N 1
ATOM 5069 C CA . TYR B 1 253 ? 44.934 27.128 54.348 1.00 42.41 252 TYR B CA 1
ATOM 5070 C C . TYR B 1 253 ? 43.776 27.953 53.773 1.00 41.45 252 TYR B C 1
ATOM 5071 O O . TYR B 1 253 ? 42.803 27.401 53.298 1.00 40.98 252 TYR B O 1
ATOM 5080 N N . LYS B 1 254 ? 43.910 29.271 53.808 1.00 41.81 253 LYS B N 1
ATOM 5081 C CA . LYS B 1 254 ? 42.933 30.179 53.222 1.00 43.50 253 LYS B CA 1
ATOM 5082 C C . LYS B 1 254 ? 42.682 29.836 51.748 1.00 43.17 253 LYS B C 1
ATOM 5083 O O . LYS B 1 254 ? 41.522 29.719 51.302 1.00 41.89 253 LYS B O 1
ATOM 5089 N N . ALA B 1 255 ? 43.777 29.685 50.996 1.00 41.68 254 ALA B N 1
ATOM 5090 C CA . ALA B 1 255 ? 43.698 29.348 49.570 1.00 42.59 254 ALA B CA 1
ATOM 5091 C C . ALA B 1 255 ? 43.000 27.996 49.371 1.00 42.52 254 ALA B C 1
ATOM 5092 O O . ALA B 1 255 ? 42.174 27.844 48.466 1.00 45.03 254 ALA B O 1
ATOM 5094 N N . PHE B 1 256 ? 43.312 27.032 50.230 1.00 42.08 255 PHE B N 1
ATOM 5095 C CA . PHE B 1 256 ? 42.683 25.712 50.172 1.00 42.36 255 PHE B CA 1
ATOM 5096 C C . PHE B 1 256 ? 41.175 25.799 50.454 1.00 40.71 255 PHE B C 1
ATOM 5097 O O . PHE B 1 256 ? 40.367 25.180 49.762 1.00 39.40 255 PHE B O 1
ATOM 5105 N N . ARG B 1 257 ? 40.805 26.598 51.444 1.00 39.22 256 ARG B N 1
ATOM 5106 C CA . ARG B 1 257 ? 39.406 26.761 51.821 1.00 40.17 256 ARG B CA 1
ATOM 5107 C C . ARG B 1 257 ? 38.517 27.383 50.729 1.00 41.27 256 ARG B C 1
ATOM 5108 O O . ARG B 1 257 ? 37.285 27.153 50.714 1.00 39.94 256 ARG B O 1
ATOM 5116 N N . ALA B 1 258 ? 39.119 28.141 49.806 1.00 40.83 257 ALA B N 1
ATOM 5117 C CA . ALA B 1 258 ? 38.352 28.722 48.688 1.00 40.36 257 ALA B CA 1
ATOM 5118 C C . ALA B 1 258 ? 37.645 27.645 47.838 1.00 42.42 257 ALA B C 1
ATOM 5119 O O . ALA B 1 258 ? 36.604 27.922 47.238 1.00 42.73 257 ALA B O 1
ATOM 5121 N N . TYR B 1 259 ? 38.210 26.435 47.793 1.00 43.98 258 TYR B N 1
ATOM 5122 C CA . TYR B 1 259 ? 37.629 25.281 47.068 1.00 46.13 258 TYR B CA 1
ATOM 5123 C C . TYR B 1 259 ? 36.600 24.431 47.836 1.00 45.26 258 TYR B C 1
ATOM 5124 O O . TYR B 1 259 ? 35.752 23.777 47.229 1.00 43.87 258 TYR B O 1
ATOM 5133 N N . LEU B 1 260 ? 36.683 24.437 49.163 1.00 43.24 259 LEU B N 1
ATOM 5134 C CA . LEU B 1 260 ? 35.888 23.525 49.986 1.00 42.18 259 LEU B CA 1
ATOM 5135 C C . LEU B 1 260 ? 34.380 23.767 50.114 1.00 41.11 259 LEU B C 1
ATOM 5136 O O . LEU B 1 260 ? 33.634 22.819 50.367 1.00 39.34 259 LEU B O 1
ATOM 5141 N N . GLY B 1 261 ? 33.947 25.019 49.992 1.00 40.46 260 GLY B N 1
ATOM 5142 C CA . GLY B 1 261 ? 32.527 25.369 50.076 1.00 40.49 260 GLY B CA 1
ATOM 5143 C C . GLY B 1 261 ? 31.898 25.384 51.469 1.00 39.79 260 GLY B C 1
ATOM 5144 O O . GLY B 1 261 ? 30.692 25.213 51.596 1.00 39.66 260 GLY B O 1
ATOM 5145 N N . TYR B 1 262 ? 32.700 25.586 52.506 1.00 38.04 261 TYR B N 1
ATOM 5146 C CA . TYR B 1 262 ? 32.181 25.684 53.871 1.00 40.61 261 TYR B CA 1
ATOM 5147 C C . TYR B 1 262 ? 31.781 27.138 54.153 1.00 42.20 261 TYR B C 1
ATOM 5148 O O . TYR B 1 262 ? 32.465 27.830 54.921 1.00 43.48 261 TYR B O 1
ATOM 5157 N N . THR B 1 263 ? 30.674 27.580 53.544 1.00 41.28 262 THR B N 1
ATOM 5158 C CA . THR B 1 263 ? 30.214 28.957 53.664 1.00 40.10 262 THR B CA 1
ATOM 5159 C C . THR B 1 263 ? 28.867 29.033 54.377 1.00 42.58 262 THR B C 1
ATOM 5160 O O . THR B 1 263 ? 28.150 28.027 54.498 1.00 40.43 262 THR B O 1
ATOM 5164 N N . SER B 1 264 ? 28.543 30.254 54.818 1.00 42.64 263 SER B N 1
ATOM 5165 C CA . SER B 1 264 ? 27.394 30.541 55.680 1.00 41.55 263 SER B CA 1
ATOM 5166 C C . SER B 1 264 ? 26.683 31.850 55.296 1.00 40.65 263 SER B C 1
ATOM 5167 O O . SER B 1 264 ? 27.356 32.858 55.036 1.00 39.29 263 SER B O 1
ATOM 5170 N N . ALA B 1 265 ? 25.344 31.855 55.277 1.00 38.90 264 ALA B N 1
ATOM 5171 C CA . ALA B 1 265 ? 24.576 33.074 54.963 1.00 36.51 264 ALA B CA 1
ATOM 5172 C C . ALA B 1 265 ? 25.100 34.277 55.723 1.00 34.95 264 ALA B C 1
ATOM 5173 O O . ALA B 1 265 ? 25.422 34.174 56.927 1.00 33.38 264 ALA B O 1
ATOM 5175 N N . ASN B 1 266 ? 25.153 35.432 55.060 1.00 34.23 265 ASN B N 1
ATOM 5176 C CA . ASN B 1 266 ? 25.628 36.662 55.722 1.00 32.30 265 ASN B CA 1
ATOM 5177 C C . ASN B 1 266 ? 24.804 36.994 56.976 1.00 33.94 265 ASN B C 1
ATOM 5178 O O . ASN B 1 266 ? 25.333 37.569 57.942 1.00 35.10 265 ASN B O 1
ATOM 5183 N N . ALA B 1 267 ? 23.532 36.590 56.957 1.00 33.48 266 ALA B N 1
ATOM 5184 C CA . ALA B 1 267 ? 22.589 36.762 58.052 1.00 33.76 266 ALA B CA 1
ATOM 5185 C C . ALA B 1 267 ? 23.007 35.957 59.263 1.00 35.85 266 ALA B C 1
ATOM 5186 O O . ALA B 1 267 ? 22.941 36.453 60.405 1.00 37.77 266 ALA B O 1
ATOM 5188 N N . ILE B 1 268 ? 23.444 34.720 59.006 1.00 34.93 267 ILE B N 1
ATOM 5189 C CA . ILE B 1 268 ? 23.913 33.813 60.042 1.00 34.72 267 ILE B CA 1
ATOM 5190 C C . ILE B 1 268 ? 25.218 34.333 60.659 1.00 36.12 267 ILE B C 1
ATOM 5191 O O . ILE B 1 268 ? 25.433 34.260 61.883 1.00 37.10 267 ILE B O 1
ATOM 5196 N N . GLN B 1 269 ? 26.081 34.868 59.799 1.00 36.10 268 GLN B N 1
ATOM 5197 C CA . GLN B 1 269 ? 27.329 35.472 60.221 1.00 36.34 268 GLN B CA 1
ATOM 5198 C C . GLN B 1 269 ? 27.095 36.712 61.109 1.00 38.48 268 GLN B C 1
ATOM 5199 O O . GLN B 1 269 ? 27.896 36.985 62.020 1.00 38.17 268 GLN B O 1
ATOM 5205 N N . LYS B 1 270 ? 26.022 37.458 60.846 1.00 40.09 269 LYS B N 1
ATOM 5206 C CA . LYS B 1 270 ? 25.697 38.632 61.666 1.00 41.00 269 LYS B CA 1
ATOM 5207 C C . LYS B 1 270 ? 25.260 38.224 63.056 1.00 41.00 269 LYS B C 1
ATOM 5208 O O . LYS B 1 270 ? 25.580 38.915 64.035 1.00 40.47 269 LYS B O 1
ATOM 5214 N N . ALA B 1 271 ? 24.527 37.114 63.146 1.00 40.28 270 ALA B N 1
ATOM 5215 C CA . ALA B 1 271 ? 24.116 36.592 64.447 1.00 38.96 270 ALA B CA 1
ATOM 5216 C C . ALA B 1 271 ? 25.342 36.071 65.201 1.00 38.59 270 ALA B C 1
ATOM 5217 O O . ALA B 1 271 ? 25.436 36.218 66.421 1.00 39.62 270 ALA B O 1
ATOM 5219 N N . SER B 1 272 ? 26.284 35.477 64.470 1.00 40.41 271 SER B N 1
ATOM 5220 C CA . SER B 1 272 ? 27.535 34.970 65.055 1.00 39.83 271 SER B CA 1
ATOM 5221 C C . SER B 1 272 ? 28.366 36.129 65.604 1.00 38.47 271 SER B C 1
ATOM 5222 O O . SER B 1 272 ? 28.892 36.058 66.706 1.00 39.16 271 SER B O 1
ATOM 5225 N N . GLU B 1 273 ? 28.473 37.190 64.818 1.00 40.08 272 GLU B N 1
ATOM 5226 C CA . GLU B 1 273 ? 29.193 38.399 65.208 1.00 39.43 272 GLU B CA 1
ATOM 5227 C C . GLU B 1 273 ? 28.618 38.948 66.509 1.00 36.98 272 GLU B C 1
ATOM 5228 O O . GLU B 1 273 ? 29.354 39.246 67.439 1.00 36.69 272 GLU B O 1
ATOM 5234 N N . ALA B 1 274 ? 27.300 39.067 66.584 1.00 35.31 273 ALA B N 1
ATOM 5235 C CA . ALA B 1 274 ? 26.658 39.502 67.821 1.00 36.35 273 ALA B CA 1
ATOM 5236 C C . ALA B 1 274 ? 27.073 38.617 69.038 1.00 38.12 273 ALA B C 1
ATOM 5237 O O . ALA B 1 274 ? 27.407 39.135 70.108 1.00 39.04 273 ALA B O 1
ATOM 5239 N N . ALA B 1 275 ? 27.024 37.290 68.875 1.00 38.10 274 ALA B N 1
ATOM 5240 C CA . ALA B 1 275 ? 27.429 36.360 69.931 1.00 37.43 274 ALA B CA 1
ATOM 5241 C C . ALA B 1 275 ? 28.901 36.511 70.301 1.00 38.63 274 ALA B C 1
ATOM 5242 O O . ALA B 1 275 ? 29.240 36.515 71.479 1.00 39.18 274 ALA B O 1
ATOM 5244 N N . TRP B 1 276 ? 29.787 36.631 69.317 1.00 39.25 275 TRP B N 1
ATOM 5245 C CA . TRP B 1 276 ? 31.207 36.788 69.640 1.00 39.91 275 TRP B CA 1
ATOM 5246 C C . TRP B 1 276 ? 31.540 38.130 70.318 1.00 40.11 275 TRP B C 1
ATOM 5247 O O . TRP B 1 276 ? 32.511 38.208 71.090 1.00 38.63 275 TRP B O 1
ATOM 5258 N N . LEU B 1 277 ? 30.759 39.176 70.026 1.00 39.89 276 LEU B N 1
ATOM 5259 C CA . LEU B 1 277 ? 30.981 40.503 70.608 1.00 41.40 276 LEU B CA 1
ATOM 5260 C C . LEU B 1 277 ? 30.549 40.635 72.082 1.00 42.81 276 LEU B C 1
ATOM 5261 O O . LEU B 1 277 ? 31.000 41.549 72.775 1.00 41.35 276 LEU B O 1
ATOM 5266 N N . ASP B 1 278 ? 29.680 39.741 72.552 1.00 42.53 277 ASP B N 1
ATOM 5267 C CA . ASP B 1 278 ? 29.107 39.835 73.905 1.00 42.65 277 ASP B CA 1
ATOM 5268 C C . ASP B 1 278 ? 29.585 38.754 74.868 1.00 43.20 277 ASP B C 1
ATOM 5269 O O . ASP B 1 278 ? 29.475 37.567 74.556 1.00 39.67 277 ASP B O 1
ATOM 5274 N N . ASP B 1 279 ? 30.034 39.165 76.053 1.00 43.08 278 ASP B N 1
ATOM 5275 C CA . ASP B 1 279 ? 30.472 38.220 77.095 1.00 44.06 278 ASP B CA 1
ATOM 5276 C C . ASP B 1 279 ? 29.377 37.884 78.115 1.00 43.74 278 ASP B C 1
ATOM 5277 O O . ASP B 1 279 ? 29.420 36.821 78.729 1.00 43.50 278 ASP B O 1
ATOM 5282 N N . ARG B 1 280 ? 28.402 38.776 78.288 1.00 43.49 279 ARG B N 1
ATOM 5283 C CA . ARG B 1 280 ? 27.325 38.575 79.276 1.00 45.02 279 ARG B CA 1
ATOM 5284 C C . ARG B 1 280 ? 26.569 37.250 79.159 1.00 43.50 279 ARG B C 1
ATOM 5285 O O . ARG B 1 280 ? 26.447 36.545 80.149 1.00 43.25 279 ARG B O 1
ATOM 5289 N N . HIS B 1 281 ? 26.084 36.907 77.962 1.00 42.35 280 HIS B N 1
ATOM 5290 C CA . HIS B 1 281 ? 25.325 35.666 77.774 1.00 41.62 280 HIS B CA 1
ATOM 5291 C C . HIS B 1 281 ? 26.176 34.433 78.025 1.00 40.68 280 HIS B C 1
ATOM 5292 O O . HIS B 1 281 ? 25.689 33.453 78.571 1.00 42.04 280 HIS B O 1
ATOM 5299 N N . ALA B 1 282 ? 27.446 34.496 77.633 1.00 41.52 281 ALA B N 1
ATOM 5300 C CA . ALA B 1 282 ? 28.407 33.414 77.826 1.00 39.14 281 ALA B CA 1
ATOM 5301 C C . ALA B 1 282 ? 28.556 33.116 79.311 1.00 41.69 281 ALA B C 1
ATOM 5302 O O . ALA B 1 282 ? 28.510 31.962 79.738 1.00 39.98 281 ALA B O 1
ATOM 5304 N N . GLU B 1 283 ? 28.709 34.179 80.092 1.00 42.99 282 GLU B N 1
ATOM 5305 C CA . GLU B 1 283 ? 28.913 34.072 81.526 1.00 43.71 282 GLU B CA 1
ATOM 5306 C C . GLU B 1 283 ? 27.691 33.473 82.213 1.00 44.00 282 GLU B C 1
ATOM 5307 O O . GLU B 1 283 ? 27.825 32.717 83.183 1.00 45.62 282 GLU B O 1
ATOM 5313 N N . PHE B 1 284 ? 26.503 33.820 81.721 1.00 42.12 283 PHE B N 1
ATOM 5314 C CA . PHE B 1 284 ? 25.254 33.257 82.238 1.00 42.10 283 PHE B CA 1
ATOM 5315 C C . PHE B 1 284 ? 25.280 31.722 82.108 1.00 41.81 283 PHE B C 1
ATOM 5316 O O . PHE B 1 284 ? 25.020 31.014 83.074 1.00 39.67 283 PHE B O 1
ATOM 5324 N N . PHE B 1 285 ? 25.631 31.218 80.928 1.00 40.79 284 PHE B N 1
ATOM 5325 C CA . PHE B 1 285 ? 25.660 29.777 80.719 1.00 40.54 284 PHE B CA 1
ATOM 5326 C C . PHE B 1 285 ? 26.802 29.128 81.494 1.00 42.00 284 PHE B C 1
ATOM 5327 O O . PHE B 1 285 ? 26.638 28.028 82.049 1.00 40.49 284 PHE B O 1
ATOM 5335 N N . ARG B 1 286 ? 27.945 29.807 81.556 1.00 40.93 285 ARG B N 1
ATOM 5336 C CA . ARG B 1 286 ? 29.089 29.258 82.262 1.00 41.78 285 ARG B CA 1
ATOM 5337 C C . ARG B 1 286 ? 28.748 29.009 83.726 1.00 42.57 285 ARG B C 1
ATOM 5338 O O . ARG B 1 286 ? 29.119 27.983 84.296 1.00 43.84 285 ARG B O 1
ATOM 5346 N N . ASN B 1 287 ? 28.025 29.951 84.318 1.00 42.61 286 ASN B N 1
ATOM 5347 C CA A ASN B 1 287 ? 27.595 29.837 85.703 0.50 42.38 286 ASN B CA 1
ATOM 5348 C CA B ASN B 1 287 ? 27.615 29.818 85.709 0.50 42.81 286 ASN B CA 1
ATOM 5349 C C . ASN B 1 287 ? 26.781 28.561 85.938 1.00 42.21 286 ASN B C 1
ATOM 5350 O O . ASN B 1 287 ? 26.903 27.924 86.976 1.00 42.12 286 ASN B O 1
ATOM 5359 N N . ILE B 1 288 ? 25.950 28.193 84.964 1.00 42.61 287 ILE B N 1
ATOM 5360 C CA . ILE B 1 288 ? 25.138 26.982 85.089 1.00 40.84 287 ILE B CA 1
ATOM 5361 C C . ILE B 1 288 ? 26.043 25.757 85.059 1.00 40.66 287 ILE B C 1
ATOM 5362 O O . ILE B 1 288 ? 25.919 24.877 85.906 1.00 38.65 287 ILE B O 1
ATOM 5367 N N . TYR B 1 289 ? 26.957 25.699 84.088 1.00 43.00 288 TYR B N 1
ATOM 5368 C CA . TYR B 1 289 ? 27.892 24.564 83.998 1.00 43.64 288 TYR B CA 1
ATOM 5369 C C . TYR B 1 289 ? 28.763 24.454 85.264 1.00 43.34 288 TYR B C 1
ATOM 5370 O O . TYR B 1 289 ? 29.032 23.349 85.719 1.00 42.89 288 TYR B O 1
ATOM 5379 N N . ALA B 1 290 ? 29.178 25.598 85.821 1.00 42.82 289 ALA B N 1
ATOM 5380 C CA . ALA B 1 290 ? 29.967 25.638 87.054 1.00 42.25 289 ALA B CA 1
ATOM 5381 C C . ALA B 1 290 ? 29.184 25.034 88.212 1.00 41.75 289 ALA B C 1
ATOM 5382 O O . ALA B 1 290 ? 29.729 24.246 88.975 1.00 41.95 289 ALA B O 1
ATOM 5384 N N . ASN B 1 291 ? 27.917 25.431 88.352 1.00 40.07 290 ASN B N 1
ATOM 5385 C CA . ASN B 1 291 ? 27.042 24.883 89.392 1.00 38.73 290 ASN B CA 1
ATOM 5386 C C . ASN B 1 291 ? 26.813 23.385 89.182 1.00 39.09 290 ASN B C 1
ATOM 5387 O O . ASN B 1 291 ? 26.721 22.613 90.151 1.00 37.55 290 ASN B O 1
ATOM 5392 N N . ASN B 1 292 ? 26.741 22.984 87.916 1.00 38.34 291 ASN B N 1
ATOM 5393 C CA . ASN B 1 292 ? 26.552 21.590 87.581 1.00 39.44 291 ASN B CA 1
ATOM 5394 C C . ASN B 1 292 ? 27.759 20.790 88.029 1.00 38.57 291 ASN B C 1
ATOM 5395 O O . ASN B 1 292 ? 27.594 19.720 88.575 1.00 39.00 291 ASN B O 1
ATOM 5400 N N . LEU B 1 293 ? 28.967 21.312 87.826 1.00 38.63 292 LEU B N 1
ATOM 5401 C CA . LEU B 1 293 ? 30.176 20.575 88.243 1.00 39.56 292 LEU B CA 1
ATOM 5402 C C . LEU B 1 293 ? 30.259 20.427 89.772 1.00 40.27 292 LEU B C 1
ATOM 5403 O O . LEU B 1 293 ? 30.622 19.354 90.282 1.00 40.77 292 LEU B O 1
ATOM 5408 N N . LYS B 1 294 ? 29.928 21.495 90.487 1.00 37.95 293 LYS B N 1
ATOM 5409 C CA . LYS B 1 294 ? 29.910 21.473 91.946 1.00 37.85 293 LYS B CA 1
ATOM 5410 C C . LYS B 1 294 ? 28.882 20.490 92.519 1.00 36.21 293 LYS B C 1
ATOM 5411 O O . LYS B 1 294 ? 29.155 19.828 93.525 1.00 35.59 293 LYS B O 1
ATOM 5417 N N . LEU B 1 295 ? 27.706 20.404 91.889 1.00 37.17 294 LEU B N 1
ATOM 5418 C CA . LEU B 1 295 ? 26.677 19.432 92.287 1.00 37.64 294 LEU B CA 1
ATOM 5419 C C . LEU B 1 295 ? 27.168 17.991 92.100 1.00 38.90 294 LEU B C 1
ATOM 5420 O O . LEU B 1 295 ? 26.981 17.134 92.972 1.00 38.42 294 LEU B O 1
ATOM 5425 N N . ALA B 1 296 ? 27.757 17.730 90.935 1.00 37.85 295 ALA B N 1
ATOM 5426 C CA . ALA B 1 296 ? 28.288 16.409 90.620 1.00 39.93 295 ALA B CA 1
ATOM 5427 C C . ALA B 1 296 ? 29.372 16.018 91.637 1.00 41.48 295 ALA B C 1
ATOM 5428 O O . ALA B 1 296 ? 29.418 14.867 92.132 1.00 40.93 295 ALA B O 1
ATOM 5430 N N . ARG B 1 297 ? 30.224 16.991 91.958 1.00 39.97 296 ARG B N 1
ATOM 5431 C CA . ARG B 1 297 ? 31.326 16.784 92.883 1.00 40.54 296 ARG B CA 1
ATOM 5432 C C . ARG B 1 297 ? 30.804 16.499 94.274 1.00 40.79 296 ARG B C 1
ATOM 5433 O O . ARG B 1 297 ? 31.405 15.712 95.022 1.00 41.70 296 ARG B O 1
ATOM 5441 N N . LYS B 1 298 ? 29.686 17.131 94.626 1.00 41.43 297 LYS B N 1
ATOM 5442 C CA . LYS B 1 298 ? 29.024 16.851 95.898 1.00 40.84 297 LYS B CA 1
ATOM 5443 C C . LYS B 1 298 ? 28.466 15.432 95.925 1.00 39.50 297 LYS B C 1
ATOM 5444 O O . LYS B 1 298 ? 28.616 14.713 96.903 1.00 38.83 297 LYS B O 1
ATOM 5450 N N . ILE B 1 299 ? 27.777 15.064 94.857 1.00 40.49 298 ILE B N 1
ATOM 5451 C CA . ILE B 1 299 ? 27.113 13.763 94.771 1.00 39.76 298 ILE B CA 1
ATOM 5452 C C . ILE B 1 299 ? 28.035 12.562 94.616 1.00 40.33 298 ILE B C 1
ATOM 5453 O O . ILE B 1 299 ? 27.871 11.571 95.335 1.00 43.20 298 ILE B O 1
ATOM 5458 N N . PHE B 1 300 ? 28.987 12.629 93.692 1.00 40.62 299 PHE B N 1
ATOM 5459 C CA . PHE B 1 300 ? 29.914 11.521 93.459 1.00 41.36 299 PHE B CA 1
ATOM 5460 C C . PHE B 1 300 ? 31.094 11.634 94.435 1.00 44.11 299 PHE B C 1
ATOM 5461 O O . PHE B 1 300 ? 32.099 12.296 94.157 1.00 42.92 299 PHE B O 1
ATOM 5469 N N . LYS B 1 301 ? 30.960 10.958 95.571 1.00 45.91 300 LYS B N 1
ATOM 5470 C CA . LYS B 1 301 ? 31.937 11.034 96.651 1.00 48.48 300 LYS B CA 1
ATOM 5471 C C . LYS B 1 301 ? 33.265 10.481 96.200 1.00 48.68 300 LYS B C 1
ATOM 5472 O O . LYS B 1 301 ? 33.301 9.515 95.444 1.00 49.15 300 LYS B O 1
ATOM 5478 N N . ASN B 1 302 ? 34.349 11.115 96.642 1.00 50.13 301 ASN B N 1
ATOM 5479 C CA . ASN B 1 302 ? 35.694 10.645 96.345 1.00 51.12 301 ASN B CA 1
ATOM 5480 C C . ASN B 1 302 ? 35.874 10.284 94.860 1.00 51.15 301 ASN B C 1
ATOM 5481 O O . ASN B 1 302 ? 36.315 9.202 94.511 1.00 51.96 301 ASN B O 1
ATOM 5486 N N . THR B 1 303 ? 35.485 11.216 93.999 1.00 51.06 302 THR B N 1
ATOM 5487 C CA . THR B 1 303 ? 35.568 11.078 92.553 1.00 48.52 302 THR B CA 1
ATOM 5488 C C . THR B 1 303 ? 36.182 12.371 92.052 1.00 47.25 302 THR B C 1
ATOM 5489 O O . THR B 1 303 ? 35.729 13.468 92.430 1.00 45.69 302 THR B O 1
ATOM 5493 N N . LEU B 1 304 ? 37.211 12.244 91.216 1.00 46.20 303 LEU B N 1
ATOM 5494 C CA . LEU B 1 304 ? 37.879 13.397 90.641 1.00 45.72 303 LEU B CA 1
ATOM 5495 C C . LEU B 1 304 ? 37.080 13.959 89.481 1.00 44.77 303 LEU B C 1
ATOM 5496 O O . LEU B 1 304 ? 36.786 13.247 88.522 1.00 45.57 303 LEU B O 1
ATOM 5501 N N . ILE B 1 305 ? 36.721 15.237 89.599 1.00 41.80 304 ILE B N 1
ATOM 5502 C CA . ILE B 1 305 ? 36.043 15.969 88.556 1.00 40.47 304 ILE B CA 1
ATOM 5503 C C . ILE B 1 305 ? 36.840 17.259 88.379 1.00 42.15 304 ILE B C 1
ATOM 5504 O O . ILE B 1 305 ? 36.903 18.097 89.289 1.00 42.67 304 ILE B O 1
ATOM 5509 N N . TYR B 1 306 ? 37.495 17.408 87.235 1.00 41.27 305 TYR B N 1
ATOM 5510 C CA . TYR B 1 306 ? 38.272 18.619 86.990 1.00 40.79 305 TYR B CA 1
ATOM 5511 C C . TYR B 1 306 ? 37.310 19.776 86.786 1.00 40.63 305 TYR B C 1
ATOM 5512 O O . TYR B 1 306 ? 36.223 19.593 86.205 1.00 41.96 305 TYR B O 1
ATOM 5521 N N . PRO B 1 307 ? 37.705 20.987 87.222 1.00 40.35 306 PRO B N 1
ATOM 5522 C CA . PRO B 1 307 ? 36.809 22.137 87.103 1.00 40.77 306 PRO B CA 1
ATOM 5523 C C . PRO B 1 307 ? 36.776 22.760 85.690 1.00 39.67 306 PRO B C 1
ATOM 5524 O O . PRO B 1 307 ? 36.747 23.994 85.561 1.00 38.41 306 PRO B O 1
ATOM 5528 N N . TYR B 1 308 ? 36.806 21.909 84.659 1.00 38.57 307 TYR B N 1
ATOM 5529 C CA . TYR B 1 308 ? 36.809 22.338 83.259 1.00 40.45 307 TYR B CA 1
ATOM 5530 C C . TYR B 1 308 ? 35.975 21.337 82.453 1.00 40.55 307 TYR B C 1
ATOM 5531 O O . TYR B 1 308 ? 35.945 20.123 82.786 1.00 38.82 307 TYR B O 1
ATOM 5540 N N . SER B 1 309 ? 35.330 21.860 81.396 1.00 40.18 308 SER B N 1
ATOM 5541 C CA . SER B 1 309 ? 34.373 21.128 80.532 1.00 38.43 308 SER B CA 1
ATOM 5542 C C . SER B 1 309 ? 33.099 20.906 81.353 1.00 39.30 308 SER B C 1
ATOM 5543 O O . SER B 1 309 ? 33.022 21.363 82.502 1.00 39.09 308 SER B O 1
ATOM 5546 N N . PHE B 1 310 ? 32.102 20.234 80.772 1.00 39.47 309 PHE B N 1
ATOM 5547 C CA . PHE B 1 310 ? 30.856 19.888 81.491 1.00 37.76 309 PHE B CA 1
ATOM 5548 C C . PHE B 1 310 ? 30.674 18.378 81.623 1.00 38.78 309 PHE B C 1
ATOM 5549 O O . PHE B 1 310 ? 29.549 17.886 81.791 1.00 37.40 309 PHE B O 1
ATOM 5557 N N . TYR B 1 311 ? 31.791 17.650 81.595 1.00 37.73 310 TYR B N 1
ATOM 5558 C CA . TYR B 1 311 ? 31.762 16.205 81.701 1.00 39.61 310 TYR B CA 1
ATOM 5559 C C . TYR B 1 311 ? 32.136 15.689 83.072 1.00 39.30 310 TYR B C 1
ATOM 5560 O O . TYR B 1 311 ? 32.820 16.362 83.850 1.00 38.71 310 TYR B O 1
ATOM 5569 N N . VAL B 1 312 ? 31.637 14.483 83.347 1.00 39.36 311 VAL B N 1
ATOM 5570 C CA . VAL B 1 312 ? 32.024 13.693 84.501 1.00 38.42 311 VAL B CA 1
ATOM 5571 C C . VAL B 1 312 ? 32.558 12.401 83.893 1.00 38.55 311 VAL B C 1
ATOM 5572 O O . VAL B 1 312 ? 31.863 11.766 83.122 1.00 38.16 311 VAL B O 1
ATOM 5576 N N . TYR B 1 313 ? 33.818 12.069 84.178 1.00 38.54 312 TYR B N 1
ATOM 5577 C CA . TYR B 1 313 ? 34.419 10.837 83.676 1.00 39.11 312 TYR B CA 1
ATOM 5578 C C . TYR B 1 313 ? 34.305 9.885 84.852 1.00 39.97 312 TYR B C 1
ATOM 5579 O O . TYR B 1 313 ? 35.232 9.768 85.667 1.00 40.15 312 TYR B O 1
ATOM 5588 N N . LEU B 1 314 ? 33.133 9.249 84.953 1.00 39.35 313 LEU B N 1
ATOM 5589 C CA . LEU B 1 314 ? 32.746 8.472 86.140 1.00 37.71 313 LEU B CA 1
ATOM 5590 C C . LEU B 1 314 ? 33.235 7.023 86.233 1.00 38.23 313 LEU B C 1
ATOM 5591 O O . LEU B 1 314 ? 32.784 6.190 85.454 1.00 39.57 313 LEU B O 1
ATOM 5596 N N . PRO B 1 315 ? 34.117 6.707 87.213 1.00 37.87 314 PRO B N 1
ATOM 5597 C CA . PRO B 1 315 ? 34.598 5.336 87.358 1.00 39.00 314 PRO B CA 1
ATOM 5598 C C . PRO B 1 315 ? 33.490 4.388 87.762 1.00 39.39 314 PRO B C 1
ATOM 5599 O O . PRO B 1 315 ? 32.807 4.633 88.753 1.00 41.64 314 PRO B O 1
ATOM 5603 N N . VAL B 1 316 ? 33.298 3.328 86.993 1.00 40.80 315 VAL B N 1
ATOM 5604 C CA . VAL B 1 316 ? 32.269 2.316 87.289 1.00 42.45 315 VAL B CA 1
ATOM 5605 C C . VAL B 1 316 ? 32.942 0.960 87.099 1.00 44.24 315 VAL B C 1
ATOM 5606 O O . VAL B 1 316 ? 34.088 0.902 86.648 1.00 43.26 315 VAL B O 1
ATOM 5610 N N . GLN B 1 317 ? 32.283 -0.126 87.469 1.00 46.14 316 GLN B N 1
ATOM 5611 C CA . GLN B 1 317 ? 32.921 -1.432 87.272 1.00 51.16 316 GLN B CA 1
ATOM 5612 C C . GLN B 1 317 ? 33.129 -1.689 85.759 1.00 50.91 316 GLN B C 1
ATOM 5613 O O . GLN B 1 317 ? 34.264 -1.816 85.296 1.00 53.87 316 GLN B O 1
ATOM 5619 N N . ASN B 1 318 ? 32.058 -1.718 84.985 1.00 48.19 317 ASN B N 1
ATOM 5620 C CA . ASN B 1 318 ? 32.178 -1.876 83.529 1.00 45.18 317 ASN B CA 1
ATOM 5621 C C . ASN B 1 318 ? 31.187 -0.911 82.910 1.00 42.11 317 ASN B C 1
ATOM 5622 O O . ASN B 1 318 ? 29.996 -1.005 83.175 1.00 41.45 317 ASN B O 1
ATOM 5627 N N . GLY B 1 319 ? 31.684 0.029 82.115 1.00 41.61 318 GLY B N 1
ATOM 5628 C CA . GLY B 1 319 ? 30.856 1.068 81.510 1.00 39.87 318 GLY B CA 1
ATOM 5629 C C . GLY B 1 319 ? 29.619 0.590 80.768 1.00 40.41 318 GLY B C 1
ATOM 5630 O O . GLY B 1 319 ? 28.526 1.143 80.945 1.00 37.59 318 GLY B O 1
ATOM 5631 N N . GLU B 1 320 ? 29.795 -0.432 79.937 1.00 39.49 319 GLU B N 1
ATOM 5632 C CA . GLU B 1 320 ? 28.698 -0.979 79.163 1.00 40.38 319 GLU B CA 1
ATOM 5633 C C . GLU B 1 320 ? 27.612 -1.581 80.040 1.00 40.10 319 GLU B C 1
ATOM 5634 O O . GLU B 1 320 ? 26.441 -1.310 79.833 1.00 39.10 319 GLU B O 1
ATOM 5640 N N . ASN B 1 321 ? 28.009 -2.400 81.009 1.00 40.76 320 ASN B N 1
ATOM 5641 C CA . ASN B 1 321 ? 27.064 -3.032 81.912 1.00 41.48 320 ASN B CA 1
ATOM 5642 C C . ASN B 1 321 ? 26.330 -2.014 82.770 1.00 41.08 320 ASN B C 1
ATOM 5643 O O . ASN B 1 321 ? 25.131 -2.193 83.062 1.00 38.01 320 ASN B O 1
ATOM 5648 N N . PHE B 1 322 ? 27.056 -0.968 83.180 1.00 39.38 321 PHE B N 1
ATOM 5649 C CA . PHE B 1 322 ? 26.496 0.097 84.003 1.00 39.49 321 PHE B CA 1
ATOM 5650 C C . PHE B 1 322 ? 25.441 0.868 83.218 1.00 39.09 321 PHE B C 1
ATOM 5651 O O . PHE B 1 322 ? 24.340 1.102 83.736 1.00 37.04 321 PHE B O 1
ATOM 5659 N N . ALA B 1 323 ? 25.766 1.229 81.973 1.00 38.30 322 ALA B N 1
ATOM 5660 C CA . ALA B 1 323 ? 24.827 1.950 81.105 1.00 39.42 322 ALA B CA 1
ATOM 5661 C C . ALA B 1 323 ? 23.556 1.140 80.868 1.00 41.14 322 ALA B C 1
ATOM 5662 O O . ALA B 1 323 ? 22.441 1.678 80.927 1.00 41.19 322 ALA B O 1
ATOM 5664 N N . LYS B 1 324 ? 23.725 -0.151 80.593 1.00 42.30 323 LYS B N 1
ATOM 5665 C CA . LYS B 1 324 ? 22.583 -1.043 80.409 1.00 42.97 323 LYS B CA 1
ATOM 5666 C C . LYS B 1 324 ? 21.707 -1.104 81.654 1.00 42.05 323 LYS B C 1
ATOM 5667 O O . LYS B 1 324 ? 20.489 -1.051 81.536 1.00 43.78 323 LYS B O 1
ATOM 5673 N N . THR B 1 325 ? 22.316 -1.211 82.835 1.00 41.28 324 THR B N 1
ATOM 5674 C CA . THR B 1 325 ? 21.557 -1.321 84.094 1.00 41.08 324 THR B CA 1
ATOM 5675 C C . THR B 1 325 ? 20.794 -0.042 84.435 1.00 40.36 324 THR B C 1
ATOM 5676 O O . THR B 1 325 ? 19.638 -0.110 84.834 1.00 41.07 324 THR B O 1
ATOM 5680 N N A LEU B 1 326 ? 21.414 1.116 84.254 0.50 40.73 325 LEU B N 1
ATOM 5681 N N B LEU B 1 326 ? 21.440 1.114 84.281 0.50 40.43 325 LEU B N 1
ATOM 5682 C CA A LEU B 1 326 ? 20.722 2.370 84.550 0.50 41.33 325 LEU B CA 1
ATOM 5683 C CA B LEU B 1 326 ? 20.757 2.392 84.500 0.50 40.92 325 LEU B CA 1
ATOM 5684 C C A LEU B 1 326 ? 19.609 2.690 83.545 0.50 42.61 325 LEU B C 1
ATOM 5685 C C B LEU B 1 326 ? 19.576 2.572 83.564 0.50 42.20 325 LEU B C 1
ATOM 5686 O O A LEU B 1 326 ? 18.574 3.242 83.934 0.50 42.83 325 LEU B O 1
ATOM 5687 O O B LEU B 1 326 ? 18.473 2.900 84.013 0.50 42.31 325 LEU B O 1
ATOM 5696 N N . TYR B 1 327 ? 19.816 2.360 82.267 1.00 42.27 326 TYR B N 1
ATOM 5697 C CA . TYR B 1 327 ? 18.777 2.565 81.256 1.00 42.33 326 TYR B CA 1
ATOM 5698 C C . TYR B 1 327 ? 17.598 1.625 81.502 1.00 41.89 326 TYR B C 1
ATOM 5699 O O . TYR B 1 327 ? 16.455 2.040 81.416 1.00 42.44 326 TYR B O 1
ATOM 5708 N N . GLN B 1 328 ? 17.884 0.378 81.851 1.00 42.50 327 GLN B N 1
ATOM 5709 C CA . GLN B 1 328 ? 16.845 -0.615 82.070 1.00 43.54 327 GLN B CA 1
ATOM 5710 C C . GLN B 1 328 ? 15.947 -0.272 83.261 1.00 44.43 327 GLN B C 1
ATOM 5711 O O . GLN B 1 328 ? 14.717 -0.341 83.170 1.00 44.38 327 GLN B O 1
ATOM 5717 N N . ASN B 1 329 ? 16.577 0.108 84.368 1.00 44.12 328 ASN B N 1
ATOM 5718 C CA . ASN B 1 329 ? 15.866 0.396 85.613 1.00 42.35 328 ASN B CA 1
ATOM 5719 C C . ASN B 1 329 ? 15.370 1.814 85.781 1.00 40.30 328 ASN B C 1
ATOM 5720 O O . ASN B 1 329 ? 14.303 2.026 86.355 1.00 41.14 328 ASN B O 1
ATOM 5725 N N . GLU B 1 330 ? 16.144 2.775 85.294 1.00 39.03 329 GLU B N 1
ATOM 5726 C CA . GLU B 1 330 ? 15.836 4.187 85.493 1.00 38.71 329 GLU B CA 1
ATOM 5727 C C . GLU B 1 330 ? 15.539 4.977 84.243 1.00 39.26 329 GLU B C 1
ATOM 5728 O O . GLU B 1 330 ? 15.012 6.088 84.344 1.00 40.81 329 GLU B O 1
ATOM 5734 N N . GLY B 1 331 ? 15.912 4.444 83.075 1.00 39.99 330 GLY B N 1
ATOM 5735 C CA . GLY B 1 331 ? 15.753 5.168 81.804 1.00 39.89 330 GLY B CA 1
ATOM 5736 C C . GLY B 1 331 ? 16.786 6.258 81.600 1.00 39.64 330 GLY B C 1
ATOM 5737 O O . GLY B 1 331 ? 16.675 7.056 80.654 1.00 41.30 330 GLY B O 1
ATOM 5738 N N . ILE B 1 332 ? 17.792 6.307 82.475 1.00 37.92 331 ILE B N 1
ATOM 5739 C CA . ILE B 1 332 ? 18.843 7.299 82.370 1.00 37.66 331 ILE B CA 1
ATOM 5740 C C . ILE B 1 332 ? 19.861 6.759 81.373 1.00 38.45 331 ILE B C 1
ATOM 5741 O O . ILE B 1 332 ? 20.263 5.585 81.470 1.00 38.27 331 ILE B O 1
ATOM 5746 N N . ILE B 1 333 ? 20.244 7.604 80.413 1.00 36.41 332 ILE B N 1
ATOM 5747 C CA . ILE B 1 333 ? 21.200 7.235 79.375 1.00 37.99 332 ILE B CA 1
ATOM 5748 C C . ILE B 1 333 ? 22.553 7.829 79.704 1.00 38.24 332 ILE B C 1
ATOM 5749 O O . ILE B 1 333 ? 22.678 9.047 79.861 1.00 37.28 332 ILE B O 1
ATOM 5754 N N . THR B 1 334 ? 23.549 6.954 79.810 1.00 38.65 333 THR B N 1
ATOM 5755 C CA . THR B 1 334 ? 24.938 7.319 80.066 1.00 37.92 333 THR B CA 1
ATOM 5756 C C . THR B 1 334 ? 25.757 6.709 78.918 1.00 40.61 333 THR B C 1
ATOM 5757 O O . THR B 1 334 ? 25.343 5.681 78.347 1.00 42.49 333 THR B O 1
ATOM 5761 N N . LEU B 1 335 ? 26.894 7.334 78.602 1.00 39.84 334 LEU B N 1
ATOM 5762 C CA . LEU B 1 335 ? 27.802 6.914 77.520 1.00 40.29 334 LEU B CA 1
ATOM 5763 C C . LEU B 1 335 ? 29.026 6.109 78.003 1.00 39.58 334 LEU B C 1
ATOM 5764 O O . LEU B 1 335 ? 29.913 6.664 78.655 1.00 39.94 334 LEU B O 1
ATOM 5769 N N . PRO B 1 336 ? 29.089 4.806 77.683 1.00 38.30 335 PRO B N 1
ATOM 5770 C CA . PRO B 1 336 ? 30.318 4.089 78.036 1.00 38.14 335 PRO B CA 1
ATOM 5771 C C . PRO B 1 336 ? 31.526 4.721 77.347 1.00 37.35 335 PRO B C 1
ATOM 5772 O O . PRO B 1 336 ? 31.500 4.904 76.127 1.00 36.96 335 PRO B O 1
ATOM 5776 N N . ALA B 1 337 ? 32.562 5.053 78.130 1.00 37.29 336 ALA B N 1
ATOM 5777 C CA . ALA B 1 337 ? 33.802 5.688 77.620 1.00 37.83 336 ALA B CA 1
ATOM 5778 C C . ALA B 1 337 ? 34.568 4.815 76.621 1.00 38.03 336 ALA B C 1
ATOM 5779 O O . ALA B 1 337 ? 35.357 5.335 75.831 1.00 38.62 336 ALA B O 1
ATOM 5781 N N . LEU B 1 338 ? 34.345 3.502 76.687 1.00 36.99 337 LEU B N 1
ATOM 5782 C CA . LEU B 1 338 ? 34.888 2.545 75.737 1.00 38.68 337 LEU B CA 1
ATOM 5783 C C . LEU B 1 338 ? 34.603 3.019 74.304 1.00 39.21 337 LEU B C 1
ATOM 5784 O O . LEU B 1 338 ? 35.462 2.913 73.412 1.00 39.60 337 LEU B O 1
ATOM 5789 N N . TYR B 1 339 ? 33.412 3.571 74.080 1.00 37.76 338 TYR B N 1
ATOM 5790 C CA . TYR B 1 339 ? 33.048 4.024 72.731 1.00 38.72 338 TYR B CA 1
ATOM 5791 C C . TYR B 1 339 ? 33.828 5.261 72.237 1.00 38.68 338 TYR B C 1
ATOM 5792 O O . TYR B 1 339 ? 33.738 5.603 71.058 1.00 38.80 338 TYR B O 1
ATOM 5801 N N . LEU B 1 340 ? 34.580 5.919 73.134 1.00 39.18 339 LEU B N 1
ATOM 5802 C CA . LEU B 1 340 ? 35.427 7.064 72.786 1.00 40.78 339 LEU B CA 1
ATOM 5803 C C . LEU B 1 340 ? 36.921 6.691 72.717 1.00 41.45 339 LEU B C 1
ATOM 5804 O O . LEU B 1 340 ? 37.768 7.523 72.391 1.00 40.32 339 LEU B O 1
ATOM 5809 N N . GLY B 1 341 ? 37.254 5.436 72.980 1.00 41.82 340 GLY B N 1
ATOM 5810 C CA . GLY B 1 341 ? 38.661 5.042 72.980 1.00 41.19 340 GLY B CA 1
ATOM 5811 C C . GLY B 1 341 ? 38.935 3.812 72.155 1.00 40.49 340 GLY B C 1
ATOM 5812 O O . GLY B 1 341 ? 38.028 3.231 71.571 1.00 37.85 340 GLY B O 1
ATOM 5813 N N . ARG B 1 342 ? 40.213 3.445 72.113 1.00 39.32 341 ARG B N 1
ATOM 5814 C CA . ARG B 1 342 ? 40.679 2.261 71.451 1.00 39.52 341 ARG B CA 1
ATOM 5815 C C . ARG B 1 342 ? 41.506 1.484 72.473 1.00 39.35 341 ARG B C 1
ATOM 5816 O O . ARG B 1 342 ? 41.823 2.012 73.552 1.00 39.94 341 ARG B O 1
ATOM 5824 N N . ASN B 1 343 ? 41.824 0.227 72.154 1.00 38.65 342 ASN B N 1
ATOM 5825 C CA . ASN B 1 343 ? 42.692 -0.623 72.993 1.00 37.73 342 ASN B CA 1
ATOM 5826 C C . ASN B 1 343 ? 42.203 -0.812 74.429 1.00 38.15 342 ASN B C 1
ATOM 5827 O O . ASN B 1 343 ? 43.007 -0.932 75.348 1.00 36.19 342 ASN B O 1
ATOM 5832 N N . ARG B 1 344 ? 40.878 -0.846 74.581 1.00 37.50 343 ARG B N 1
ATOM 5833 C CA . ARG B 1 344 ? 40.169 -0.981 75.861 1.00 38.20 343 ARG B CA 1
ATOM 5834 C C . ARG B 1 344 ? 40.229 0.197 76.828 1.00 37.86 343 ARG B C 1
ATOM 5835 O O . ARG B 1 344 ? 39.788 0.056 77.957 1.00 38.10 343 ARG B O 1
ATOM 5843 N N . ILE B 1 345 ? 40.740 1.347 76.400 1.00 39.61 344 ILE B N 1
ATOM 5844 C CA . ILE B 1 345 ? 40.777 2.522 77.261 1.00 41.66 344 ILE B CA 1
ATOM 5845 C C . ILE B 1 345 ? 39.318 3.048 77.404 1.00 42.89 344 ILE B C 1
ATOM 5846 O O . ILE B 1 345 ? 38.587 3.152 76.421 1.00 40.69 344 ILE B O 1
ATOM 5851 N N . GLY B 1 346 ? 38.910 3.301 78.651 1.00 41.74 345 GLY B N 1
ATOM 5852 C CA . GLY B 1 346 ? 37.576 3.783 78.979 1.00 41.05 345 GLY B CA 1
ATOM 5853 C C . GLY B 1 346 ? 36.594 2.701 79.421 1.00 41.08 345 GLY B C 1
ATOM 5854 O O . GLY B 1 346 ? 35.445 3.005 79.774 1.00 40.12 345 GLY B O 1
ATOM 5855 N N . ALA B 1 347 ? 37.040 1.442 79.399 1.00 40.62 346 ALA B N 1
ATOM 5856 C CA . ALA B 1 347 ? 36.193 0.296 79.726 1.00 41.02 346 ALA B CA 1
ATOM 5857 C C . ALA B 1 347 ? 35.482 0.413 81.064 1.00 40.12 346 ALA B C 1
ATOM 5858 O O . ALA B 1 347 ? 34.339 -0.014 81.184 1.00 39.11 346 ALA B O 1
ATOM 5860 N N . ASP B 1 348 ? 36.169 0.975 82.056 1.00 41.64 347 ASP B N 1
ATOM 5861 C CA . ASP B 1 348 ? 35.632 1.111 83.413 1.00 43.21 347 ASP B CA 1
ATOM 5862 C C . ASP B 1 348 ? 35.132 2.530 83.748 1.00 42.33 347 ASP B C 1
ATOM 5863 O O . ASP B 1 348 ? 35.178 2.944 84.912 1.00 41.47 347 ASP B O 1
ATOM 5868 N N . TYR B 1 349 ? 34.668 3.260 82.730 1.00 39.20 348 TYR B N 1
ATOM 5869 C CA . TYR B 1 349 ? 34.074 4.577 82.910 1.00 38.86 348 TYR B CA 1
ATOM 5870 C C . TYR B 1 349 ? 32.839 4.777 82.006 1.00 39.81 348 TYR B C 1
ATOM 5871 O O . TYR B 1 349 ? 32.724 4.139 80.945 1.00 40.26 348 TYR B O 1
ATOM 5880 N N . VAL B 1 350 ? 31.913 5.631 82.460 1.00 37.93 349 VAL B N 1
ATOM 5881 C CA . VAL B 1 350 ? 30.849 6.163 81.608 1.00 37.80 349 VAL B CA 1
ATOM 5882 C C . VAL B 1 350 ? 31.092 7.682 81.636 1.00 39.50 349 VAL B C 1
ATOM 5883 O O . VAL B 1 350 ? 31.606 8.231 82.622 1.00 38.85 349 VAL B O 1
ATOM 5887 N N . ARG B 1 351 ? 30.784 8.351 80.536 1.00 39.64 350 ARG B N 1
ATOM 5888 C CA . ARG B 1 351 ? 30.843 9.800 80.506 1.00 39.23 350 ARG B CA 1
ATOM 5889 C C . ARG B 1 351 ? 29.420 10.339 80.696 1.00 41.04 350 ARG B C 1
ATOM 5890 O O . ARG B 1 351 ? 28.461 9.801 80.090 1.00 41.13 350 ARG B O 1
ATOM 5898 N N . LEU B 1 352 ? 29.309 11.378 81.530 1.00 38.34 351 LEU B N 1
ATOM 5899 C CA . LEU B 1 352 ? 28.075 12.116 81.742 1.00 39.86 351 LEU B CA 1
ATOM 5900 C C . LEU B 1 352 ? 28.327 13.539 81.247 1.00 39.14 351 LEU B C 1
ATOM 5901 O O . LEU B 1 352 ? 29.378 14.113 81.558 1.00 39.58 351 LEU B O 1
ATOM 5906 N N . ALA B 1 353 ? 27.380 14.081 80.476 1.00 37.55 352 ALA B N 1
ATOM 5907 C CA . ALA B 1 353 ? 27.411 15.443 79.958 1.00 38.23 352 ALA B CA 1
ATOM 5908 C C . ALA B 1 353 ? 26.412 16.239 80.791 1.00 39.53 352 ALA B C 1
ATOM 5909 O O . ALA B 1 353 ? 25.215 15.954 80.767 1.00 37.58 352 ALA B O 1
ATOM 5911 N N . LEU B 1 354 ? 26.902 17.242 81.517 1.00 39.75 353 LEU B N 1
ATOM 5912 C CA . LEU B 1 354 ? 26.080 18.018 82.437 1.00 39.07 353 LEU B CA 1
ATOM 5913 C C . LEU B 1 354 ? 25.519 19.253 81.707 1.00 40.10 353 LEU B C 1
ATOM 5914 O O . LEU B 1 354 ? 25.829 20.410 82.038 1.00 41.42 353 LEU B O 1
ATOM 5919 N N . VAL B 1 355 ? 24.662 18.978 80.732 1.00 40.67 354 VAL B N 1
ATOM 5920 C CA . VAL B 1 355 ? 24.176 19.990 79.794 1.00 41.21 354 VAL B CA 1
ATOM 5921 C C . VAL B 1 355 ? 22.756 20.522 80.031 1.00 43.64 354 VAL B C 1
ATOM 5922 O O . VAL B 1 355 ? 22.203 21.228 79.175 1.00 44.78 354 VAL B O 1
ATOM 5926 N N . TYR B 1 356 ? 22.185 20.218 81.197 1.00 43.08 355 TYR B N 1
ATOM 5927 C CA . TYR B 1 356 ? 20.862 20.684 81.560 1.00 42.99 355 TYR B CA 1
ATOM 5928 C C . TYR B 1 356 ? 20.971 21.706 82.681 1.00 42.92 355 TYR B C 1
ATOM 5929 O O . TYR B 1 356 ? 22.035 21.850 83.295 1.00 44.64 355 TYR B O 1
ATOM 5938 N N . ASP B 1 357 ? 19.878 22.422 82.933 1.00 40.89 356 ASP B N 1
ATOM 5939 C CA . ASP B 1 357 ? 19.829 23.378 84.027 1.00 42.08 356 ASP B CA 1
ATOM 5940 C C . ASP B 1 357 ? 19.993 22.551 85.325 1.00 42.17 356 ASP B C 1
ATOM 5941 O O . ASP B 1 357 ? 19.495 21.415 85.423 1.00 40.33 356 ASP B O 1
ATOM 5946 N N . THR B 1 358 ? 20.688 23.129 86.302 1.00 39.27 357 THR B N 1
ATOM 5947 C CA . THR B 1 358 ? 21.048 22.433 87.539 1.00 36.95 357 THR B CA 1
ATOM 5948 C C . THR B 1 358 ? 19.953 21.619 88.250 1.00 37.95 357 THR B C 1
ATOM 5949 O O . THR B 1 358 ? 20.192 20.454 88.606 1.00 36.86 357 THR B O 1
ATOM 5953 N N . PRO B 1 359 ? 18.744 22.185 88.422 1.00 35.88 358 PRO B N 1
ATOM 5954 C CA . PRO B 1 359 ? 17.727 21.405 89.141 1.00 37.04 358 PRO B CA 1
ATOM 5955 C C . PRO B 1 359 ? 17.353 20.083 88.481 1.00 38.87 358 PRO B C 1
ATOM 5956 O O . PRO B 1 359 ? 16.993 19.127 89.178 1.00 38.55 358 PRO B O 1
ATOM 5960 N N . LEU B 1 360 ? 17.450 20.028 87.155 1.00 40.09 359 LEU B N 1
ATOM 5961 C CA . LEU B 1 360 ? 17.111 18.817 86.397 1.00 41.12 359 LEU B CA 1
ATOM 5962 C C . LEU B 1 360 ? 18.122 17.686 86.601 1.00 40.72 359 LEU B C 1
ATOM 5963 O O . LEU B 1 360 ? 17.806 16.508 86.377 1.00 39.78 359 LEU B O 1
ATOM 5968 N N . LEU B 1 361 ? 19.321 18.043 87.054 1.00 40.85 360 LEU B N 1
ATOM 5969 C CA . LEU B 1 361 ? 20.386 17.071 87.272 1.00 40.73 360 LEU B CA 1
ATOM 5970 C C . LEU B 1 361 ? 20.397 16.410 88.646 1.00 42.40 360 LEU B C 1
ATOM 5971 O O . LEU B 1 361 ? 20.954 15.329 88.797 1.00 42.41 360 LEU B O 1
ATOM 5976 N N . GLU B 1 362 ? 19.771 17.026 89.639 1.00 43.92 361 GLU B N 1
ATOM 5977 C CA . GLU B 1 362 ? 19.835 16.497 91.000 1.00 45.25 361 GLU B CA 1
ATOM 5978 C C . GLU B 1 362 ? 19.431 15.042 91.149 1.00 45.98 361 GLU B C 1
ATOM 5979 O O . GLU B 1 362 ? 20.267 14.220 91.535 1.00 45.05 361 GLU B O 1
ATOM 5985 N N . LYS B 1 363 ? 18.166 14.722 90.860 1.00 44.91 362 LYS B N 1
ATOM 5986 C CA . LYS B 1 363 ? 17.675 13.348 91.025 1.00 43.91 362 LYS B CA 1
ATOM 5987 C C . LYS B 1 363 ? 18.480 12.312 90.225 1.00 42.16 362 LYS B C 1
ATOM 5988 O O . LYS B 1 363 ? 18.954 11.332 90.820 1.00 39.56 362 LYS B O 1
ATOM 5990 N N . PRO B 1 364 ? 18.637 12.510 88.895 1.00 40.19 363 PRO B N 1
ATOM 5991 C CA . PRO B 1 364 ? 19.421 11.542 88.120 1.00 40.86 363 PRO B CA 1
ATOM 5992 C C . PRO B 1 364 ? 20.839 11.315 88.646 1.00 40.57 363 PRO B C 1
ATOM 5993 O O . PRO B 1 364 ? 21.263 10.166 88.761 1.00 42.16 363 PRO B O 1
ATOM 5997 N N . LEU B 1 365 ? 21.563 12.374 88.985 1.00 39.91 364 LEU B N 1
ATOM 5998 C CA . LEU B 1 365 ? 22.917 12.171 89.500 1.00 40.81 364 LEU B CA 1
ATOM 5999 C C . LEU B 1 365 ? 22.887 11.356 90.804 1.00 40.84 364 LEU B C 1
ATOM 6000 O O . LEU B 1 365 ? 23.698 10.447 90.974 1.00 40.73 364 LEU B O 1
ATOM 6005 N N . GLU B 1 366 ? 21.929 11.619 91.691 1.00 40.95 365 GLU B N 1
ATOM 6006 C CA . GLU B 1 366 ? 21.838 10.854 92.945 1.00 43.09 365 GLU B CA 1
ATOM 6007 C C . GLU B 1 366 ? 21.547 9.376 92.679 1.00 41.31 365 GLU B C 1
ATOM 6008 O O . GLU B 1 366 ? 22.109 8.499 93.342 1.00 39.71 365 GLU B O 1
ATOM 6014 N N . ILE B 1 367 ? 20.645 9.119 91.738 1.00 39.59 366 ILE B N 1
ATOM 6015 C CA . ILE B 1 367 ? 20.307 7.763 91.341 1.00 40.10 366 ILE B CA 1
ATOM 6016 C C . ILE B 1 367 ? 21.574 7.052 90.859 1.00 39.48 366 ILE B C 1
ATOM 6017 O O . ILE B 1 367 ? 21.900 5.969 91.353 1.00 40.34 366 ILE B O 1
ATOM 6022 N N . ILE B 1 368 ? 22.308 7.685 89.940 1.00 41.02 367 ILE B N 1
ATOM 6023 C CA . ILE B 1 368 ? 23.571 7.115 89.410 1.00 38.17 367 ILE B CA 1
ATOM 6024 C C . ILE B 1 368 ? 24.504 6.726 90.567 1.00 40.59 367 ILE B C 1
ATOM 6025 O O . ILE B 1 368 ? 24.988 5.582 90.620 1.00 38.14 367 ILE B O 1
ATOM 6030 N N . GLU B 1 369 ? 24.707 7.654 91.509 1.00 40.94 368 GLU B N 1
ATOM 6031 C CA . GLU B 1 369 ? 25.554 7.386 92.671 1.00 41.58 368 GLU B CA 1
ATOM 6032 C C . GLU B 1 369 ? 25.065 6.189 93.488 1.00 40.81 368 GLU B C 1
ATOM 6033 O O . GLU B 1 369 ? 25.889 5.450 94.019 1.00 41.98 368 GLU B O 1
ATOM 6039 N N . THR B 1 370 ? 23.748 5.987 93.579 1.00 41.53 369 THR B N 1
ATOM 6040 C CA . THR B 1 370 ? 23.212 4.855 94.334 1.00 42.32 369 THR B CA 1
ATOM 6041 C C . THR B 1 370 ? 23.592 3.523 93.663 1.00 43.04 369 THR B C 1
ATOM 6042 O O . THR B 1 370 ? 23.873 2.550 94.347 1.00 43.31 369 THR B O 1
ATOM 6046 N N . TYR B 1 371 ? 23.594 3.474 92.332 1.00 44.55 370 TYR B N 1
ATOM 6047 C CA . TYR B 1 371 ? 24.006 2.247 91.625 1.00 45.78 370 TYR B CA 1
ATOM 6048 C C . TYR B 1 371 ? 25.509 1.972 91.756 1.00 47.73 370 TYR B C 1
ATOM 6049 O O . TYR B 1 371 ? 25.923 0.820 91.668 1.00 48.40 370 TYR B O 1
ATOM 6058 N N . ARG B 1 372 ? 26.324 3.005 91.953 1.00 49.21 371 ARG B N 1
ATOM 6059 C CA . ARG B 1 372 ? 27.752 2.788 92.168 1.00 52.65 371 ARG B CA 1
ATOM 6060 C C . ARG B 1 372 ? 27.958 2.224 93.569 1.00 56.97 371 ARG B C 1
ATOM 6061 O O . ARG B 1 372 ? 28.680 1.251 93.746 1.00 57.02 371 ARG B O 1
ATOM 6069 N N . GLU B 1 373 ? 27.323 2.862 94.555 1.00 62.13 372 GLU B N 1
ATOM 6070 C CA . GLU B 1 373 ? 27.399 2.443 95.960 1.00 65.91 372 GLU B CA 1
ATOM 6071 C C . GLU B 1 373 ? 27.026 0.970 96.186 1.00 68.58 372 GLU B C 1
ATOM 6072 O O . GLU B 1 373 ? 27.577 0.331 97.083 1.00 69.18 372 GLU B O 1
ATOM 6075 N N . ASN B 1 374 ? 26.101 0.444 95.380 1.00 71.65 373 ASN B N 1
ATOM 6076 C CA . ASN B 1 374 ? 25.648 -0.950 95.497 1.00 73.95 373 ASN B CA 1
ATOM 6077 C C . ASN B 1 374 ? 25.784 -1.736 94.186 1.00 76.15 373 ASN B C 1
ATOM 6078 O O . ASN B 1 374 ? 24.776 -2.007 93.518 1.00 75.80 373 ASN B O 1
ATOM 6080 N N . HIS B 1 375 ? 27.026 -2.096 93.836 1.00 78.64 374 HIS B N 1
ATOM 6081 C CA . HIS B 1 375 ? 27.346 -2.874 92.619 1.00 80.44 374 HIS B CA 1
ATOM 6082 C C . HIS B 1 375 ? 26.931 -2.183 91.307 1.00 82.31 374 HIS B C 1
ATOM 6083 O O . HIS B 1 375 ? 27.647 -2.230 90.294 1.00 83.39 374 HIS B O 1
#

Nearest PDB structures (foldseek):
  3ezs-assembly1_B  TM=9.996E-01  e=4.936E-70  Helicobacter pylori 26695
  8wkj-assembly1_A-2  TM=8.504E-01  e=3.869E-24  Legionella pneumophila
  2dou-assembly1_B  TM=8.550E-01  e=1.302E-23  Thermus thermophilus HB8
  5yhv-assembly1_D  TM=8.472E-01  e=9.884E-20  Mycobacterium tuberculosis H37Rv
  8kdl-assembly1_A  TM=8.287E-01  e=1.475E-14  Streptomyces lincolnensis

Secondary structure (DSSP, 8-state):
---PPPHHHHHHHHHTT---SS---B-SS----SPPPHHHHHHHHTTGGGGGS---TT--HHHHHHHHHHHHHHHS----GGGEEEESSSHHHHHHHHHHHTTT-SS-EEE--SS--THHHHHHHHTTPEEE----GGGTS-----HHHHHH-SEEEE-SSPTTT-----HHHHHHHHHHHHHHT-EEEEE-TTTT-BSSSPPPPHHHH---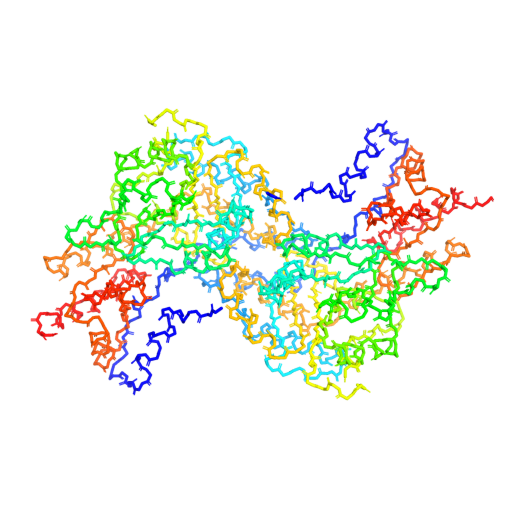S-TT-TTEEEEEESTTTTT-GGG--EEEEE-HHHHHHHHHHHTTT-----HHHHHHHHHHHH-SHHHHHHHHHHHHHHHHHHHHSTT----SBSSEEEEE-S-HHHHHHHHHHHH--B-EEGGGG-STTTTTTEEEEE--S-HHHHHHHHHHHHHHH--/--PPPHHHHHHHHHTT---SS---B----S--SPPPHHHHHHHHTTGGGGGSPPPTT--HHHHHHHHHHHHHHHS----GGGEEEESSSHHHHHHHHHHHTTT-SS-EEE--SS--THHHHHHHHTTPEEE----GGGTT-----HHHHHH-SEEEE-SSPTTT-----HHHHHHHHHHHHHTT-EEEEE-TTTT-BSSSPPPPHHHH---S-TT-TTEEEEEESHHHHT-GGG--EEEEE-HHHHHHHHHHHHHH-----HHHHHHHHHHHH-SHHHHHHHHHHHHHHHHHHHHSTT----SBSSEEEEE-S-HHHHHHHHHHHH--B-EEGGGG-STTTTTTEEEEE--S-HHHHHHHHHHHHHHHHT-

B-factor: mean 43.55, std 7.47, range [19.25, 84.51]

CATH classification: 3.90.1150.10 (+1 more: 3.40.640.10)

Sequence (742 aa):
GTFEPYYPFERLRALLKEITPKKRGLDLGIGEPQFETPKFIQDALKNHTHSLNIYPKSAFEESLRRAAQRGFFKRRFKIELKKENELISSTLGSREVLFNFPSFVLFDYQNPTIAYPNPFYQIYEGAAKFIKAKSLLPLTKENDDFTPSLNEKELQEVDLVILNSPNNPTGRTLSLEELISWVKLALKHDFILINDECCYSEIYENTPPPSLLEACLAGNEAFKNVLVIHSLSKRSSAPGLRSGFIAGDSRLLEKYKAFRAYLGYTSANAIQKASEAAWLDDRHAEFFRNNIYANNLKLARKIFKNTLIYPYSFYVYLPVQNGENFAKTLLYQNEGIITLPALYLGRNRIGADYVRLALVYDTPLLEKPLEIIETYRENTFEPYPFERLRALLKEITPKKRGLDLGIGEPQFETPKFIQDALKNHHTHSLNIYPKSAFEESLRRAAQRGFFKRRFKIELKENELISTLGSREVLFNFPSFVLFDYQNPTIAYPNPFYQIYEGAAKFIKAKSLLPLTKENDFTPSLNEKELQEVDLVILNSPNNPTGRTLSLLEELISWVKLALKHDDFILINDECCYSEIYENTPPPSLLEACLAGNEAFKNVLVIHSLSKRSSSAPGLRSGFIAGDSRLLEKYKAFRAYLGYTSANAIQKASEAAWLDDRHAEFFRNNIYANNLKLARKIFKNTLIYPYSFYVYLPVQNGENFAKTLLYQNEGIITLPALYLGRNRIGADYVRLALVYDTPLLEKPLEIIETYRENH

Foldseek 3Di:
DDDDDALVVVQCVLQVVFDAPAAAAAQADQAFDDDFDPVLVVLLVVPVVLQPPDAALQGDPLLLVLLQVLCCVQAVARADSLFKGKFLFQLVCLQCVCCLVCVPPDQAEEEEEFLADCSNVNSCVVNVHHYDYYQDPVVNGDDDDDDVRLLRHAEYEYEACDPPASDHDALVRLLVVLVSCVVNVHAYEYADAFQLQFAPDGGHDSQSSCCNVNVLQPSYKYKYGCCQLRVCVVLSIIMMGGNSVSSVSVSVVSSPVPRGDRSSSSSSSSVSSNDNVNSVVSSNQLNLQLVLLDVQQPPADGHRTASKGFDFAQFQSVLQNVCCRHHVYHWRQSCSSGPPSHSGRTTMGRSNDGRVSVNVVSNVSNVSGDD/DDDDALVRVLCVLQVVFDAPAAAAEQADQAFPDDFDPVLVVLLVVPVVLQVDDAALQGDPLLLVLLQVLCCVQAVARADSLFKGKFLFFLVCLQCVLCVVCVPPDQAEEEEEFLADPSNVVSCVVNVHHYDYYQDPVVVGDDDDDPVRLLVHAEYEYEACDPPQRDHDALVSLLVVLVSCVVNVHAYEYACAQQLQFQPDGGHDSQSSCCNVVVLQPSYKYKYGCCRLRVCSVLRIIMMGGNSVSSVVVSVVSSPVPRGDRSSSSSSSSVSSNDNVNSVVSNNQLNLLQVLLPVQQDPADDHRTASKGFAFAQFQSVLQNVCCNHPVYGWRQSCSSGPPCHSGRTTMGGSNYGRVSVNPVSNVSSVVRVPD

Solvent-accessible surface area: 28567 Å² total

Organism: Helicobacter pylori (strain ATCC 700392 / 26695) (NCBI:txid85962)